Protein AF-0000000075719073 (afdb_homodimer)

Organism: Trichomonas vaginalis (strain ATCC PRA-98 / G3) (NCBI:txid412133)

Structure (mmCIF, N/CA/C/O backbone):
data_AF-0000000075719073-model_v1
#
loop_
_entity.id
_entity.type
_entity.pdbx_description
1 polymer 'DnaK protein'
#
loop_
_atom_site.group_PDB
_atom_site.id
_atom_site.type_symbol
_atom_site.label_atom_id
_atom_site.label_alt_id
_atom_site.label_comp_id
_atom_site.label_asym_id
_atom_site.label_entity_id
_atom_site.label_seq_id
_atom_site.pdbx_PDB_ins_code
_atom_site.Cartn_x
_atom_site.Cartn_y
_atom_site.Cartn_z
_atom_site.occupancy
_atom_site.B_iso_or_equiv
_atom_site.auth_seq_id
_atom_site.auth_comp_id
_atom_site.auth_asym_id
_atom_site.auth_atom_id
_atom_site.pdbx_PDB_model_num
ATOM 1 N N . MET A 1 1 ? 27.406 15.938 10.219 1 43.28 1 MET A N 1
ATOM 2 C CA . MET A 1 1 ? 26.297 15.172 10.789 1 43.28 1 MET A CA 1
ATOM 3 C C . MET A 1 1 ? 25.781 14.141 9.805 1 43.28 1 MET A C 1
ATOM 5 O O . MET A 1 1 ? 25.719 14.398 8.602 1 43.28 1 MET A O 1
ATOM 9 N N . SER A 1 2 ? 25.734 12.969 10.172 1 57.25 2 SER A N 1
ATOM 10 C CA . SER A 1 2 ? 25.484 11.875 9.234 1 57.25 2 SER A CA 1
ATOM 11 C C . SER A 1 2 ? 24.125 12.047 8.555 1 57.25 2 SER A C 1
ATOM 13 O O . SER A 1 2 ? 23.141 12.438 9.195 1 57.25 2 SER A O 1
ATOM 15 N N . SER A 1 3 ? 24.031 12.156 7.238 1 77.94 3 SER A N 1
ATOM 16 C CA . SER A 1 3 ? 22.844 12.438 6.445 1 77.94 3 SER A CA 1
ATOM 17 C C . SER A 1 3 ? 21.781 11.359 6.637 1 77.94 3 SER A C 1
ATOM 19 O O . SER A 1 3 ? 22.109 10.18 6.801 1 77.94 3 SER A O 1
ATOM 21 N N . SER A 1 4 ? 20.594 11.852 7.113 1 86.75 4 SER A N 1
ATOM 22 C CA . SER A 1 4 ? 19.469 10.945 7.266 1 86.75 4 SER A CA 1
ATOM 23 C C . SER A 1 4 ? 18.484 11.094 6.117 1 86.75 4 SER A C 1
ATOM 25 O O . SER A 1 4 ? 18.234 12.203 5.641 1 86.75 4 SER A O 1
ATOM 27 N N . TYR A 1 5 ? 18.062 9.953 5.641 1 89.94 5 TYR A N 1
ATOM 28 C CA . TYR A 1 5 ? 17.047 9.883 4.602 1 89.94 5 TYR A CA 1
ATOM 29 C C . TYR A 1 5 ? 15.781 9.211 5.125 1 89.94 5 TYR A C 1
ATOM 31 O O . TYR A 1 5 ? 15.844 8.141 5.738 1 89.94 5 TYR A O 1
ATOM 39 N N . VAL A 1 6 ? 14.703 9.906 4.922 1 93.94 6 VAL A N 1
ATOM 40 C CA . VAL A 1 6 ? 13.445 9.398 5.457 1 93.94 6 VAL A CA 1
ATOM 41 C C . VAL A 1 6 ? 12.523 8.977 4.312 1 93.94 6 VAL A C 1
ATOM 43 O O . VAL A 1 6 ? 12.336 9.727 3.352 1 93.94 6 VAL A O 1
ATOM 46 N N . GLY A 1 7 ? 12.039 7.746 4.387 1 93.69 7 GLY A N 1
ATOM 47 C CA . GLY A 1 7 ? 10.992 7.262 3.504 1 93.69 7 GLY A CA 1
ATOM 48 C C . GLY A 1 7 ? 9.648 7.109 4.199 1 93.69 7 GLY A C 1
ATOM 49 O O . GLY A 1 7 ? 9.57 6.504 5.27 1 93.69 7 GLY A O 1
ATOM 50 N N . ILE A 1 8 ? 8.609 7.703 3.596 1 95.75 8 ILE A N 1
ATOM 51 C CA . ILE A 1 8 ? 7.262 7.629 4.156 1 95.75 8 ILE A CA 1
ATOM 52 C C . ILE A 1 8 ? 6.348 6.871 3.193 1 95.75 8 ILE A C 1
ATOM 54 O O . ILE A 1 8 ? 6.316 7.168 1.996 1 95.75 8 ILE A O 1
ATOM 58 N N . ASP A 1 9 ? 5.699 5.848 3.699 1 93.19 9 ASP A N 1
ATOM 59 C CA . ASP A 1 9 ? 4.645 5.137 2.986 1 93.19 9 ASP A CA 1
ATOM 60 C C . ASP A 1 9 ? 3.264 5.656 3.385 1 93.19 9 ASP A C 1
ATOM 62 O O . ASP A 1 9 ? 2.785 5.383 4.488 1 93.19 9 ASP A O 1
ATOM 66 N N . LEU A 1 10 ? 2.709 6.355 2.475 1 93.81 10 LEU A N 1
ATOM 67 C CA . LEU A 1 10 ? 1.36 6.863 2.701 1 93.81 10 LEU A CA 1
ATOM 68 C C . LEU A 1 10 ? 0.316 5.922 2.113 1 93.81 10 LEU A C 1
ATOM 70 O O . LEU A 1 10 ? -0.237 6.191 1.045 1 93.81 10 LEU A O 1
ATOM 74 N N . GLY A 1 11 ? -0.044 4.844 2.828 1 90.62 11 GLY A N 1
ATOM 75 C CA . GLY A 1 11 ? -0.973 3.836 2.342 1 90.62 11 GLY A CA 1
ATOM 76 C C . GLY A 1 11 ? -2.426 4.195 2.584 1 90.62 11 GLY A C 1
ATOM 77 O O . GLY A 1 11 ? -2.723 5.133 3.328 1 90.62 11 GLY A O 1
ATOM 78 N N . THR A 1 12 ? -3.266 3.436 1.931 1 90.31 12 THR A N 1
ATOM 79 C CA . THR A 1 12 ? -4.699 3.633 2.117 1 90.31 12 THR A CA 1
ATOM 80 C C . THR A 1 12 ? -5.141 3.137 3.49 1 90.31 12 THR A C 1
ATOM 82 O O . THR A 1 12 ? -5.945 3.783 4.16 1 90.31 12 THR A O 1
ATOM 85 N N . THR A 1 13 ? -4.586 2.051 3.914 1 88.38 13 THR A N 1
ATOM 86 C CA . THR A 1 13 ? -5.016 1.432 5.164 1 88.38 13 THR A CA 1
ATOM 87 C C . THR A 1 13 ? -4.035 1.748 6.289 1 88.38 13 THR A C 1
ATOM 89 O O . THR A 1 13 ? -4.445 2.088 7.402 1 88.38 13 THR A O 1
ATOM 92 N N . TYR A 1 14 ? -2.74 1.656 5.961 1 92.25 14 TYR A N 1
ATOM 93 C CA . TYR A 1 14 ? -1.703 1.934 6.949 1 92.25 14 TYR A CA 1
ATOM 94 C C . TYR A 1 14 ? -0.641 2.865 6.375 1 92.25 14 TYR A C 1
ATOM 96 O O . TYR A 1 14 ? -0.439 2.914 5.16 1 92.25 14 TYR A O 1
ATOM 104 N N . CYS A 1 15 ? -0.053 3.543 7.281 1 95.19 15 CYS A N 1
ATOM 105 C CA . CYS A 1 15 ? 1.117 4.34 6.93 1 95.19 15 CYS A CA 1
ATOM 106 C C . CYS A 1 15 ? 2.312 3.967 7.801 1 95.19 15 CYS A C 1
ATOM 108 O O . CYS A 1 15 ? 2.145 3.412 8.891 1 95.19 15 CYS A O 1
ATOM 110 N N . SER A 1 16 ? 3.449 4.246 7.27 1 95.88 16 SER A N 1
ATOM 111 C CA . SER A 1 16 ? 4.699 3.91 7.941 1 95.88 16 SER A CA 1
ATOM 112 C C . SER A 1 16 ? 5.844 4.793 7.457 1 95.88 16 SER A C 1
ATOM 114 O O . SER A 1 16 ? 5.672 5.582 6.523 1 95.88 16 SER A O 1
ATOM 116 N N . ALA A 1 17 ? 6.957 4.711 8.156 1 96.25 17 ALA A N 1
ATOM 117 C CA . ALA A 1 17 ? 8.164 5.441 7.785 1 96.25 17 ALA A CA 1
ATOM 118 C C . ALA A 1 17 ? 9.414 4.617 8.078 1 96.25 17 ALA A C 1
ATOM 120 O O . ALA A 1 17 ? 9.367 3.66 8.859 1 96.25 17 ALA A O 1
ATOM 121 N N . ALA A 1 18 ? 10.438 4.949 7.406 1 93.81 18 ALA A N 1
ATOM 122 C CA . ALA A 1 18 ? 11.75 4.363 7.652 1 93.81 18 ALA A CA 1
ATOM 123 C C . ALA A 1 18 ? 12.844 5.422 7.562 1 93.81 18 ALA A C 1
ATOM 125 O O . ALA A 1 18 ? 12.688 6.43 6.871 1 93.81 18 ALA A O 1
ATOM 126 N N . VAL A 1 19 ? 13.859 5.195 8.305 1 92.38 19 VAL A N 1
ATOM 127 C CA . VAL A 1 19 ? 14.992 6.113 8.344 1 92.38 19 VAL A CA 1
ATOM 128 C C . VAL A 1 19 ? 16.266 5.383 7.918 1 92.38 19 VAL A C 1
ATOM 130 O O . VAL A 1 19 ? 16.578 4.309 8.438 1 92.38 19 VAL A O 1
ATOM 133 N N . PHE A 1 20 ? 16.859 5.883 6.938 1 87.44 20 PHE A N 1
ATOM 134 C CA . PHE A 1 20 ? 18.188 5.398 6.562 1 87.44 20 PHE A CA 1
ATOM 135 C C . PHE A 1 20 ? 19.266 6.285 7.152 1 87.44 20 PHE A C 1
ATOM 137 O O . PHE A 1 20 ? 19.328 7.484 6.875 1 87.44 20 PHE A O 1
ATOM 144 N N . SER A 1 21 ? 20.016 5.676 7.98 1 84.25 21 SER A N 1
ATOM 145 C CA . SER A 1 21 ? 21.172 6.316 8.617 1 84.25 21 SER A CA 1
ATOM 146 C C . SER A 1 21 ? 22.25 5.301 8.945 1 84.25 21 SER A C 1
ATOM 148 O O . SER A 1 21 ? 21.953 4.145 9.25 1 84.25 21 SER A O 1
ATOM 150 N N . ASN A 1 22 ? 23.469 5.723 8.867 1 79.56 22 ASN A N 1
ATOM 151 C CA . ASN A 1 22 ? 24.594 4.852 9.188 1 79.56 22 ASN A CA 1
ATOM 152 C C . ASN A 1 22 ? 24.547 3.551 8.391 1 79.56 22 ASN A C 1
ATOM 154 O O . ASN A 1 22 ? 24.641 2.463 8.961 1 79.56 22 ASN A O 1
ATOM 158 N N . ASP A 1 23 ? 24.094 3.592 7.176 1 74.12 23 ASP A N 1
ATOM 159 C CA . ASP A 1 23 ? 24.125 2.523 6.18 1 74.12 23 ASP A CA 1
ATOM 160 C C . ASP A 1 23 ? 23.078 1.452 6.492 1 74.12 23 ASP A C 1
ATOM 162 O O . ASP A 1 23 ? 23.234 0.296 6.094 1 74.12 23 ASP A O 1
ATOM 166 N N . LYS A 1 24 ? 22.188 1.879 7.23 1 79.06 24 LYS A N 1
ATOM 167 C CA . LYS A 1 24 ? 21.109 0.94 7.551 1 79.06 24 LYS A CA 1
ATOM 168 C C . LYS A 1 24 ? 19.75 1.621 7.488 1 79.06 24 LYS A C 1
ATOM 170 O O . LYS A 1 24 ? 19.594 2.762 7.93 1 79.06 24 LYS A O 1
ATOM 175 N N . ALA A 1 25 ? 18.828 0.896 6.895 1 85.5 25 ALA A N 1
ATOM 176 C CA . ALA A 1 25 ? 17.438 1.347 6.906 1 85.5 25 ALA A CA 1
ATOM 177 C C . ALA A 1 25 ? 16.656 0.692 8.047 1 85.5 25 ALA A C 1
ATOM 179 O O . ALA A 1 25 ? 16.688 -0.529 8.211 1 85.5 25 ALA A O 1
ATOM 180 N N . LYS A 1 26 ? 16.047 1.54 8.844 1 88.31 26 LYS A N 1
ATOM 181 C CA . LYS A 1 26 ? 15.227 1.032 9.945 1 88.31 26 LYS A CA 1
ATOM 182 C C . LYS A 1 26 ? 13.812 1.588 9.883 1 88.31 26 LYS A C 1
ATOM 184 O O . LYS A 1 26 ? 13.617 2.787 9.672 1 88.31 26 LYS A O 1
ATOM 189 N N . VAL A 1 27 ? 12.906 0.673 10.062 1 93.06 27 VAL A N 1
ATOM 190 C CA . VAL A 1 27 ? 11.516 1.103 10.148 1 93.06 27 VAL A CA 1
ATOM 191 C C . VAL A 1 27 ? 11.312 1.928 11.422 1 93.06 27 VAL A C 1
ATOM 193 O O . VAL A 1 27 ? 11.828 1.581 12.484 1 93.06 27 VAL A O 1
ATOM 196 N N . PHE A 1 28 ? 10.594 3 11.258 1 95.75 28 PHE A N 1
ATOM 197 C CA . PHE A 1 28 ? 10.312 3.879 12.391 1 95.75 28 PHE A CA 1
ATOM 198 C C . PHE A 1 28 ? 9.172 3.332 13.234 1 95.75 28 PHE A C 1
ATOM 200 O O . PHE A 1 28 ? 8.164 2.861 12.695 1 95.75 28 PHE A O 1
ATOM 207 N N . GLU A 1 29 ? 9.344 3.389 14.531 1 95.31 29 GLU A N 1
ATOM 208 C CA . GLU A 1 29 ? 8.297 2.914 15.43 1 95.31 29 GLU A CA 1
ATOM 209 C C . GLU A 1 29 ? 7.484 4.074 16 1 95.31 29 GLU A C 1
ATOM 211 O O . GLU A 1 29 ? 8.047 4.992 16.609 1 95.31 29 GLU A O 1
ATOM 216 N N . PHE A 1 30 ? 6.156 4.035 15.758 1 95.62 30 PHE A N 1
ATOM 217 C CA . PHE A 1 30 ? 5.211 4.957 16.375 1 95.62 30 PHE A CA 1
ATOM 218 C C . PHE A 1 30 ? 4.711 4.41 17.703 1 95.62 30 PHE A C 1
ATOM 220 O O . PHE A 1 30 ? 3.768 3.615 17.734 1 95.62 30 PHE A O 1
ATOM 227 N N . ASP A 1 31 ? 5.293 4.832 18.812 1 91.88 31 ASP A N 1
ATOM 228 C CA . ASP A 1 31 ? 4.918 4.324 20.141 1 91.88 31 ASP A CA 1
ATOM 229 C C . ASP A 1 31 ? 4.891 2.799 20.156 1 91.88 31 ASP A C 1
ATOM 231 O O . ASP A 1 31 ? 3.896 2.195 20.562 1 91.88 31 ASP A O 1
ATOM 235 N N . GLY A 1 32 ? 5.832 2.264 19.5 1 91.56 32 GLY A N 1
ATOM 236 C CA . GLY A 1 32 ? 6.02 0.822 19.547 1 91.56 32 GLY A CA 1
ATOM 237 C C . GLY A 1 32 ? 5.449 0.108 18.328 1 91.56 32 GLY A C 1
ATOM 238 O O . GLY A 1 32 ? 5.668 -1.093 18.156 1 91.56 32 GLY A O 1
ATOM 239 N N . GLU A 1 33 ? 4.746 0.847 17.484 1 93.19 33 GLU A N 1
ATOM 240 C CA . GLU A 1 33 ? 4.133 0.254 16.297 1 93.19 33 GLU A CA 1
ATOM 241 C C . GLU A 1 33 ? 4.902 0.625 15.031 1 93.19 33 GLU A C 1
ATOM 243 O O . GLU A 1 33 ? 5.227 1.796 14.812 1 93.19 33 GLU A O 1
ATOM 248 N N . ASN A 1 34 ? 5.168 -0.373 14.164 1 93.06 34 ASN A N 1
ATOM 249 C CA . ASN A 1 34 ? 5.945 -0.15 12.953 1 93.06 34 ASN A CA 1
ATOM 250 C C . ASN A 1 34 ? 5.102 0.491 11.852 1 93.06 34 ASN A C 1
ATOM 252 O O . ASN A 1 34 ? 5.617 0.822 10.781 1 93.06 34 ASN A O 1
ATOM 256 N N . SER A 1 35 ? 3.791 0.62 12.133 1 95.06 35 SER A N 1
ATOM 257 C CA . SER A 1 35 ? 2.844 1.287 11.242 1 95.06 35 SER A CA 1
ATOM 258 C C . SER A 1 35 ? 1.605 1.752 12 1 95.06 35 SER A C 1
ATOM 260 O O . SER A 1 35 ? 1.35 1.298 13.117 1 95.06 35 SER A O 1
ATOM 262 N N . ILE A 1 36 ? 0.942 2.664 11.414 1 96.06 36 ILE A N 1
ATOM 263 C CA . ILE A 1 36 ? -0.292 3.154 12.023 1 96.06 36 ILE A CA 1
ATOM 264 C C . ILE A 1 36 ? -1.403 3.186 10.977 1 96.06 36 ILE A C 1
ATOM 266 O O . ILE A 1 36 ? -1.142 3.395 9.789 1 96.06 36 ILE A O 1
ATOM 270 N N . PRO A 1 37 ? -2.645 3.006 11.461 1 95.69 37 PRO A N 1
ATOM 271 C CA . PRO A 1 37 ? -3.758 3.172 10.523 1 95.69 37 PRO A CA 1
ATOM 272 C C . PRO A 1 37 ? -3.795 4.559 9.891 1 95.69 37 PRO A C 1
ATOM 274 O O . PRO A 1 37 ? -3.51 5.555 10.555 1 95.69 37 PRO A O 1
ATOM 277 N N . SER A 1 38 ? -4.145 4.543 8.594 1 96.44 38 SER A N 1
ATOM 278 C CA . SER A 1 38 ? -4.312 5.82 7.902 1 96.44 38 SER A CA 1
ATOM 279 C C . SER A 1 38 ? -5.641 6.473 8.258 1 96.44 38 SER A C 1
ATOM 281 O O . SER A 1 38 ? -6.508 6.645 7.398 1 96.44 38 SER A O 1
ATOM 283 N N . MET A 1 39 ? -5.68 6.875 9.539 1 97.31 39 MET A N 1
ATOM 284 C CA . MET A 1 39 ? -6.938 7.387 10.078 1 97.31 39 MET A CA 1
ATOM 285 C C . MET A 1 39 ? -6.691 8.625 10.938 1 97.31 39 MET A C 1
ATOM 287 O O . MET A 1 39 ? -5.695 8.703 11.656 1 97.31 39 MET A O 1
ATOM 291 N N . VAL A 1 40 ? -7.602 9.531 10.828 1 98.12 40 VAL A N 1
ATOM 292 C CA . VAL A 1 40 ? -7.578 10.734 11.648 1 98.12 40 VAL A CA 1
ATOM 293 C C . VAL A 1 40 ? -8.953 10.961 12.281 1 98.12 40 VAL A C 1
ATOM 295 O O . VAL A 1 40 ? -9.977 10.883 11.602 1 98.12 40 VAL A O 1
ATOM 298 N N . TYR A 1 41 ? -8.961 11.125 13.539 1 97.5 41 TYR A N 1
ATOM 299 C CA . TYR A 1 41 ? -10.141 11.656 14.211 1 97.5 41 TYR A CA 1
ATOM 300 C C . TYR A 1 41 ? -10.031 13.164 14.398 1 97.5 41 TYR A C 1
ATOM 302 O O . TYR A 1 41 ? -9.133 13.648 15.086 1 97.5 41 TYR A O 1
ATOM 310 N N . TYR A 1 42 ? -10.938 13.859 13.805 1 96.56 42 TYR A N 1
ATOM 311 C CA . TYR A 1 42 ? -10.969 15.305 13.969 1 96.56 42 TYR A CA 1
ATOM 312 C C . TYR A 1 42 ? -11.828 15.703 15.164 1 96.56 42 TYR A C 1
ATOM 314 O O . TYR A 1 42 ? -13.055 15.75 15.07 1 96.56 42 TYR A O 1
ATOM 322 N N . GLY A 1 43 ? -11.164 16.016 16.234 1 93.38 43 GLY A N 1
ATOM 323 C CA . GLY A 1 43 ? -11.758 16.438 17.5 1 93.38 43 GLY A CA 1
ATOM 324 C C . GLY A 1 43 ? -10.891 17.438 18.25 1 93.38 43 GLY A C 1
ATOM 325 O O . GLY A 1 43 ? -10.164 18.219 17.641 1 93.38 43 GLY A O 1
ATOM 326 N N . THR A 1 44 ? -11.203 17.516 19.578 1 90 44 THR A N 1
ATOM 327 C CA . THR A 1 44 ? -10.398 18.375 20.438 1 90 44 THR A CA 1
ATOM 328 C C . THR A 1 44 ? -9.742 17.562 21.562 1 90 44 THR A C 1
ATOM 330 O O . THR A 1 44 ? -10.383 17.266 22.578 1 90 44 THR A O 1
ATOM 333 N N . PRO A 1 45 ? -8.594 17.125 21.297 1 93.44 45 PRO A N 1
ATOM 334 C CA . PRO A 1 45 ? -7.699 17.312 20.141 1 93.44 45 PRO A CA 1
ATOM 335 C C . PRO A 1 45 ? -7.91 16.266 19.047 1 93.44 45 PRO A C 1
ATOM 337 O O . PRO A 1 45 ? -8.617 15.281 19.266 1 93.44 45 PRO A O 1
ATOM 340 N N . ASN A 1 46 ? -7.238 16.516 17.922 1 96.06 46 ASN A N 1
ATOM 341 C CA . ASN A 1 46 ? -7.199 15.469 16.906 1 96.06 46 ASN A CA 1
ATOM 342 C C . ASN A 1 46 ? -6.484 14.219 17.406 1 96.06 46 ASN A C 1
ATOM 344 O O . ASN A 1 46 ? -5.559 14.312 18.203 1 96.06 46 ASN A O 1
ATOM 348 N N . GLN A 1 47 ? -7.012 13.094 16.969 1 96.69 47 GLN A N 1
ATOM 349 C CA . GLN A 1 47 ? -6.348 11.82 17.234 1 96.69 47 GLN A CA 1
ATOM 350 C C . GLN A 1 47 ? -5.918 11.148 15.938 1 96.69 47 GLN A C 1
ATOM 352 O O . GLN A 1 47 ? -6.555 11.328 14.898 1 96.69 47 GLN A O 1
ATOM 357 N N . TYR A 1 48 ? -4.816 10.367 16.078 1 97.56 48 TYR A N 1
ATOM 358 C CA . TYR A 1 48 ? -4.227 9.781 14.883 1 97.56 48 TYR A CA 1
ATOM 359 C C . TYR A 1 48 ? -3.961 8.297 15.078 1 97.56 48 TYR A C 1
ATOM 361 O O . TYR A 1 48 ? -3.789 7.832 16.219 1 97.56 48 TYR A O 1
ATOM 369 N N . GLY A 1 49 ? -3.941 7.578 13.953 1 96.38 49 GLY A N 1
ATOM 370 C CA . GLY A 1 49 ? -3.529 6.184 13.984 1 96.38 49 GLY A CA 1
ATOM 371 C C . GLY A 1 49 ? -4.445 5.309 14.82 1 96.38 49 GLY A C 1
ATOM 372 O O . GLY A 1 49 ? -5.664 5.336 14.648 1 96.38 49 GLY A O 1
ATOM 373 N N . TYR A 1 50 ? -3.846 4.586 15.711 1 95.62 50 TYR A N 1
ATOM 374 C CA . TYR A 1 50 ? -4.586 3.621 16.516 1 95.62 50 TYR A CA 1
ATOM 375 C C . TYR A 1 50 ? -5.551 4.324 17.469 1 95.62 50 TYR A C 1
ATOM 377 O O . TYR A 1 50 ? -6.625 3.803 17.766 1 95.62 50 TYR A O 1
ATOM 385 N N . LYS A 1 51 ? -5.184 5.484 17.906 1 95.56 51 LYS A N 1
ATOM 386 C CA . LYS A 1 51 ? -6.09 6.254 18.75 1 95.56 51 LYS A CA 1
ATOM 387 C C . LYS A 1 51 ? -7.348 6.656 17.984 1 95.56 51 LYS A C 1
ATOM 389 O O . LYS A 1 51 ? -8.453 6.598 18.531 1 95.56 51 LYS A O 1
ATOM 394 N N . ALA A 1 52 ? -7.199 7.047 16.766 1 96.88 52 ALA A N 1
ATOM 395 C CA . ALA A 1 52 ? -8.352 7.355 15.922 1 96.88 52 ALA A CA 1
ATOM 396 C C . ALA A 1 52 ? -9.18 6.102 15.648 1 96.88 52 ALA A C 1
ATOM 398 O O . ALA A 1 52 ? -10.414 6.141 15.703 1 96.88 52 ALA A O 1
ATOM 399 N N . GLN A 1 53 ? -8.5 5.02 15.391 1 95.19 53 GLN A N 1
ATOM 400 C CA . GLN A 1 53 ? -9.164 3.762 15.078 1 95.19 53 GLN A CA 1
ATOM 401 C C . GLN A 1 53 ? -10.078 3.318 16.219 1 95.19 53 GLN A C 1
ATOM 403 O O . GLN A 1 53 ? -11.172 2.814 15.977 1 95.19 53 GLN A O 1
ATOM 408 N N . LYS A 1 54 ? -9.633 3.484 17.406 1 93.56 54 LYS A N 1
ATOM 409 C CA . LYS A 1 54 ? -10.414 3.086 18.578 1 93.56 54 LYS A CA 1
ATOM 410 C C . LYS A 1 54 ? -11.742 3.826 18.641 1 93.56 54 LYS A C 1
ATOM 412 O O . LYS A 1 54 ? -12.727 3.311 19.172 1 93.56 54 LYS A O 1
ATOM 417 N N . LEU A 1 55 ? -11.812 4.902 18.016 1 93.62 55 LEU A N 1
ATOM 418 C CA . LEU A 1 55 ? -13 5.746 18.094 1 93.62 55 LEU A CA 1
ATOM 419 C C . LEU A 1 55 ? -14.016 5.348 17.031 1 93.62 55 LEU A C 1
ATOM 421 O O . LEU A 1 55 ? -15.164 5.805 17.062 1 93.62 55 LEU A O 1
ATOM 425 N N . LEU A 1 56 ? -13.625 4.465 16.172 1 90.5 56 LEU A N 1
ATOM 426 C CA . LEU A 1 56 ? -14.539 3.969 15.148 1 90.5 56 LEU A CA 1
ATOM 427 C C . LEU A 1 56 ? -15.609 3.07 15.766 1 90.5 56 LEU A C 1
ATOM 429 O O . LEU A 1 56 ? -16.656 2.846 15.172 1 90.5 56 LEU A O 1
ATOM 433 N N . ASN A 1 57 ? -15.352 2.525 16.859 1 85.06 57 ASN A N 1
ATOM 434 C CA . ASN A 1 57 ? -16.266 1.591 17.516 1 85.06 57 ASN A CA 1
ATOM 435 C C . ASN A 1 57 ? -17.297 2.32 18.375 1 85.06 57 ASN A C 1
ATOM 437 O O . ASN A 1 57 ? -18.125 1.687 19.031 1 85.06 57 ASN A O 1
ATOM 441 N N . ASN A 1 58 ? -17.172 3.537 18.359 1 84.25 58 ASN A N 1
ATOM 442 C CA . ASN A 1 58 ? -18.109 4.379 19.125 1 84.25 58 ASN A CA 1
ATOM 443 C C . ASN A 1 58 ? -18.922 5.273 18.203 1 84.25 58 ASN A C 1
ATOM 445 O O . ASN A 1 58 ? -18.391 6.176 17.547 1 84.25 58 ASN A O 1
ATOM 449 N N . ASN A 1 59 ? -20.109 5.09 18.219 1 78.62 59 ASN A N 1
ATOM 450 C CA . ASN A 1 59 ? -21.031 5.746 17.312 1 78.62 59 ASN A CA 1
ATOM 451 C C . ASN A 1 59 ? -20.969 7.266 17.453 1 78.62 59 ASN A C 1
ATOM 453 O O . ASN A 1 59 ? -21.156 7.992 16.469 1 78.62 59 ASN A O 1
ATOM 457 N N . GLU A 1 60 ? -20.656 7.703 18.609 1 82.19 60 GLU A N 1
ATOM 458 C CA . GLU A 1 60 ? -20.625 9.141 18.859 1 82.19 60 GLU A CA 1
ATOM 459 C C . GLU A 1 60 ? -19.469 9.797 18.109 1 82.19 60 GLU A C 1
ATOM 461 O O . GLU A 1 60 ? -19.562 10.953 17.703 1 82.19 60 GLU A O 1
ATOM 466 N N . TYR A 1 61 ? -18.469 9.031 17.812 1 88.56 61 TYR A N 1
ATOM 467 C CA . TYR A 1 61 ? -17.234 9.625 17.312 1 88.56 61 TYR A CA 1
ATOM 468 C C . TYR A 1 61 ? -17 9.234 15.852 1 88.56 61 TYR A C 1
ATOM 470 O O . TYR A 1 61 ? -16.203 9.859 15.156 1 88.56 61 TYR A O 1
ATOM 478 N N . THR A 1 62 ? -17.719 8.305 15.367 1 92.06 62 THR A N 1
ATOM 479 C CA . THR A 1 62 ? -17.406 7.648 14.109 1 92.06 62 THR A CA 1
ATOM 480 C C . THR A 1 62 ? -17.547 8.617 12.938 1 92.06 62 THR A C 1
ATOM 482 O O . THR A 1 62 ? -16.828 8.492 11.938 1 92.06 62 THR A O 1
ATOM 485 N N . LYS A 1 63 ? -18.344 9.609 13.102 1 93.5 63 LYS A N 1
ATOM 486 C CA . LYS A 1 63 ? -18.609 10.539 12.008 1 93.5 63 LYS A CA 1
ATOM 487 C C . LYS A 1 63 ? -17.422 11.453 11.758 1 93.5 63 LYS A C 1
ATOM 489 O O . LYS A 1 63 ? -17.328 12.109 10.719 1 93.5 63 LYS A O 1
ATOM 494 N N . ASN A 1 64 ? -16.516 11.461 12.766 1 96.31 64 ASN A N 1
ATOM 495 C CA . ASN A 1 64 ? -15.367 12.344 12.641 1 96.31 64 ASN A CA 1
ATOM 496 C C . ASN A 1 64 ? -14.062 11.562 12.516 1 96.31 64 ASN A C 1
ATOM 498 O O . ASN A 1 64 ? -12.977 12.133 12.633 1 96.31 64 ASN A O 1
ATOM 502 N N . VAL A 1 65 ? -14.172 10.25 12.352 1 97.25 65 VAL A N 1
ATOM 503 C CA . VAL A 1 65 ? -13.016 9.438 12.023 1 97.25 65 VAL A CA 1
ATOM 504 C C . VAL A 1 65 ? -12.914 9.258 10.508 1 97.25 65 VAL A C 1
ATOM 506 O O . VAL A 1 65 ? -13.742 8.586 9.898 1 97.25 65 VAL A O 1
ATOM 509 N N . ILE A 1 66 ? -11.93 9.852 9.906 1 97.81 66 ILE A N 1
ATOM 510 C CA . ILE A 1 66 ? -11.758 9.82 8.461 1 97.81 66 ILE A CA 1
ATOM 511 C C . ILE A 1 66 ? -10.75 8.734 8.078 1 97.81 66 ILE A C 1
ATOM 513 O O . ILE A 1 66 ? -9.648 8.68 8.633 1 97.81 66 ILE A O 1
ATOM 517 N N . TYR A 1 67 ? -11.172 7.883 7.242 1 96.06 67 TYR A N 1
ATOM 518 C CA . TYR A 1 67 ? -10.359 6.797 6.703 1 96.06 67 TYR A CA 1
ATOM 519 C C . TYR A 1 67 ? -10.562 6.66 5.199 1 96.06 67 TYR A C 1
ATOM 521 O O . TYR A 1 67 ? -11.469 7.277 4.629 1 96.06 67 TYR A O 1
ATOM 529 N N . ASP A 1 68 ? -9.664 6.02 4.504 1 93.31 68 ASP A N 1
ATOM 530 C CA . ASP A 1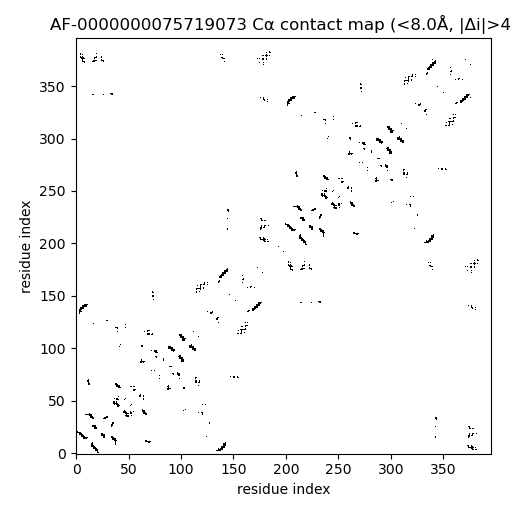 68 ? -9.758 5.762 3.068 1 93.31 68 ASP A CA 1
ATOM 531 C C . ASP A 1 68 ? -9.695 7.066 2.273 1 93.31 68 ASP A C 1
ATOM 533 O O . ASP A 1 68 ? -10.172 7.129 1.136 1 93.31 68 ASP A O 1
ATOM 537 N N . SER A 1 69 ? -9.125 8.055 2.891 1 95 69 SER A N 1
ATOM 538 C CA . SER A 1 69 ? -9.156 9.359 2.23 1 95 69 SER A CA 1
ATOM 539 C C . SER A 1 69 ? -8.297 9.359 0.97 1 95 69 SER A C 1
ATOM 541 O O . SER A 1 69 ? -8.562 10.117 0.034 1 95 69 SER A O 1
ATOM 543 N N . LYS A 1 70 ? -7.266 8.523 0.982 1 93.5 70 LYS A N 1
ATOM 544 C CA . LYS A 1 70 ? -6.402 8.438 -0.192 1 93.5 70 LYS A CA 1
ATOM 545 C C . LYS A 1 70 ? -7.203 8.062 -1.436 1 93.5 70 LYS A C 1
ATOM 547 O O . LYS A 1 70 ? -6.871 8.492 -2.545 1 93.5 70 LYS A O 1
ATOM 552 N N . ARG A 1 71 ? -8.266 7.379 -1.275 1 92.06 71 ARG A N 1
ATOM 553 C CA . ARG A 1 71 ? -9.117 6.949 -2.379 1 92.06 71 ARG A CA 1
ATOM 554 C C . ARG A 1 71 ? -9.828 8.141 -3.021 1 92.06 71 ARG A C 1
ATOM 556 O O . ARG A 1 71 ? -10.289 8.055 -4.16 1 92.06 71 ARG A O 1
ATOM 563 N N . MET A 1 72 ? -9.836 9.188 -2.291 1 96.88 72 MET A N 1
ATOM 564 C CA . MET A 1 72 ? -10.586 10.352 -2.754 1 96.88 72 MET A CA 1
ATOM 565 C C . MET A 1 72 ? -9.688 11.281 -3.572 1 96.88 72 MET A C 1
ATOM 567 O O . MET A 1 72 ? -10.18 12.156 -4.277 1 96.88 72 MET A O 1
ATOM 571 N N . LEU A 1 73 ? -8.414 11.078 -3.434 1 96.44 73 LEU A N 1
ATOM 572 C CA . LEU A 1 73 ? -7.496 11.992 -4.102 1 96.44 73 LEU A CA 1
ATOM 573 C C . LEU A 1 73 ? -7.676 11.938 -5.617 1 96.44 73 LEU A C 1
ATOM 575 O O . LEU A 1 73 ? -7.641 10.852 -6.207 1 96.44 73 LEU A O 1
ATOM 579 N N . GLY A 1 74 ? -7.914 13.055 -6.199 1 94.5 74 GLY A N 1
ATOM 580 C CA . GLY A 1 74 ? -8.023 13.164 -7.645 1 94.5 74 GLY A CA 1
ATOM 581 C C . GLY A 1 74 ? -9.367 12.695 -8.18 1 94.5 74 GLY A C 1
ATOM 582 O O . GLY A 1 74 ? -9.578 12.641 -9.391 1 94.5 74 GLY A O 1
ATOM 583 N N . LYS A 1 75 ? -10.258 12.367 -7.309 1 95.56 75 LYS A N 1
ATOM 584 C CA . LYS A 1 75 ? -11.57 11.875 -7.73 1 95.56 75 LYS A CA 1
ATOM 585 C C . LYS A 1 75 ? -12.641 12.945 -7.574 1 95.56 75 LYS A C 1
ATOM 587 O O . LYS A 1 75 ? -12.5 13.852 -6.754 1 95.56 75 LYS A O 1
ATOM 592 N N . THR A 1 76 ? -13.664 12.812 -8.445 1 96.88 76 THR A N 1
ATOM 593 C CA . THR A 1 76 ? -14.852 13.648 -8.266 1 96.88 76 THR A CA 1
ATOM 594 C C . THR A 1 76 ? -15.852 12.969 -7.336 1 96.88 76 THR A C 1
ATOM 596 O O . THR A 1 76 ? -15.75 11.766 -7.074 1 96.88 76 THR A O 1
ATOM 599 N N . TYR A 1 77 ? -16.719 13.805 -6.879 1 97.56 77 TYR A N 1
ATOM 600 C CA . TYR A 1 77 ? -17.812 13.273 -6.059 1 97.56 77 TYR A CA 1
ATOM 601 C C . TYR A 1 77 ? -18.547 12.172 -6.797 1 97.56 77 TYR A C 1
ATOM 603 O O . TYR A 1 77 ? -18.906 11.141 -6.207 1 97.56 77 TYR A O 1
ATOM 611 N N . LYS A 1 78 ? -18.75 12.32 -8.031 1 96.75 78 LYS A N 1
ATOM 612 C CA . LYS A 1 78 ? -19.469 11.352 -8.852 1 96.75 78 LYS A CA 1
ATOM 613 C C . LYS A 1 78 ? -18.688 10.047 -8.977 1 96.75 78 LYS A C 1
ATOM 615 O O . LYS A 1 78 ? -19.281 8.969 -8.945 1 96.75 78 LYS A O 1
ATOM 620 N N . ASP A 1 79 ? -17.391 10.164 -9.07 1 95 79 ASP A N 1
ATOM 621 C CA . ASP A 1 79 ? -16.531 8.984 -9.164 1 95 79 ASP A CA 1
ATOM 622 C C . ASP A 1 79 ? -16.688 8.094 -7.938 1 95 79 ASP A C 1
ATOM 624 O O . ASP A 1 79 ? -16.469 6.879 -8.016 1 95 79 ASP A O 1
ATOM 628 N N . LEU A 1 80 ? -17.094 8.68 -6.832 1 96.44 80 LEU A N 1
ATOM 629 C CA . LEU A 1 80 ? -17.047 8.008 -5.539 1 96.44 80 LEU A CA 1
ATOM 630 C C . LEU A 1 80 ? -18.438 7.539 -5.125 1 96.44 80 LEU A C 1
ATOM 632 O O . LEU A 1 80 ? -18.656 7.191 -3.963 1 96.44 80 LEU A O 1
ATOM 636 N N . SER A 1 81 ? -19.344 7.504 -6.023 1 95.19 81 SER A N 1
ATOM 637 C CA . SER A 1 81 ? -20.75 7.238 -5.734 1 95.19 81 SER A CA 1
ATOM 638 C C . SER A 1 81 ? -20.922 5.895 -5.039 1 95.19 81 SER A C 1
ATOM 640 O O . SER A 1 81 ? -21.781 5.754 -4.156 1 95.19 81 SER A O 1
ATOM 642 N N . ASN A 1 82 ? -20.125 4.938 -5.363 1 90.06 82 ASN A N 1
ATOM 643 C CA . ASN A 1 82 ? -20.25 3.6 -4.797 1 90.06 82 ASN A CA 1
ATOM 644 C C . ASN A 1 82 ? -19.562 3.494 -3.443 1 90.06 82 ASN A C 1
ATOM 646 O O . ASN A 1 82 ? -19.875 2.611 -2.645 1 90.06 82 ASN A O 1
ATOM 650 N N . GLU A 1 83 ? -18.641 4.363 -3.178 1 92.56 83 GLU A N 1
ATOM 651 C CA . GLU A 1 83 ? -17.828 4.285 -1.966 1 92.56 83 GLU A CA 1
ATOM 652 C C . GLU A 1 83 ? -18.453 5.109 -0.838 1 92.56 83 GLU A C 1
ATOM 654 O O . GLU A 1 83 ? -18.406 4.707 0.327 1 92.56 83 GLU A O 1
ATOM 659 N N . ILE A 1 84 ? -19.062 6.164 -1.185 1 95.56 84 ILE A N 1
ATOM 660 C CA . ILE A 1 84 ? -19.5 7.172 -0.227 1 95.56 84 ILE A CA 1
ATOM 661 C C . ILE A 1 84 ? -20.469 6.543 0.777 1 95.56 84 ILE A C 1
ATOM 663 O O . ILE A 1 84 ? -20.328 6.738 1.987 1 95.56 84 ILE A O 1
ATOM 667 N N . PRO A 1 85 ? -21.375 5.66 0.314 1 93.88 85 PRO A N 1
ATOM 668 C CA . PRO A 1 85 ? -22.312 5.082 1.271 1 93.88 85 PRO A CA 1
ATOM 669 C C . PRO A 1 85 ? -21.641 4.148 2.275 1 93.88 85 PRO A C 1
ATOM 671 O O . PRO A 1 85 ? -22.25 3.805 3.299 1 93.88 85 PRO A O 1
ATOM 674 N N . LYS A 1 86 ? -20.484 3.814 2.018 1 89.44 86 LYS A N 1
ATOM 675 C CA . LYS A 1 86 ? -19.781 2.852 2.869 1 89.44 86 LYS A CA 1
ATOM 676 C C . LYS A 1 86 ? -19.031 3.557 3.998 1 89.44 86 LYS A C 1
ATOM 678 O O . LYS A 1 86 ? -18.578 2.912 4.945 1 89.44 86 LYS A O 1
ATOM 683 N N . TRP A 1 87 ? -18.875 4.812 3.889 1 94.5 87 TRP A N 1
ATOM 684 C CA . TRP A 1 87 ? -18.125 5.566 4.895 1 94.5 87 TRP A CA 1
ATOM 685 C C . TRP A 1 87 ? -19.062 6.094 5.98 1 94.5 87 TRP A C 1
ATOM 687 O O . TRP A 1 87 ? -20.234 6.363 5.723 1 94.5 87 TRP A O 1
ATOM 697 N N . THR A 1 88 ? -18.5 6.219 7.172 1 94.62 88 THR A N 1
ATOM 698 C CA . THR A 1 88 ? -19.312 6.672 8.305 1 94.62 88 THR A CA 1
ATOM 699 C C . THR A 1 88 ? -19.344 8.195 8.375 1 94.62 88 THR A C 1
ATOM 701 O O . THR A 1 88 ? -20.141 8.773 9.109 1 94.62 88 THR A O 1
ATOM 704 N N . PHE A 1 89 ? -18.453 8.82 7.668 1 96.12 89 PHE A N 1
ATOM 705 C CA . PHE A 1 89 ? -18.391 10.281 7.621 1 96.12 89 PHE A CA 1
ATOM 706 C C . PHE A 1 89 ? -19.078 10.805 6.363 1 96.12 89 PHE A C 1
ATOM 708 O O . PHE A 1 89 ? -19.234 10.078 5.383 1 96.12 89 PHE A O 1
ATOM 715 N N . GLY A 1 90 ? -19.484 12.055 6.473 1 95.81 90 GLY A N 1
ATOM 716 C CA . GLY A 1 90 ? -20.203 12.656 5.355 1 95.81 90 GLY A CA 1
ATOM 717 C C . GLY A 1 90 ? -19.266 13.211 4.289 1 95.81 90 GLY A C 1
ATOM 718 O O . GLY A 1 90 ? -18.188 13.711 4.598 1 95.81 90 GLY A O 1
ATOM 719 N N . VAL A 1 91 ? -19.75 13.102 3.02 1 97.69 91 VAL A N 1
ATOM 720 C CA . VAL A 1 91 ? -19.047 13.688 1.879 1 97.69 91 VAL A CA 1
ATOM 721 C C . VAL A 1 91 ? -20.031 14.445 1 1 97.69 91 VAL A C 1
ATOM 723 O O . VAL A 1 91 ? -21.141 13.969 0.75 1 97.69 91 VAL A O 1
ATOM 726 N N . LYS A 1 92 ? -19.672 15.641 0.636 1 97.44 92 LYS A N 1
ATOM 727 C CA . LYS A 1 92 ? -20.484 16.453 -0.277 1 97.44 92 LYS A CA 1
ATOM 728 C C . LYS A 1 92 ? -19.609 17.047 -1.389 1 97.44 92 LYS A C 1
ATOM 730 O O . LYS A 1 92 ? -18.406 17.219 -1.221 1 97.44 92 LYS A O 1
ATOM 735 N N . PRO A 1 93 ? -20.203 17.344 -2.5 1 97.62 93 PRO A N 1
ATOM 736 C CA . PRO A 1 93 ? -19.438 17.984 -3.574 1 97.62 93 PRO A CA 1
ATOM 737 C C . PRO A 1 93 ? -19.281 19.484 -3.365 1 97.62 93 PRO A C 1
ATOM 739 O O . PRO A 1 93 ? -20.156 20.141 -2.809 1 97.62 93 PRO A O 1
ATOM 742 N N . ASP A 1 94 ? -18.156 19.984 -3.787 1 97.19 94 ASP A N 1
ATOM 743 C CA . ASP A 1 94 ? -18.031 21.438 -3.891 1 97.19 94 ASP A CA 1
ATOM 744 C C . ASP A 1 94 ? -18.609 21.953 -5.203 1 97.19 94 ASP A C 1
ATOM 746 O O . ASP A 1 94 ? -19.281 21.203 -5.922 1 97.19 94 ASP A O 1
ATOM 750 N N . SER A 1 95 ? -18.406 23.188 -5.453 1 96.94 95 SER A N 1
ATOM 751 C CA . SER A 1 95 ? -19.016 23.812 -6.625 1 96.94 95 SER A CA 1
ATOM 752 C C . SER A 1 95 ? -18.469 23.203 -7.918 1 96.94 95 SER A C 1
ATOM 754 O O . SER A 1 95 ? -19.156 23.219 -8.945 1 96.94 95 SER A O 1
ATOM 756 N N . ASN A 1 96 ? -17.297 22.609 -7.883 1 96.62 96 ASN A N 1
ATOM 757 C CA . ASN A 1 96 ? -16.672 22.031 -9.07 1 96.62 96 ASN A CA 1
ATOM 758 C C . ASN A 1 96 ? -16.859 20.516 -9.117 1 96.62 96 ASN A C 1
ATOM 760 O O . ASN A 1 96 ? -16.266 19.844 -9.969 1 96.62 96 ASN A O 1
ATOM 764 N N . GLY A 1 97 ? -17.562 19.984 -8.133 1 97.38 97 GLY A N 1
ATOM 765 C CA . GLY A 1 97 ? -17.844 18.562 -8.133 1 97.38 97 GLY A CA 1
ATOM 766 C C . GLY A 1 97 ? -16.812 17.734 -7.398 1 97.38 97 GLY A C 1
ATOM 767 O O . GLY A 1 97 ? -16.844 16.5 -7.426 1 97.38 97 GLY A O 1
ATOM 768 N N . ASN A 1 98 ? -15.875 18.438 -6.77 1 97.31 98 ASN A N 1
ATOM 769 C CA . ASN A 1 98 ? -14.875 17.719 -5.988 1 97.31 98 ASN A CA 1
ATOM 770 C C . ASN A 1 98 ? -15.406 17.344 -4.609 1 97.31 98 ASN A C 1
ATOM 772 O O . ASN A 1 98 ? -16.219 18.062 -4.035 1 97.31 98 ASN A O 1
ATOM 776 N N . PRO A 1 99 ? -14.93 16.281 -4.078 1 98.06 99 PRO A N 1
ATOM 777 C CA . PRO A 1 99 ? -15.438 15.844 -2.777 1 98.06 99 PRO A CA 1
ATOM 778 C C . PRO A 1 99 ? -14.898 16.688 -1.622 1 98.06 99 PRO A C 1
ATOM 780 O O . PRO A 1 99 ? -13.719 17.047 -1.613 1 98.06 99 PRO A O 1
ATOM 783 N N . LEU A 1 100 ? -15.773 16.969 -0.694 1 98.25 100 LEU A N 1
ATOM 784 C CA . LEU A 1 100 ? -15.469 17.578 0.594 1 98.25 100 LEU A CA 1
ATOM 785 C C . LEU A 1 100 ? -15.906 16.672 1.742 1 98.25 100 LEU A C 1
ATOM 787 O O . LEU A 1 100 ? -16.984 16.078 1.692 1 98.25 100 LEU A O 1
ATOM 791 N N . ILE A 1 101 ? -15.008 16.562 2.629 1 98 101 ILE A N 1
ATOM 792 C CA . ILE A 1 101 ? -15.32 15.758 3.805 1 98 101 ILE A CA 1
ATOM 793 C C . ILE A 1 101 ? -15.93 16.641 4.887 1 98 101 ILE A C 1
ATOM 795 O O . ILE A 1 101 ? -15.422 17.719 5.176 1 98 101 ILE A O 1
ATOM 799 N N . LEU A 1 102 ? -16.984 16.156 5.461 1 97.06 102 LEU A N 1
ATOM 800 C CA . LEU A 1 102 ? -17.703 16.906 6.484 1 97.06 102 LEU A CA 1
ATOM 801 C C . LEU A 1 102 ? -17.203 16.547 7.879 1 97.06 102 LEU A C 1
ATOM 803 O O . LEU A 1 102 ? -17.156 15.359 8.227 1 97.06 102 LEU A O 1
ATOM 807 N N . ILE A 1 103 ? -16.781 17.562 8.602 1 95.62 103 ILE A N 1
ATOM 808 C CA . ILE A 1 103 ? -16.359 17.406 9.992 1 95.62 103 ILE A CA 1
ATOM 809 C C . ILE A 1 103 ? -17.344 18.141 10.906 1 95.62 103 ILE A C 1
ATOM 811 O O . ILE A 1 103 ? -17.562 19.344 10.742 1 95.62 103 ILE A O 1
ATOM 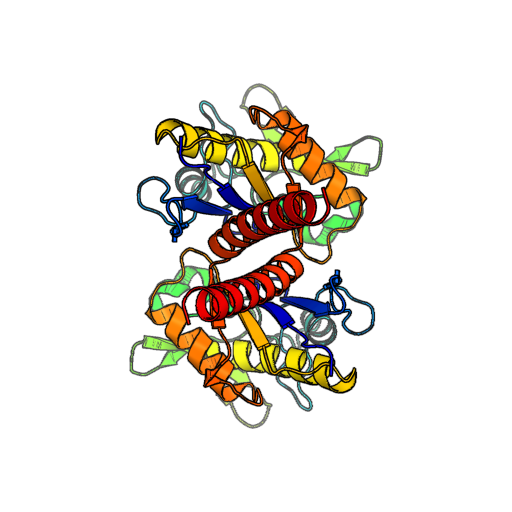815 N N . ASP A 1 104 ? -17.891 17.375 11.82 1 89.56 104 ASP A N 1
ATOM 816 C CA . ASP A 1 104 ? -18.859 17.969 12.742 1 89.56 104 ASP A CA 1
ATOM 817 C C . ASP A 1 104 ? -18.234 18.234 14.102 1 89.56 104 ASP A C 1
ATOM 819 O O . ASP A 1 104 ? -17.922 17.312 14.852 1 89.56 104 ASP A O 1
ATOM 823 N N . ASN A 1 105 ? -18.078 19.469 14.477 1 80.88 105 ASN A N 1
ATOM 824 C CA . ASN A 1 105 ? -17.5 19.812 15.766 1 80.88 105 ASN A CA 1
ATOM 825 C C . ASN A 1 105 ? -18.562 20.125 16.797 1 80.88 105 ASN A C 1
ATOM 827 O O . ASN A 1 105 ? -18.266 20.719 17.844 1 80.88 105 ASN A O 1
ATOM 831 N N . GLY A 1 106 ? -19.766 19.594 16.547 1 75.44 106 GLY A N 1
ATOM 832 C CA . GLY A 1 106 ? -20.875 19.891 17.438 1 75.44 106 GLY A CA 1
ATOM 833 C C . GLY A 1 106 ? -21.484 21.266 17.219 1 75.44 106 GLY A C 1
ATOM 834 O O . GLY A 1 106 ? -22.703 21.422 17.203 1 75.44 106 GLY A O 1
ATOM 835 N N . LYS A 1 107 ? -20.719 22.266 17.094 1 76.5 107 LYS A N 1
ATOM 836 C CA . LYS A 1 107 ? -21.203 23.641 16.938 1 76.5 107 LYS A CA 1
ATOM 837 C C . LYS A 1 107 ? -21.344 24.016 15.469 1 76.5 107 LYS A C 1
ATOM 839 O O . LYS A 1 107 ? -22.25 24.75 15.094 1 76.5 107 LYS A O 1
ATOM 844 N N . CYS A 1 108 ? -20.438 23.609 14.734 1 84.62 108 CYS A N 1
ATOM 845 C CA . CYS A 1 108 ? -20.422 23.953 13.312 1 84.62 108 CYS A CA 1
ATOM 846 C C . CYS A 1 108 ? -19.875 22.781 12.492 1 84.62 108 CYS A C 1
ATOM 848 O O . CYS A 1 108 ? -19.188 21.906 13.031 1 84.62 108 CYS A O 1
ATOM 850 N N . GLN A 1 109 ? -20.344 22.766 11.242 1 88.69 109 GLN A N 1
ATOM 851 C CA . GLN A 1 109 ? -19.812 21.797 10.305 1 88.69 109 GLN A CA 1
ATOM 852 C C . GLN A 1 109 ? -18.75 22.406 9.398 1 88.69 109 GLN A C 1
ATOM 854 O O . GLN A 1 109 ? -19 23.438 8.75 1 88.69 109 GLN A O 1
ATOM 859 N N . THR A 1 110 ? -17.641 21.891 9.602 1 93.5 110 THR A N 1
ATOM 860 C CA . THR A 1 110 ? -16.562 22.344 8.727 1 93.5 110 THR A CA 1
ATOM 861 C C . THR A 1 110 ? -16.328 21.344 7.594 1 93.5 110 THR A C 1
ATOM 863 O O . THR A 1 110 ? -16.703 20.172 7.703 1 93.5 110 THR A O 1
ATOM 866 N N . LYS A 1 111 ? -15.844 21.875 6.477 1 96.56 111 LYS A N 1
ATOM 867 C CA . LYS A 1 111 ? -15.523 21.047 5.32 1 96.56 111 LYS A CA 1
ATOM 868 C C . LYS A 1 111 ? -14.023 21.047 5.039 1 96.56 111 LYS A C 1
ATOM 870 O O . LYS A 1 111 ? -13.383 22.109 5.07 1 96.56 111 LYS A O 1
ATOM 875 N N . ILE A 1 112 ? -13.531 19.844 4.828 1 97.19 112 ILE A N 1
ATOM 876 C CA . ILE A 1 112 ? -12.117 19.766 4.484 1 97.19 112 ILE A CA 1
ATOM 877 C C . ILE A 1 112 ? -11.938 18.953 3.201 1 97.19 112 ILE A C 1
ATOM 879 O O . ILE A 1 112 ? -12.805 18.172 2.834 1 97.19 112 ILE A O 1
ATOM 883 N N . LYS A 1 113 ? -10.836 19.266 2.566 1 97.44 113 LYS A N 1
ATOM 884 C CA . LYS A 1 113 ? -10.492 18.531 1.35 1 97.44 113 LYS A CA 1
ATOM 885 C C . LYS A 1 113 ? -9.758 17.234 1.677 1 97.44 113 LYS A C 1
ATOM 887 O O . LYS A 1 113 ? -9.031 17.156 2.668 1 97.44 113 LYS A O 1
ATOM 892 N N . PRO A 1 114 ? -9.891 16.266 0.797 1 97.62 114 PRO A N 1
ATOM 893 C CA . PRO A 1 114 ? -9.242 14.977 1.042 1 97.62 114 PRO A CA 1
ATOM 894 C C . PRO A 1 114 ? -7.738 15.109 1.277 1 97.62 114 PRO A C 1
ATOM 896 O O . PRO A 1 114 ? -7.184 14.445 2.162 1 97.62 114 PRO A O 1
ATOM 899 N N . TYR A 1 115 ? -7.062 15.969 0.511 1 97.88 115 TYR A N 1
ATOM 900 C CA . TYR A 1 115 ? -5.617 16.062 0.67 1 97.88 115 TYR A CA 1
ATOM 901 C C . TYR A 1 115 ? -5.25 16.656 2.021 1 97.88 115 TYR A C 1
ATOM 903 O O . TYR A 1 115 ? -4.129 16.484 2.502 1 97.88 115 TYR A O 1
ATOM 911 N N . GLU A 1 116 ? -6.203 17.312 2.693 1 98.19 116 GLU A N 1
ATOM 912 C CA . GLU A 1 116 ? -5.961 17.859 4.027 1 98.19 116 GLU A CA 1
ATOM 913 C C . GLU A 1 116 ? -5.875 16.734 5.066 1 98.19 116 GLU A C 1
ATOM 915 O O . GLU A 1 116 ? -5.199 16.891 6.086 1 98.19 116 GLU A O 1
ATOM 920 N N . VAL A 1 117 ? -6.574 15.641 4.824 1 98.25 117 VAL A N 1
ATOM 921 C CA . VAL A 1 117 ? -6.453 14.477 5.691 1 98.25 117 VAL A CA 1
ATOM 922 C C . VAL A 1 117 ? -5.062 13.867 5.547 1 98.25 117 VAL A C 1
ATOM 924 O O . VAL A 1 117 ? -4.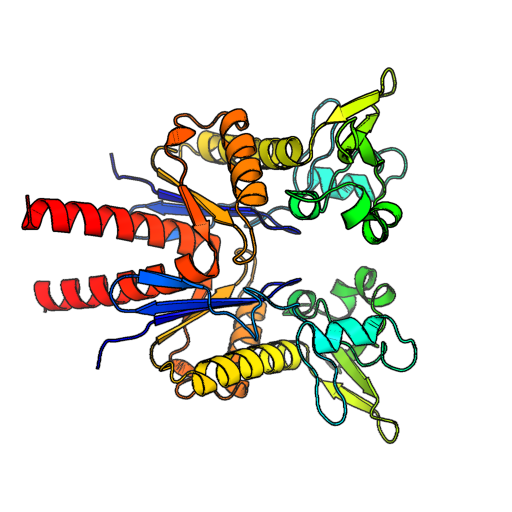406 13.555 6.547 1 98.25 117 VAL A O 1
ATOM 927 N N . SER A 1 118 ? -4.645 13.734 4.309 1 97.94 118 SER A N 1
ATOM 928 C CA . SER A 1 118 ? -3.289 13.258 4.055 1 97.94 118 SER A CA 1
ATOM 929 C C . SER A 1 118 ? -2.252 14.148 4.73 1 97.94 118 SER A C 1
ATOM 931 O O . SER A 1 118 ? -1.27 13.656 5.289 1 97.94 118 SER A O 1
ATOM 933 N N . ALA A 1 119 ? -2.525 15.43 4.695 1 98.38 119 ALA A N 1
ATOM 934 C CA . ALA A 1 119 ? -1.624 16.391 5.332 1 98.38 119 ALA A CA 1
ATOM 935 C C . ALA A 1 119 ? -1.563 16.172 6.84 1 98.38 119 ALA A C 1
ATOM 937 O O . ALA A 1 119 ? -0.49 16.25 7.441 1 98.38 119 ALA A O 1
ATOM 938 N N . SER A 1 120 ? -2.719 15.93 7.398 1 98.25 120 SER A N 1
ATOM 939 C CA . SER A 1 120 ? -2.779 15.672 8.836 1 98.25 120 SER A CA 1
ATOM 940 C C . SER A 1 120 ? -1.962 14.445 9.211 1 98.25 120 SER A C 1
ATOM 942 O O . SER A 1 120 ? -1.24 14.453 10.211 1 98.25 120 SER A O 1
ATOM 944 N N . ILE A 1 121 ? -2.059 13.438 8.43 1 98.12 121 ILE A N 1
ATOM 945 C CA . ILE A 1 121 ? -1.325 12.195 8.672 1 98.12 121 ILE A CA 1
ATOM 946 C C . ILE A 1 121 ? 0.173 12.445 8.516 1 98.12 121 ILE A C 1
ATOM 948 O O . ILE A 1 121 ? 0.967 12.055 9.375 1 98.12 121 ILE A O 1
ATOM 952 N N . LEU A 1 122 ? 0.548 13.125 7.469 1 98.12 122 LEU A N 1
ATOM 953 C CA . LEU A 1 122 ? 1.949 13.445 7.219 1 98.12 122 LEU A CA 1
ATOM 954 C C . LEU A 1 122 ? 2.518 14.312 8.344 1 98.12 122 LEU A C 1
ATOM 956 O O . LEU A 1 122 ? 3.658 14.109 8.766 1 98.12 122 LEU A O 1
ATOM 960 N N . ASN A 1 123 ? 1.697 15.234 8.797 1 98.31 123 ASN A N 1
ATOM 961 C CA . ASN A 1 123 ? 2.117 16.094 9.906 1 98.31 123 ASN A CA 1
ATOM 962 C C . ASN A 1 123 ? 2.367 15.281 11.172 1 98.31 123 ASN A C 1
ATOM 964 O O . ASN A 1 123 ? 3.342 15.523 11.891 1 98.31 123 ASN A O 1
ATOM 968 N N . TYR A 1 124 ? 1.518 14.383 11.422 1 98.06 124 TYR A N 1
ATOM 969 C CA . TYR A 1 124 ? 1.673 13.508 12.578 1 98.06 124 TYR A CA 1
ATOM 970 C C . TYR A 1 124 ? 2.967 12.711 12.492 1 98.06 124 TYR A C 1
ATOM 972 O O . TYR A 1 124 ? 3.701 12.586 13.477 1 98.06 124 TYR A O 1
ATOM 980 N N . ILE A 1 125 ? 3.227 12.148 11.305 1 97.88 125 ILE A N 1
ATOM 981 C CA . ILE A 1 125 ? 4.445 11.383 11.086 1 97.88 125 ILE A CA 1
ATOM 982 C C . ILE A 1 125 ? 5.664 12.281 11.289 1 97.88 125 ILE A C 1
ATOM 984 O O . ILE A 1 125 ? 6.602 11.914 12 1 97.88 125 ILE A O 1
ATOM 988 N N . ARG A 1 126 ? 5.598 13.438 10.664 1 97.19 126 ARG A N 1
ATOM 989 C CA . ARG A 1 126 ? 6.676 14.414 10.781 1 97.19 126 ARG A CA 1
ATOM 990 C C . ARG A 1 126 ? 6.965 14.734 12.242 1 97.19 126 ARG A C 1
ATOM 992 O O . ARG A 1 126 ? 8.117 14.695 12.672 1 97.19 126 ARG A O 1
ATOM 999 N N . LYS A 1 127 ? 5.922 15.039 12.992 1 97.5 127 LYS A N 1
ATOM 1000 C CA . LYS A 1 127 ? 6.07 15.406 14.398 1 97.5 127 LYS A CA 1
ATOM 1001 C C . LYS A 1 127 ? 6.707 14.273 15.195 1 97.5 127 LYS A C 1
ATOM 1003 O O . LYS A 1 127 ? 7.543 14.508 16.062 1 97.5 127 LYS A O 1
ATOM 1008 N N . ASN A 1 128 ? 6.332 13.062 14.945 1 97.5 128 ASN A N 1
ATOM 1009 C CA . ASN A 1 128 ? 6.887 11.914 15.656 1 97.5 128 ASN A CA 1
ATOM 1010 C C . ASN A 1 128 ? 8.359 11.711 15.312 1 97.5 128 ASN A C 1
ATOM 1012 O O . ASN A 1 128 ? 9.164 11.367 16.188 1 97.5 128 ASN A O 1
ATOM 1016 N N . LEU A 1 129 ? 8.703 11.914 14.062 1 96.62 129 LEU A N 1
ATOM 1017 C CA . LEU A 1 129 ? 10.102 11.828 13.656 1 96.62 129 LEU A CA 1
ATOM 1018 C C . LEU A 1 129 ? 10.938 12.906 14.336 1 96.62 129 LEU A C 1
ATOM 1020 O O . LEU A 1 129 ? 12.016 12.625 14.859 1 96.62 129 LEU A O 1
ATOM 1024 N N . GLU A 1 130 ? 10.398 14.094 14.375 1 96.25 130 GLU A N 1
ATOM 1025 C CA . GLU A 1 130 ? 11.094 15.219 15 1 96.25 130 GLU A CA 1
ATOM 1026 C C . GLU A 1 130 ? 11.273 14.992 16.5 1 96.25 130 GLU A C 1
ATOM 1028 O O . GLU A 1 130 ? 12.312 15.336 17.062 1 96.25 130 GLU A O 1
ATOM 1033 N N . LYS A 1 131 ? 10.266 14.477 17.094 1 96.56 131 LYS A N 1
ATOM 1034 C CA . LYS A 1 131 ? 10.328 14.188 18.516 1 96.56 131 LYS A CA 1
ATOM 1035 C C . LYS A 1 131 ? 11.492 13.258 18.844 1 96.56 131 LYS A C 1
ATOM 1037 O O . LYS A 1 131 ? 12.086 13.336 19.922 1 96.56 131 LYS A O 1
ATOM 1042 N N . LYS A 1 132 ? 11.859 12.383 17.906 1 95.56 132 LYS A N 1
ATOM 1043 C CA . LYS A 1 132 ? 12.945 11.422 18.109 1 95.56 132 LYS A CA 1
ATOM 1044 C C . LYS A 1 132 ? 14.273 12 17.625 1 95.56 132 LYS A C 1
ATOM 1046 O O . LYS A 1 132 ? 15.281 11.289 17.594 1 95.56 132 LYS A O 1
ATOM 1051 N N . GLY A 1 133 ? 14.281 13.219 17.109 1 94.81 133 GLY A N 1
ATOM 1052 C CA . GLY A 1 133 ? 15.492 13.906 16.703 1 94.81 133 GLY A CA 1
ATOM 1053 C C . GLY A 1 133 ? 15.953 13.547 15.305 1 94.81 133 GLY A C 1
ATOM 1054 O O . GLY A 1 133 ? 17.125 13.719 14.961 1 94.81 133 GLY A O 1
ATOM 1055 N N . ILE A 1 134 ? 15.117 13.016 14.516 1 93.81 134 ILE A N 1
ATOM 1056 C CA . ILE A 1 134 ? 15.477 12.625 13.164 1 93.81 134 ILE A CA 1
ATOM 1057 C C . ILE A 1 134 ? 15.383 13.836 12.234 1 93.81 134 ILE A C 1
ATOM 1059 O O . ILE A 1 134 ? 14.312 14.43 12.094 1 93.81 134 ILE A O 1
ATOM 1063 N N . PRO A 1 135 ? 16.5 14.148 11.555 1 92.94 135 PRO A N 1
ATOM 1064 C CA . PRO A 1 135 ? 16.438 15.25 10.586 1 92.94 135 PRO A CA 1
ATOM 1065 C C . PRO A 1 135 ? 15.555 14.938 9.383 1 92.94 135 PRO A C 1
ATOM 1067 O O . PRO A 1 135 ? 15.523 13.797 8.914 1 92.94 135 PRO A O 1
ATOM 1070 N N . LEU A 1 136 ? 14.898 15.961 8.875 1 94.31 136 LEU A N 1
ATOM 1071 C CA . LEU A 1 136 ? 13.961 15.781 7.777 1 94.31 136 LEU A CA 1
ATOM 1072 C C . LEU A 1 136 ? 14.43 16.531 6.535 1 94.31 136 LEU A C 1
ATOM 1074 O O . LEU A 1 136 ? 13.609 17.062 5.777 1 94.31 136 LEU A O 1
ATOM 1078 N N . ASP A 1 137 ? 15.672 16.531 6.273 1 89.5 137 ASP A N 1
ATOM 1079 C CA . ASP A 1 137 ? 16.234 17.219 5.125 1 89.5 137 ASP A CA 1
ATOM 1080 C C . ASP A 1 137 ? 15.969 16.453 3.832 1 89.5 137 ASP A C 1
ATOM 1082 O O . ASP A 1 137 ? 15.867 17.062 2.76 1 89.5 137 ASP A O 1
ATOM 1086 N N . HIS A 1 138 ? 15.984 15.141 3.939 1 91 138 HIS A N 1
ATOM 1087 C CA . HIS A 1 138 ? 15.742 14.273 2.791 1 91 138 HIS A CA 1
ATOM 1088 C C . HIS A 1 138 ? 14.555 13.352 3.039 1 91 138 HIS A C 1
ATOM 1090 O O . HIS A 1 138 ? 14.703 12.32 3.701 1 91 138 HIS A O 1
ATOM 1096 N N . VAL A 1 139 ? 13.414 13.773 2.465 1 93.62 139 VAL A N 1
ATOM 1097 C CA . VAL A 1 139 ? 12.188 13.016 2.684 1 93.62 139 VAL A CA 1
ATOM 1098 C C . VAL A 1 139 ? 11.594 12.602 1.34 1 93.62 139 VAL A C 1
ATOM 1100 O O . VAL A 1 139 ? 11.547 13.391 0.4 1 93.62 139 VAL A O 1
ATOM 1103 N N . VAL A 1 140 ? 11.273 11.359 1.262 1 92.44 140 VAL A N 1
ATOM 1104 C CA . VAL A 1 140 ? 10.539 10.852 0.109 1 92.44 140 VAL A CA 1
ATOM 1105 C C . VAL A 1 140 ? 9.203 10.266 0.566 1 92.44 140 VAL A C 1
ATOM 1107 O O . VAL A 1 140 ? 9.125 9.648 1.628 1 92.44 140 VAL A O 1
ATOM 1110 N N . VAL A 1 141 ? 8.164 10.523 -0.154 1 94.38 141 VAL A N 1
ATOM 1111 C CA . VAL A 1 141 ? 6.836 9.961 0.065 1 94.38 141 VAL A CA 1
ATOM 1112 C C . VAL A 1 141 ? 6.457 9.062 -1.108 1 94.38 141 VAL A C 1
ATOM 1114 O O . VAL A 1 141 ? 6.555 9.469 -2.268 1 94.38 141 VAL A O 1
ATOM 1117 N N . THR A 1 142 ? 6.062 7.875 -0.764 1 92.06 142 THR A N 1
ATOM 1118 C CA . THR A 1 142 ? 5.688 6.961 -1.837 1 92.06 142 THR A CA 1
ATOM 1119 C C . THR A 1 142 ? 4.207 7.105 -2.18 1 92.06 142 THR A C 1
ATOM 1121 O O . THR A 1 142 ? 3.389 7.391 -1.305 1 92.06 142 THR A O 1
ATOM 1124 N N . VAL A 1 143 ? 3.943 6.93 -3.451 1 90.94 143 VAL A N 1
ATOM 1125 C CA . VAL A 1 143 ? 2.574 6.988 -3.955 1 90.94 143 VAL A CA 1
ATOM 1126 C C . VAL A 1 143 ? 2.307 5.793 -4.863 1 90.94 143 VAL A C 1
ATOM 1128 O O . VAL A 1 143 ? 3.238 5.203 -5.418 1 90.94 143 VAL A O 1
ATOM 1131 N N . PRO A 1 144 ? 1.059 5.477 -5.008 1 88.88 144 PRO A N 1
ATOM 1132 C CA . PRO A 1 144 ? 0.727 4.348 -5.879 1 88.88 144 PRO A CA 1
ATOM 1133 C C . PRO A 1 144 ? 1.157 4.57 -7.328 1 88.88 144 PRO A C 1
ATOM 1135 O O . PRO A 1 144 ? 1.205 5.715 -7.789 1 88.88 144 PRO A O 1
ATOM 1138 N N . ALA A 1 145 ? 1.341 3.482 -8.047 1 87.44 145 ALA A N 1
ATOM 1139 C CA . ALA A 1 145 ? 1.771 3.508 -9.438 1 87.44 145 ALA A CA 1
ATOM 1140 C C . ALA A 1 145 ? 0.726 4.18 -10.328 1 87.44 145 ALA A C 1
ATOM 1142 O O . ALA A 1 145 ? 1.067 4.832 -11.32 1 87.44 145 ALA A O 1
ATOM 1143 N N . HIS A 1 146 ? -0.525 4.066 -9.938 1 87.06 146 HIS A N 1
ATOM 1144 C CA . HIS A 1 146 ? -1.598 4.469 -10.836 1 87.06 146 HIS A CA 1
ATOM 1145 C C . HIS A 1 146 ? -1.979 5.93 -10.625 1 87.06 146 HIS A C 1
ATOM 1147 O O . HIS A 1 146 ? -2.871 6.449 -11.297 1 87.06 146 HIS A O 1
ATOM 1153 N N . PHE A 1 147 ? -1.327 6.582 -9.672 1 91.31 147 PHE A N 1
ATOM 1154 C CA . PHE A 1 147 ? -1.641 7.988 -9.445 1 91.31 147 PHE A CA 1
ATOM 1155 C C . PHE A 1 147 ? -1.352 8.82 -10.688 1 91.31 147 PHE A C 1
ATOM 1157 O O . PHE A 1 147 ? -0.262 8.734 -11.258 1 91.31 147 PHE A O 1
ATOM 1164 N N . ASP A 1 148 ? -2.332 9.555 -11.102 1 90.88 148 ASP A N 1
ATOM 1165 C CA . ASP A 1 148 ? -2.15 10.484 -12.211 1 90.88 148 ASP A CA 1
ATOM 1166 C C . ASP A 1 148 ? -1.712 11.859 -11.711 1 90.88 148 ASP A C 1
ATOM 1168 O O . ASP A 1 148 ? -1.428 12.031 -10.523 1 90.88 148 ASP A O 1
ATOM 1172 N N . GLN A 1 149 ? -1.606 12.758 -12.641 1 92.75 149 GLN A N 1
ATOM 1173 C CA . GLN A 1 149 ? -1.058 14.07 -12.305 1 92.75 149 GLN A CA 1
ATOM 1174 C C . GLN A 1 149 ? -1.925 14.781 -11.266 1 92.75 149 GLN A C 1
ATOM 1176 O O . GLN A 1 149 ? -1.406 15.43 -10.359 1 92.75 149 GLN A O 1
ATOM 1181 N N . LYS A 1 150 ? -3.219 14.68 -11.445 1 93.88 150 LYS A N 1
ATOM 1182 C CA . LYS A 1 150 ? -4.125 15.32 -10.492 1 93.88 150 LYS A CA 1
ATOM 1183 C C . LYS A 1 150 ? -3.928 14.758 -9.094 1 93.88 150 LYS A C 1
ATOM 1185 O O . LYS A 1 150 ? -3.887 15.508 -8.117 1 93.88 150 LYS A O 1
ATOM 1190 N N . GLN A 1 151 ? -3.811 13.5 -9.008 1 94.94 151 GLN A N 1
ATOM 1191 C CA . GLN A 1 151 ? -3.57 12.828 -7.734 1 94.94 151 GLN A CA 1
ATOM 1192 C C . GLN A 1 151 ? -2.223 13.234 -7.145 1 94.94 151 GLN A C 1
ATOM 1194 O O . GLN A 1 151 ? -2.117 13.5 -5.945 1 94.94 151 GLN A O 1
ATOM 1199 N N . LEU A 1 152 ? -1.203 13.352 -7.98 1 94.56 152 LEU A N 1
ATOM 1200 C CA . LEU A 1 152 ? 0.121 13.773 -7.539 1 94.56 152 LEU A CA 1
ATOM 1201 C C . LEU A 1 152 ? 0.089 15.203 -7.012 1 94.56 152 LEU A C 1
ATOM 1203 O O . LEU A 1 152 ? 0.7 15.5 -5.984 1 94.56 152 LEU A O 1
ATOM 1207 N N . ASP A 1 153 ? -0.619 15.984 -7.691 1 95.5 153 ASP A N 1
ATOM 1208 C CA . ASP A 1 153 ? -0.755 17.375 -7.262 1 95.5 153 ASP A CA 1
ATOM 1209 C C . ASP A 1 153 ? -1.406 17.469 -5.883 1 95.5 153 ASP A C 1
ATOM 1211 O O . ASP A 1 153 ? -1.003 18.281 -5.051 1 95.5 153 ASP A O 1
ATOM 1215 N N . GLU A 1 154 ? -2.354 16.641 -5.652 1 96.69 154 GLU A N 1
ATOM 1216 C CA . GLU A 1 154 ? -3.029 16.625 -4.359 1 96.69 154 GLU A CA 1
ATOM 1217 C C . GLU A 1 154 ? -2.088 16.172 -3.25 1 96.69 154 GLU A C 1
ATOM 1219 O O . GLU A 1 154 ? -2.131 16.688 -2.135 1 96.69 154 GLU A O 1
ATOM 1224 N N . VAL A 1 155 ? -1.256 15.188 -3.545 1 96.56 155 VAL A N 1
ATOM 1225 C CA . VAL A 1 155 ? -0.269 14.758 -2.561 1 96.56 155 VAL A CA 1
ATOM 1226 C C . VAL A 1 155 ? 0.729 15.883 -2.303 1 96.56 155 VAL A C 1
ATOM 1228 O O . VAL A 1 155 ? 1.125 16.125 -1.158 1 96.56 155 VAL A O 1
ATOM 1231 N N . ARG A 1 156 ? 1.1 16.609 -3.332 1 96.31 156 ARG A N 1
ATOM 1232 C CA . ARG A 1 156 ? 1.997 17.75 -3.18 1 96.31 156 ARG A CA 1
ATOM 1233 C C . ARG A 1 156 ? 1.369 18.828 -2.301 1 96.31 156 ARG A C 1
ATOM 1235 O O . ARG A 1 156 ? 2.045 19.422 -1.456 1 96.31 156 ARG A O 1
ATOM 1242 N N . ASN A 1 157 ? 0.099 19.062 -2.559 1 96.94 157 ASN A N 1
ATOM 1243 C CA . ASN A 1 157 ? -0.618 20 -1.705 1 96.94 157 ASN A CA 1
ATOM 1244 C C . ASN A 1 157 ? -0.604 19.547 -0.245 1 96.94 157 ASN A C 1
ATOM 1246 O O . ASN A 1 157 ? -0.422 20.375 0.656 1 96.94 157 ASN A O 1
ATOM 1250 N N . ALA A 1 158 ? -0.791 18.281 -0.014 1 97.94 158 ALA A N 1
ATOM 1251 C CA . ALA A 1 158 ? -0.737 17.734 1.341 1 97.94 158 ALA A CA 1
ATOM 1252 C C . ALA A 1 158 ? 0.633 17.969 1.972 1 97.94 158 ALA A C 1
ATOM 1254 O O . ALA A 1 158 ? 0.729 18.406 3.119 1 97.94 158 ALA A O 1
ATOM 1255 N N . VAL A 1 159 ? 1.667 17.672 1.206 1 97.5 159 VAL A N 1
ATOM 1256 C CA . VAL A 1 159 ? 3.035 17.844 1.683 1 97.5 159 VAL A CA 1
ATOM 1257 C C . VAL A 1 159 ? 3.27 19.312 2.059 1 97.5 159 VAL A C 1
ATOM 1259 O O . VAL A 1 159 ? 3.861 19.594 3.1 1 97.5 159 VAL A O 1
ATOM 1262 N N . LYS A 1 160 ? 2.797 20.219 1.263 1 96.5 160 LYS A N 1
ATOM 1263 C CA . LYS A 1 160 ? 2.986 21.641 1.461 1 96.5 160 LYS A CA 1
ATOM 1264 C C . LYS A 1 160 ? 2.393 22.094 2.791 1 96.5 160 LYS A C 1
ATOM 1266 O O . LYS A 1 160 ? 2.961 22.953 3.471 1 96.5 160 LYS A O 1
ATOM 1271 N N . ILE A 1 161 ? 1.31 21.5 3.199 1 96.88 161 ILE A N 1
ATOM 1272 C CA . ILE A 1 161 ? 0.633 22.031 4.383 1 96.88 161 ILE A CA 1
ATOM 1273 C C . ILE A 1 161 ? 0.941 21.141 5.586 1 96.88 161 ILE A C 1
ATOM 1275 O O . ILE A 1 161 ? 0.495 21.422 6.703 1 96.88 161 ILE A O 1
ATOM 1279 N N . ALA A 1 162 ? 1.676 20.078 5.422 1 97.25 162 ALA A N 1
ATOM 1280 C CA . ALA A 1 162 ? 2.041 19.156 6.5 1 97.25 162 ALA A CA 1
ATOM 1281 C C . ALA A 1 162 ? 3.172 19.734 7.348 1 97.25 162 ALA A C 1
ATOM 1283 O O . ALA A 1 162 ? 3.609 19.109 8.312 1 97.25 162 ALA A O 1
ATOM 1284 N N . GLU A 1 163 ? 3.682 20.891 7 1 94.75 163 GLU A N 1
ATOM 1285 C CA . GLU A 1 163 ? 4.629 21.672 7.793 1 94.75 163 GLU A CA 1
ATOM 1286 C C . GLU A 1 163 ? 6.004 21.016 7.812 1 94.75 163 GLU A C 1
ATOM 1288 O O . GLU A 1 163 ? 6.688 21.016 8.836 1 94.75 163 GLU A O 1
ATOM 1293 N N . PHE A 1 164 ? 6.363 20.312 6.746 1 95.31 164 PHE A N 1
ATOM 1294 C CA . PHE A 1 164 ? 7.75 19.875 6.602 1 95.31 164 PHE A CA 1
ATOM 1295 C C . PHE A 1 164 ? 8.68 21.094 6.535 1 95.31 164 PHE A C 1
ATOM 1297 O O . PHE A 1 164 ? 8.305 22.141 6.016 1 95.31 164 PHE A O 1
ATOM 1304 N N . PRO A 1 165 ? 9.938 20.969 7.031 1 94.38 165 PRO A N 1
ATOM 1305 C CA . PRO A 1 165 ? 10.859 22.109 6.98 1 94.38 165 PRO A CA 1
ATOM 1306 C C . PRO A 1 165 ? 11.141 22.578 5.555 1 94.38 165 PRO A C 1
ATOM 1308 O O . PRO A 1 165 ? 11.25 23.781 5.305 1 94.38 165 PRO A O 1
ATOM 1311 N N . ASN A 1 166 ? 11.258 21.656 4.602 1 93.19 166 ASN A N 1
ATOM 1312 C CA . ASN A 1 166 ? 11.477 21.938 3.188 1 93.19 166 ASN A CA 1
ATOM 1313 C C . ASN A 1 166 ? 10.492 21.188 2.301 1 93.19 166 ASN A C 1
ATOM 1315 O O . ASN A 1 166 ? 10.875 20.25 1.608 1 93.19 166 ASN A O 1
ATOM 1319 N N . PRO A 1 167 ? 9.227 21.688 2.277 1 94.12 167 PRO A N 1
ATOM 1320 C CA . PRO A 1 167 ? 8.203 20.938 1.541 1 94.12 167 PRO A CA 1
ATOM 1321 C C . PRO A 1 167 ? 8.531 20.797 0.057 1 94.12 167 PRO A C 1
ATOM 1323 O O . PRO A 1 167 ? 8.164 19.797 -0.564 1 94.12 167 PRO A O 1
ATOM 1326 N N . GLU A 1 168 ? 9.242 21.688 -0.471 1 91.62 168 GLU A N 1
ATOM 1327 C CA . GLU A 1 168 ? 9.578 21.688 -1.892 1 91.62 168 GLU A CA 1
ATOM 1328 C C . GLU A 1 168 ? 10.633 20.641 -2.215 1 91.62 168 GLU A C 1
ATOM 1330 O O . GLU A 1 168 ? 10.836 20.297 -3.381 1 91.62 168 GLU A O 1
ATOM 1335 N N . LYS A 1 169 ? 11.258 20.125 -1.166 1 89.56 169 LYS A N 1
ATOM 1336 C CA . LYS A 1 169 ? 12.305 19.125 -1.378 1 89.56 169 LYS A CA 1
ATOM 1337 C C . LYS A 1 169 ? 11.797 17.719 -1.094 1 89.56 169 LYS A C 1
ATOM 1339 O O . LYS A 1 169 ? 12.531 16.734 -1.261 1 89.56 169 LYS A O 1
ATOM 1344 N N . VAL A 1 170 ? 10.555 17.656 -0.693 1 92.25 170 VAL A N 1
ATOM 1345 C CA . VAL A 1 170 ? 9.969 16.344 -0.497 1 92.25 170 VAL A CA 1
ATOM 1346 C C . VAL A 1 170 ? 9.672 15.695 -1.851 1 92.25 170 VAL A C 1
ATOM 1348 O O . VAL A 1 170 ? 8.922 16.25 -2.658 1 92.25 170 VAL A O 1
ATOM 1351 N N . PHE A 1 171 ? 10.273 14.57 -2.084 1 89 171 PHE A N 1
ATOM 1352 C CA . PHE A 1 171 ? 10.117 13.883 -3.361 1 89 171 PHE A CA 1
ATOM 1353 C C . PHE A 1 171 ? 8.984 12.859 -3.291 1 89 171 PHE A C 1
ATOM 1355 O O . PHE A 1 171 ? 8.805 12.195 -2.27 1 89 171 PHE A O 1
ATOM 1362 N N . LEU A 1 172 ? 8.273 12.789 -4.363 1 91 172 LEU A N 1
ATOM 1363 C CA . LEU A 1 172 ? 7.273 11.742 -4.523 1 91 172 LEU A CA 1
ATOM 1364 C C . LEU A 1 172 ? 7.789 10.625 -5.422 1 91 172 LEU A C 1
ATOM 1366 O O . LEU A 1 172 ? 8.359 10.891 -6.484 1 91 172 LEU A O 1
ATOM 1370 N N . PHE A 1 173 ? 7.637 9.414 -4.93 1 86.5 173 PHE A N 1
ATOM 1371 C CA . PHE A 1 173 ? 8.125 8.266 -5.688 1 86.5 173 PHE A CA 1
ATOM 1372 C C . PHE A 1 173 ? 7.043 7.207 -5.836 1 86.5 173 PHE A C 1
ATOM 1374 O O . PHE A 1 173 ? 6.387 6.844 -4.855 1 86.5 173 PHE A O 1
ATOM 1381 N N . LYS A 1 174 ? 6.988 6.77 -7.113 1 86.81 174 LYS A N 1
ATOM 1382 C CA . LYS A 1 174 ? 6.043 5.672 -7.312 1 86.81 174 LYS A CA 1
ATOM 1383 C C . LYS A 1 174 ? 6.551 4.387 -6.672 1 86.81 174 LYS A C 1
ATOM 1385 O O . LYS A 1 174 ? 7.707 4.004 -6.863 1 86.81 174 LYS A O 1
ATOM 1390 N N . GLU A 1 175 ? 5.711 3.689 -6.008 1 85.69 175 GLU A N 1
ATOM 1391 C CA . GLU A 1 175 ? 6.066 2.592 -5.113 1 85.69 175 GLU A CA 1
ATOM 1392 C C . GLU A 1 175 ? 6.844 1.507 -5.855 1 85.69 175 GLU A C 1
ATOM 1394 O O . GLU A 1 175 ? 7.984 1.197 -5.5 1 85.69 175 GLU A O 1
ATOM 1399 N N . PRO A 1 176 ? 6.328 1.002 -6.93 1 85 176 PRO A N 1
ATOM 1400 C CA . PRO A 1 176 ? 7.082 -0.08 -7.57 1 85 176 PRO A CA 1
ATOM 1401 C C . PRO A 1 176 ? 8.367 0.406 -8.234 1 85 176 PRO A C 1
ATOM 1403 O O . PRO A 1 176 ? 9.344 -0.344 -8.328 1 85 176 PRO A O 1
ATOM 1406 N N . SER A 1 177 ? 8.375 1.592 -8.734 1 81 177 SER A N 1
ATOM 1407 C CA . SER A 1 177 ? 9.57 2.176 -9.32 1 81 177 SER A CA 1
ATOM 1408 C C . SER A 1 177 ? 10.672 2.35 -8.281 1 81 177 SER A C 1
ATOM 1410 O O . SER A 1 177 ? 11.844 2.102 -8.562 1 81 177 SER A O 1
ATOM 1412 N N . SER A 1 178 ? 10.203 2.76 -7.129 1 78.69 178 SER A N 1
ATOM 1413 C CA . SER A 1 178 ? 11.156 2.895 -6.031 1 78.69 178 SER A CA 1
ATOM 1414 C C . SER A 1 178 ? 11.797 1.555 -5.684 1 78.69 178 SER A C 1
ATOM 1416 O O . SER A 1 178 ? 13.008 1.476 -5.469 1 78.69 178 SER A O 1
ATOM 1418 N N . ALA A 1 179 ? 10.977 0.622 -5.668 1 78.56 179 ALA A N 1
ATOM 1419 C CA . ALA A 1 179 ? 11.461 -0.717 -5.34 1 78.56 179 ALA A CA 1
ATOM 1420 C C . ALA A 1 179 ? 12.477 -1.206 -6.371 1 78.56 179 ALA A C 1
ATOM 1422 O O . ALA A 1 179 ? 13.539 -1.708 -6.016 1 78.56 179 ALA A O 1
ATOM 1423 N N . ALA A 1 180 ? 12.156 -1.024 -7.633 1 80.25 180 ALA A N 1
ATOM 1424 C CA . ALA A 1 180 ? 13.039 -1.461 -8.711 1 80.25 180 ALA A CA 1
ATOM 1425 C C . ALA A 1 180 ? 14.367 -0.706 -8.68 1 80.25 180 ALA A C 1
ATOM 1427 O O . ALA A 1 180 ? 15.438 -1.309 -8.797 1 80.25 180 ALA A O 1
ATOM 1428 N N . LEU A 1 181 ? 14.25 0.53 -8.523 1 76.44 181 LEU A N 1
ATOM 1429 C CA . LEU A 1 181 ? 15.43 1.392 -8.5 1 76.44 181 LEU A CA 1
ATOM 1430 C C . LEU A 1 181 ? 16.297 1.086 -7.285 1 76.44 181 LEU A C 1
ATOM 1432 O O . LEU A 1 181 ? 17.531 1.046 -7.391 1 76.44 181 LEU A O 1
ATOM 1436 N N . CYS A 1 182 ? 15.648 0.945 -6.188 1 74.88 182 CYS A N 1
ATOM 1437 C CA . CYS A 1 182 ? 16.359 0.628 -4.957 1 74.88 182 CYS A CA 1
ATOM 1438 C C . CYS A 1 182 ? 17.156 -0.665 -5.102 1 74.88 182 CYS A C 1
ATOM 1440 O O . CYS A 1 182 ? 18.328 -0.727 -4.723 1 74.88 182 CYS A O 1
ATOM 1442 N N . TYR A 1 183 ? 16.516 -1.572 -5.688 1 74.69 183 TYR A N 1
ATOM 1443 C CA . TYR A 1 183 ? 17.172 -2.859 -5.902 1 74.69 183 TYR A CA 1
ATOM 1444 C C . TYR A 1 183 ? 18.391 -2.709 -6.801 1 74.69 183 TYR A C 1
ATOM 1446 O O . TYR A 1 183 ? 19.469 -3.193 -6.469 1 74.69 183 TYR A O 1
ATOM 1454 N N . ARG A 1 184 ? 18.203 -2.057 -7.863 1 72.19 184 ARG A N 1
ATOM 1455 C CA . ARG A 1 184 ? 19.297 -1.805 -8.789 1 72.19 184 ARG A CA 1
ATOM 1456 C C . ARG A 1 184 ? 20.469 -1.111 -8.086 1 72.19 184 ARG A C 1
ATOM 1458 O O . ARG A 1 184 ? 21.625 -1.512 -8.25 1 72.19 184 ARG A O 1
ATOM 1465 N N . ASN A 1 185 ? 20.125 -0.081 -7.379 1 74.19 185 ASN A N 1
ATOM 1466 C CA . ASN A 1 185 ? 21.141 0.712 -6.711 1 74.19 185 ASN A CA 1
ATOM 1467 C C . ASN A 1 185 ? 21.875 -0.1 -5.645 1 74.19 185 ASN A C 1
ATOM 1469 O O . ASN A 1 185 ? 23.078 0.095 -5.418 1 74.19 185 ASN A O 1
ATOM 1473 N N . THR A 1 186 ? 21.156 -0.976 -5.008 1 71.44 186 THR A N 1
ATOM 1474 C CA . THR A 1 186 ? 21.75 -1.833 -3.994 1 71.44 186 THR A CA 1
ATOM 1475 C C . THR A 1 186 ? 22.75 -2.805 -4.625 1 71.44 186 THR A C 1
ATOM 1477 O O . THR A 1 186 ? 23.844 -2.99 -4.109 1 71.44 186 THR A O 1
ATOM 1480 N N . ILE A 1 187 ? 22.406 -3.336 -5.73 1 72.38 187 ILE A N 1
ATOM 1481 C CA . ILE A 1 187 ? 23.281 -4.27 -6.434 1 72.38 187 ILE A CA 1
ATOM 1482 C C . ILE A 1 187 ? 24.5 -3.531 -6.961 1 72.38 187 ILE A C 1
ATOM 1484 O O . ILE A 1 187 ? 25.625 -4.031 -6.863 1 72.38 187 ILE A O 1
ATOM 1488 N N . SER A 1 188 ? 24.203 -2.398 -7.492 1 70.06 188 SER A N 1
ATOM 1489 C CA . SER A 1 188 ? 25.281 -1.601 -8.055 1 70.06 188 SER A CA 1
ATOM 1490 C C . SER A 1 188 ? 26.281 -1.181 -6.98 1 70.06 188 SER A C 1
ATOM 1492 O O . SER A 1 188 ? 27.484 -1.207 -7.207 1 70.06 188 SER A O 1
ATOM 1494 N N . LEU A 1 189 ? 25.781 -0.748 -5.934 1 67.44 189 LEU A N 1
ATOM 1495 C CA . LEU A 1 189 ? 26.641 -0.309 -4.844 1 67.44 189 LEU A CA 1
ATOM 1496 C C . LEU A 1 189 ? 27.438 -1.478 -4.281 1 67.44 189 LEU A C 1
ATOM 1498 O O . LEU A 1 189 ? 28.609 -1.318 -3.924 1 67.44 189 LEU A O 1
ATOM 1502 N N . ASP A 1 190 ? 26.75 -2.645 -4.172 1 66 190 ASP A N 1
ATOM 1503 C CA . ASP A 1 190 ? 27.438 -3.842 -3.707 1 66 190 ASP A CA 1
ATOM 1504 C C . ASP A 1 190 ? 28.562 -4.227 -4.656 1 66 190 ASP A C 1
ATOM 1506 O O . ASP A 1 190 ? 29.656 -4.605 -4.215 1 66 190 ASP A O 1
ATOM 1510 N N . LYS A 1 191 ? 28.375 -4.098 -5.938 1 65.81 191 LYS A N 1
ATOM 1511 C CA . LYS A 1 191 ? 29.406 -4.383 -6.938 1 65.81 191 LYS A CA 1
ATOM 1512 C C . LYS A 1 191 ? 30.562 -3.395 -6.836 1 65.81 191 LYS A C 1
ATOM 1514 O O . LYS A 1 191 ? 31.719 -3.783 -6.938 1 65.81 191 LYS A O 1
ATOM 1519 N N . GLU A 1 192 ? 30.094 -2.152 -6.727 1 54.44 192 GLU A N 1
ATOM 1520 C CA . GLU A 1 192 ? 31.125 -1.118 -6.629 1 54.44 192 GLU A CA 1
ATOM 1521 C C . GLU A 1 192 ? 32 -1.325 -5.398 1 54.44 19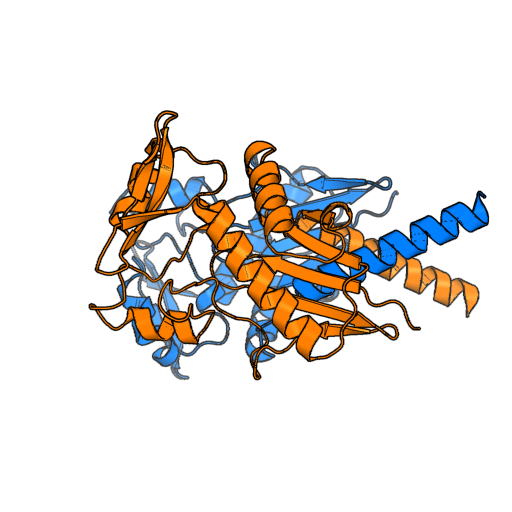2 GLU A C 1
ATOM 1523 O O . GLU A 1 192 ? 33.219 -1.148 -5.461 1 54.44 192 GLU A O 1
ATOM 1528 N N . ARG A 1 193 ? 31.328 -1.693 -4.34 1 52 193 ARG A N 1
ATOM 1529 C CA . ARG A 1 193 ? 32.094 -1.935 -3.117 1 52 193 ARG A CA 1
ATOM 1530 C C . ARG A 1 193 ? 33 -3.15 -3.266 1 52 193 ARG A C 1
ATOM 1532 O O . ARG A 1 193 ? 34.125 -3.135 -2.816 1 52 193 ARG A O 1
ATOM 1539 N N . ARG A 1 194 ? 32.344 -4.105 -3.908 1 57.19 194 ARG A N 1
ATOM 1540 C CA . ARG A 1 194 ? 33.156 -5.301 -4.117 1 57.19 194 ARG A CA 1
ATOM 1541 C C . ARG A 1 194 ? 34.344 -5.008 -5.043 1 57.19 194 ARG A C 1
ATOM 1543 O O . ARG A 1 194 ? 35.438 -5.574 -4.883 1 57.19 194 ARG A O 1
ATOM 1550 N N . SER A 1 195 ? 34.031 -4.113 -6.039 1 54 195 SER A N 1
ATOM 1551 C CA . SER A 1 195 ? 35.094 -3.744 -6.977 1 54 195 SER A CA 1
ATOM 1552 C C . SER A 1 195 ? 36.156 -2.885 -6.301 1 54 195 SER A C 1
ATOM 1554 O O . SER A 1 195 ? 37.344 -2.965 -6.641 1 54 195 SER A O 1
ATOM 1556 N N . LEU A 1 196 ? 35.594 -2.059 -5.422 1 41.12 196 LEU A N 1
ATOM 1557 C CA . LEU A 1 196 ? 36.562 -1.2 -4.727 1 41.12 196 LEU A CA 1
ATOM 1558 C C . LEU A 1 196 ? 37.344 -1.99 -3.688 1 41.12 196 LEU A C 1
ATOM 1560 O O . LEU A 1 196 ? 38.531 -1.703 -3.441 1 41.12 196 LEU A O 1
ATOM 1564 N N . PHE A 1 197 ? 36.438 -2.768 -2.982 1 43.09 197 PHE A N 1
ATOM 1565 C CA . PHE A 1 197 ? 37.156 -3.447 -1.904 1 43.09 197 PHE A CA 1
ATOM 1566 C C . PHE A 1 197 ? 37.562 -4.848 -2.33 1 43.09 197 PHE A C 1
ATOM 1568 O O . PHE A 1 197 ? 38.156 -5.59 -1.545 1 43.09 197 PHE A O 1
ATOM 1575 N N . GLY A 1 198 ? 36.906 -5.344 -3.459 1 39.19 198 GLY A N 1
ATOM 1576 C CA . GLY A 1 198 ? 37.562 -6.57 -3.891 1 39.19 198 GLY A CA 1
ATOM 1577 C C . GLY A 1 198 ? 38.875 -6.328 -4.594 1 39.19 198 GLY A C 1
ATOM 1578 O O . GLY A 1 198 ? 39.125 -5.242 -5.121 1 39.19 198 GLY A O 1
ATOM 1579 N N . MET B 1 1 ? 23.609 -8.141 -22.234 1 43.38 1 MET B N 1
ATOM 1580 C CA . MET B 1 1 ? 22.203 -7.766 -22.219 1 43.38 1 MET B CA 1
ATOM 1581 C C . MET B 1 1 ? 21.891 -6.863 -21.031 1 43.38 1 MET B C 1
ATOM 1583 O O . MET B 1 1 ? 22.453 -7.047 -19.938 1 43.38 1 MET B O 1
ATOM 1587 N N . SER B 1 2 ? 21.359 -5.773 -21.25 1 57.53 2 SER B N 1
ATOM 1588 C CA . SER B 1 2 ? 21.234 -4.75 -20.219 1 57.53 2 SER B CA 1
ATOM 1589 C C . SER B 1 2 ? 20.422 -5.254 -19.031 1 57.53 2 SER B C 1
ATOM 1591 O O . SER B 1 2 ? 19.422 -5.945 -19.203 1 57.53 2 SER B O 1
ATOM 1593 N N . SER B 1 3 ? 20.969 -5.297 -17.812 1 77.94 3 SER B N 1
ATOM 1594 C CA . SER B 1 3 ? 20.375 -5.852 -16.609 1 77.94 3 SER B CA 1
ATOM 1595 C C . SER B 1 3 ? 19.062 -5.137 -16.25 1 77.94 3 SER B C 1
ATOM 1597 O O . SER B 1 3 ? 18.938 -3.928 -16.469 1 77.94 3 SER B O 1
ATOM 1599 N N . SER B 1 4 ? 17.984 -5.965 -16.203 1 86.75 4 SER B N 1
ATOM 1600 C CA . SER B 1 4 ? 16.688 -5.434 -15.781 1 86.75 4 SER B CA 1
ATOM 1601 C C . SER B 1 4 ? 16.391 -5.793 -14.328 1 86.75 4 SER B C 1
ATOM 1603 O O . SER B 1 4 ? 16.719 -6.891 -13.875 1 86.75 4 SER B O 1
ATOM 1605 N N . TYR B 1 5 ? 15.914 -4.797 -13.648 1 89.81 5 TYR B N 1
ATOM 1606 C CA . TYR B 1 5 ? 15.469 -4.961 -12.266 1 89.81 5 TYR B CA 1
ATOM 1607 C C . TYR B 1 5 ? 13.969 -4.727 -12.148 1 89.81 5 TYR B C 1
ATOM 1609 O O . TYR B 1 5 ? 13.453 -3.727 -12.656 1 89.81 5 TYR B O 1
ATOM 1617 N N . VAL B 1 6 ? 13.328 -5.68 -11.547 1 93.94 6 VAL B N 1
ATOM 1618 C CA . VAL B 1 6 ? 11.875 -5.602 -11.453 1 93.94 6 VAL B CA 1
ATOM 1619 C C . VAL B 1 6 ? 11.461 -5.391 -10 1 93.94 6 VAL B C 1
ATOM 1621 O O . VAL B 1 6 ? 11.938 -6.098 -9.102 1 93.94 6 VAL B O 1
ATOM 1624 N N . GLY B 1 7 ? 10.656 -4.359 -9.781 1 93.75 7 GLY B N 1
ATOM 1625 C CA . GLY B 1 7 ? 9.992 -4.141 -8.5 1 93.75 7 GLY B CA 1
ATOM 1626 C C . GLY B 1 7 ? 8.508 -4.43 -8.539 1 93.75 7 GLY B C 1
ATOM 1627 O O . GLY B 1 7 ? 7.801 -3.957 -9.43 1 93.75 7 GLY B O 1
ATOM 1628 N N . ILE B 1 8 ? 8.047 -5.258 -7.586 1 95.75 8 ILE B N 1
ATOM 1629 C CA . ILE B 1 8 ? 6.637 -5.609 -7.504 1 95.75 8 ILE B CA 1
ATOM 1630 C C . ILE B 1 8 ? 6.047 -5.09 -6.199 1 95.75 8 ILE B C 1
ATOM 1632 O O . ILE B 1 8 ? 6.621 -5.293 -5.125 1 95.75 8 ILE B O 1
ATOM 1636 N N . ASP B 1 9 ? 4.969 -4.336 -6.312 1 93.12 9 ASP B N 1
ATOM 1637 C CA . ASP B 1 9 ? 4.164 -3.912 -5.172 1 93.12 9 ASP B CA 1
ATOM 1638 C C . ASP B 1 9 ? 2.961 -4.832 -4.973 1 93.12 9 ASP B C 1
ATOM 1640 O O . ASP B 1 9 ? 2 -4.781 -5.742 1 93.12 9 ASP B O 1
ATOM 1644 N N . LEU B 1 10 ? 3.084 -5.59 -3.955 1 93.69 10 LEU B N 1
ATOM 1645 C CA . LEU B 1 10 ? 1.979 -6.48 -3.617 1 93.69 10 LEU B CA 1
ATOM 1646 C C . LEU B 1 10 ? 1.065 -5.844 -2.576 1 93.69 10 LEU B C 1
ATOM 1648 O O . LEU B 1 10 ? 1.123 -6.195 -1.395 1 93.69 10 LEU B O 1
ATOM 1652 N N . GLY B 1 11 ? 0.142 -4.977 -2.996 1 90.5 11 GLY B N 1
ATOM 1653 C CA . GLY B 1 11 ? -0.737 -4.254 -2.092 1 90.5 11 GLY B CA 1
ATOM 1654 C C . GLY B 1 11 ? -1.979 -5.035 -1.713 1 90.5 11 GLY B C 1
ATOM 1655 O O . GLY B 1 11 ? -2.277 -6.066 -2.32 1 90.5 11 GLY B O 1
ATOM 1656 N N . THR B 1 12 ? -2.643 -4.512 -0.716 1 90.25 12 THR B N 1
ATOM 1657 C CA . THR B 1 12 ? -3.891 -5.133 -0.287 1 90.25 12 THR B CA 1
ATOM 1658 C C . THR B 1 12 ? -5 -4.879 -1.304 1 90.25 12 THR B C 1
ATOM 1660 O O . THR B 1 12 ? -5.781 -5.777 -1.615 1 90.25 12 THR B O 1
ATOM 1663 N N . THR B 1 13 ? -5.031 -3.707 -1.847 1 88.31 13 THR B N 1
ATOM 1664 C CA . THR B 1 13 ? -6.109 -3.324 -2.75 1 88.31 13 THR B CA 1
ATOM 1665 C C . THR B 1 13 ? -5.656 -3.418 -4.203 1 88.31 13 THR B C 1
ATOM 1667 O O . THR B 1 13 ? -6.383 -3.943 -5.051 1 88.31 13 THR B O 1
ATOM 1670 N N . TYR B 1 14 ? -4.438 -2.93 -4.457 1 92.25 14 TYR B N 1
ATOM 1671 C CA . TYR B 1 14 ? -3.891 -2.959 -5.809 1 92.25 14 TYR B CA 1
ATOM 1672 C C . TYR B 1 14 ? -2.467 -3.502 -5.809 1 92.25 14 TYR B C 1
ATOM 1674 O O . TYR B 1 14 ? -1.761 -3.414 -4.805 1 92.25 14 TYR B O 1
ATOM 1682 N N . CYS B 1 15 ? -2.145 -4.039 -6.93 1 95.12 15 CYS B N 1
ATOM 1683 C CA . CYS B 1 15 ? -0.763 -4.441 -7.168 1 95.12 15 CYS B CA 1
ATOM 1684 C C . CYS B 1 15 ? -0.22 -3.799 -8.438 1 95.12 15 CYS B C 1
ATOM 1686 O O . CYS B 1 15 ? -0.99 -3.391 -9.312 1 95.12 15 CYS B O 1
ATOM 1688 N N . SER B 1 16 ? 1.05 -3.691 -8.469 1 95.94 16 SER B N 1
ATOM 1689 C CA . SER B 1 16 ? 1.736 -3.055 -9.586 1 95.94 16 SER B CA 1
ATOM 1690 C C . SER B 1 16 ? 3.18 -3.535 -9.695 1 95.94 16 SER B C 1
ATOM 1692 O O . SER B 1 16 ? 3.658 -4.277 -8.836 1 95.94 16 SER B O 1
ATOM 1694 N N . ALA B 1 17 ? 3.809 -3.188 -10.797 1 96.25 17 ALA B N 1
ATOM 1695 C CA . ALA B 1 17 ? 5.215 -3.508 -11.023 1 96.25 17 ALA B CA 1
ATOM 1696 C C . ALA B 1 17 ? 5.918 -2.379 -11.773 1 96.25 17 ALA B C 1
ATOM 1698 O O . ALA B 1 17 ? 5.266 -1.53 -12.391 1 96.25 17 ALA B O 1
ATOM 1699 N N . ALA B 1 18 ? 7.176 -2.352 -11.625 1 93.75 18 ALA B N 1
ATOM 1700 C CA . ALA B 1 18 ? 8.023 -1.43 -12.375 1 93.75 18 ALA B CA 1
ATOM 1701 C C . ALA B 1 18 ? 9.312 -2.115 -12.836 1 93.75 18 ALA B C 1
ATOM 1703 O O . ALA B 1 18 ? 9.766 -3.076 -12.211 1 93.75 18 ALA B O 1
ATOM 1704 N N . VAL B 1 19 ? 9.797 -1.647 -13.922 1 92.38 19 VAL B N 1
ATOM 1705 C CA . VAL B 1 19 ? 11.023 -2.195 -14.5 1 92.38 19 VAL B CA 1
ATOM 1706 C C . VAL B 1 19 ? 12.078 -1.1 -14.609 1 92.38 19 VAL B C 1
ATOM 1708 O O . VAL B 1 19 ? 11.805 -0.016 -15.133 1 92.38 19 VAL B O 1
ATOM 1711 N N . PHE B 1 20 ? 13.148 -1.341 -14.023 1 87.38 20 PHE B N 1
ATOM 1712 C CA . PHE B 1 20 ? 14.305 -0.467 -14.211 1 87.38 20 PHE B CA 1
ATOM 1713 C C . PHE B 1 20 ? 15.242 -1.032 -15.273 1 87.38 20 PHE B C 1
ATOM 1715 O O . PHE B 1 20 ? 15.75 -2.145 -15.125 1 87.38 20 PHE B O 1
ATOM 1722 N N . SER B 1 21 ? 15.352 -0.289 -16.297 1 84.06 21 SER B N 1
ATOM 1723 C CA . SER B 1 21 ? 16.25 -0.606 -17.406 1 84.06 21 SER B CA 1
ATOM 1724 C C . SER B 1 21 ? 16.75 0.659 -18.094 1 84.06 21 SER B C 1
ATOM 1726 O O . SER B 1 21 ? 16.016 1.656 -18.172 1 84.06 21 SER B O 1
ATOM 1728 N N . ASN B 1 22 ? 17.938 0.614 -18.578 1 79.56 22 ASN B N 1
ATOM 1729 C CA . ASN B 1 22 ? 18.516 1.755 -19.297 1 79.56 22 ASN B CA 1
ATOM 1730 C C . ASN B 1 22 ? 18.422 3.031 -18.453 1 79.56 22 ASN B C 1
ATOM 1732 O O . ASN B 1 22 ? 17.938 4.059 -18.938 1 79.56 22 ASN B O 1
ATOM 1736 N N . ASP B 1 23 ? 18.578 2.938 -17.172 1 74.25 23 ASP B N 1
ATOM 1737 C CA . ASP B 1 23 ? 18.719 4.031 -16.219 1 74.25 23 ASP B CA 1
ATOM 1738 C C . ASP B 1 23 ? 17.375 4.73 -15.977 1 74.25 23 ASP B C 1
ATOM 1740 O O . ASP B 1 23 ? 17.344 5.906 -15.609 1 74.25 23 ASP B O 1
ATOM 1744 N N . LYS B 1 24 ? 16.422 4.012 -16.297 1 79.06 24 LYS B N 1
ATOM 1745 C CA . LYS B 1 24 ? 15.086 4.574 -16.062 1 79.06 24 LYS B CA 1
ATOM 1746 C C . LYS B 1 24 ? 14.148 3.531 -15.469 1 79.06 24 LYS B C 1
ATOM 1748 O O . LYS B 1 24 ? 14.164 2.367 -15.875 1 79.06 24 LYS B O 1
ATOM 1753 N N . ALA B 1 25 ? 13.398 3.992 -14.484 1 85 25 ALA B N 1
ATOM 1754 C CA . ALA B 1 25 ? 12.336 3.156 -13.93 1 85 25 ALA B CA 1
ATOM 1755 C C . ALA B 1 25 ? 10.992 3.479 -14.578 1 85 25 ALA B C 1
ATOM 1757 O O . ALA B 1 25 ? 10.602 4.645 -14.656 1 85 25 ALA B O 1
ATOM 1758 N N . LYS B 1 26 ? 10.375 2.441 -15.086 1 88.19 26 LYS B N 1
ATOM 1759 C CA . LYS B 1 26 ? 9.055 2.617 -15.695 1 88.19 26 LYS B CA 1
ATOM 1760 C C . LYS B 1 26 ? 8.031 1.678 -15.07 1 88.19 26 LYS B C 1
ATOM 1762 O O . LYS B 1 26 ? 8.305 0.491 -14.875 1 88.19 26 LYS B O 1
ATOM 1767 N N . VAL B 1 27 ? 6.918 2.273 -14.781 1 92.94 27 VAL B N 1
ATOM 1768 C CA . VAL B 1 27 ? 5.812 1.451 -14.297 1 92.94 27 VAL B CA 1
ATOM 1769 C C . VAL B 1 27 ? 5.336 0.52 -15.406 1 92.94 27 VAL B C 1
ATOM 1771 O O . VAL B 1 27 ? 5.227 0.931 -16.562 1 92.94 27 VAL B O 1
ATOM 1774 N N . PHE B 1 28 ? 5.102 -0.707 -15.023 1 95.69 28 PHE B N 1
ATOM 1775 C CA . PHE B 1 28 ? 4.637 -1.7 -15.984 1 95.69 28 PHE B CA 1
ATOM 1776 C C . PHE B 1 28 ? 3.135 -1.566 -16.219 1 95.69 28 PHE B C 1
ATOM 1778 O O . PHE B 1 28 ? 2.369 -1.371 -15.273 1 95.69 28 PHE B O 1
ATOM 1785 N N . GLU B 1 29 ? 2.746 -1.664 -17.469 1 95.25 29 GLU B N 1
ATOM 1786 C CA . GLU B 1 29 ? 1.328 -1.572 -17.797 1 95.25 29 GLU B CA 1
ATOM 1787 C C . GLU B 1 29 ? 0.728 -2.955 -18.031 1 95.25 29 GLU B C 1
ATOM 1789 O O . GLU B 1 29 ? 1.209 -3.709 -18.891 1 95.25 29 GLU B O 1
ATOM 1794 N N . PHE B 1 30 ? -0.321 -3.281 -17.25 1 95.56 30 PHE B N 1
ATOM 1795 C CA . PHE B 1 30 ? -1.13 -4.477 -17.453 1 95.56 30 PHE B CA 1
ATOM 1796 C C . PHE B 1 30 ? -2.291 -4.184 -18.406 1 95.56 30 PHE B C 1
ATOM 1798 O O . PHE B 1 30 ? -3.34 -3.697 -17.969 1 95.56 30 PHE B O 1
ATOM 1805 N N . ASP B 1 31 ? -2.154 -4.504 -19.688 1 91.81 31 ASP B N 1
ATOM 1806 C CA . ASP B 1 31 ? -3.189 -4.215 -20.672 1 91.81 31 ASP B CA 1
ATOM 1807 C C . ASP B 1 31 ? -3.658 -2.766 -20.578 1 91.81 31 ASP B C 1
ATOM 1809 O O . ASP B 1 31 ? -4.859 -2.5 -20.469 1 91.81 31 ASP B O 1
ATOM 1813 N N . GLY B 1 32 ? -2.721 -1.935 -20.359 1 91.5 32 GLY B N 1
ATOM 1814 C CA . GLY B 1 32 ? -2.996 -0.507 -20.391 1 91.5 32 GLY B CA 1
ATOM 1815 C C . GLY B 1 32 ? -3.17 0.093 -19.016 1 91.5 32 GLY B C 1
ATOM 1816 O O . GLY B 1 32 ? -3.264 1.313 -18.859 1 91.5 32 GLY B O 1
ATOM 1817 N N . GLU B 1 33 ? -3.193 -0.757 -17.984 1 93.12 33 GLU B N 1
ATOM 1818 C CA . GLU B 1 33 ? -3.381 -0.287 -16.625 1 93.12 33 GLU B CA 1
ATOM 1819 C C . GLU B 1 33 ? -2.074 -0.334 -15.836 1 93.12 33 GLU B C 1
ATOM 1821 O O . GLU B 1 33 ? -1.364 -1.342 -15.859 1 93.12 33 GLU B O 1
ATOM 1826 N N . ASN B 1 34 ? -1.76 0.756 -15.102 1 93.06 34 ASN B N 1
ATOM 1827 C CA . ASN B 1 34 ? -0.509 0.851 -14.359 1 93.06 34 ASN B CA 1
ATOM 1828 C C . ASN B 1 34 ? -0.572 0.065 -13.055 1 93.06 34 ASN B C 1
ATOM 1830 O O . ASN B 1 34 ? 0.422 -0.029 -12.328 1 93.06 34 ASN B O 1
ATOM 1834 N N . SER B 1 35 ? -1.783 -0.458 -12.742 1 95 35 SER B N 1
ATOM 1835 C CA . SER B 1 35 ? -2.018 -1.311 -11.578 1 95 35 SER B CA 1
ATOM 1836 C C . SER B 1 35 ? -3.271 -2.16 -11.766 1 95 35 SER B C 1
ATOM 1838 O O . SER B 1 35 ? -4.102 -1.873 -12.625 1 95 35 SER B O 1
ATOM 1840 N N . ILE B 1 36 ? -3.322 -3.182 -11.016 1 96.06 36 ILE B N 1
ATOM 1841 C CA . ILE B 1 36 ? -4.5 -4.043 -11.062 1 96.06 36 ILE B CA 1
ATOM 1842 C C . ILE B 1 36 ? -4.988 -4.328 -9.648 1 96.06 36 ILE B C 1
ATOM 1844 O O . ILE B 1 36 ? -4.195 -4.379 -8.711 1 96.06 36 ILE B O 1
ATOM 1848 N N . PRO B 1 37 ? -6.32 -4.551 -9.539 1 95.62 37 PRO B N 1
ATOM 1849 C CA . PRO B 1 37 ? -6.824 -4.973 -8.227 1 95.62 37 PRO B CA 1
ATOM 1850 C C . PRO B 1 37 ? -6.18 -6.266 -7.734 1 95.62 37 PRO B C 1
ATOM 1852 O O . PRO B 1 37 ? -5.934 -7.18 -8.531 1 95.62 37 PRO B O 1
ATOM 1855 N N . SER B 1 38 ? -5.922 -6.281 -6.418 1 96.44 38 SER B N 1
ATOM 1856 C CA . SER B 1 38 ? -5.398 -7.5 -5.812 1 96.44 38 SER B CA 1
ATOM 1857 C C . SER B 1 38 ? -6.5 -8.531 -5.605 1 96.44 38 SER B C 1
ATOM 1859 O O . SER B 1 38 ? -6.812 -8.898 -4.473 1 96.44 38 SER B O 1
ATOM 1861 N N . MET B 1 39 ? -6.977 -9 -6.766 1 97.31 39 MET B 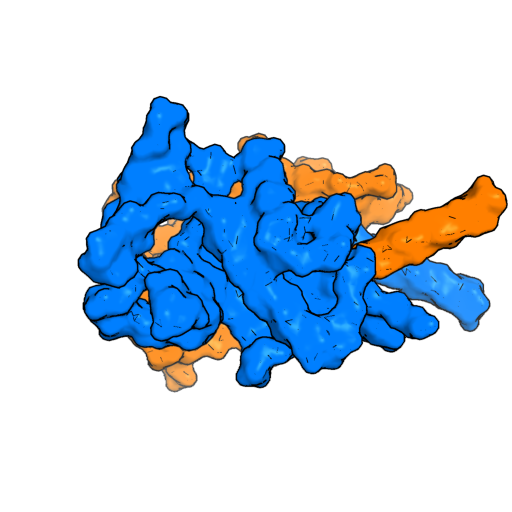N 1
ATOM 1862 C CA . MET B 1 39 ? -8.133 -9.891 -6.75 1 97.31 39 MET B CA 1
ATOM 1863 C C . MET B 1 39 ? -7.93 -11.055 -7.707 1 97.31 39 MET B C 1
ATOM 1865 O O . MET B 1 39 ? -7.367 -10.891 -8.789 1 97.31 39 MET B O 1
ATOM 1869 N N . VAL B 1 40 ? -8.398 -12.188 -7.285 1 98.12 40 VAL B N 1
ATOM 1870 C CA . VAL B 1 40 ? -8.383 -13.383 -8.117 1 98.12 40 VAL B CA 1
ATOM 1871 C C . VAL B 1 40 ? -9.766 -14.039 -8.109 1 98.12 40 VAL B C 1
ATOM 1873 O O . VAL B 1 40 ? -10.367 -14.211 -7.051 1 98.12 40 VAL B O 1
ATOM 1876 N N . TYR B 1 41 ? -10.258 -14.273 -9.258 1 97.5 41 TYR B N 1
ATOM 1877 C CA . TYR B 1 41 ? -11.398 -15.172 -9.391 1 97.5 41 TYR B CA 1
ATOM 1878 C C . TYR B 1 41 ? -10.945 -16.594 -9.695 1 97.5 41 TYR B C 1
ATOM 1880 O O . TYR B 1 41 ? -10.328 -16.844 -10.734 1 97.5 41 TYR B O 1
ATOM 1888 N N . TYR B 1 42 ? -11.266 -17.484 -8.82 1 96.56 42 TYR B N 1
ATOM 1889 C CA . TYR B 1 42 ? -10.945 -18.891 -9.055 1 96.56 42 TYR B CA 1
ATOM 1890 C C . TYR B 1 42 ? -12.07 -19.594 -9.797 1 96.56 42 TYR B C 1
ATOM 1892 O O . TYR B 1 42 ? -13.078 -19.984 -9.188 1 96.56 42 TYR B O 1
ATOM 1900 N N . GLY B 1 43 ? -11.875 -19.781 -11.055 1 93.38 43 GLY B N 1
ATOM 1901 C CA . GLY B 1 43 ? -12.789 -20.453 -11.969 1 93.38 43 GLY B CA 1
ATOM 1902 C C . GLY B 1 43 ? -12.086 -21.188 -13.086 1 93.38 43 GLY B C 1
ATOM 1903 O O . GLY B 1 43 ? -10.977 -21.688 -12.898 1 93.38 43 GLY B O 1
ATOM 1904 N N . THR B 1 44 ? -12.891 -21.438 -14.164 1 90 44 THR B N 1
ATOM 1905 C CA . THR B 1 44 ? -12.32 -22.094 -15.336 1 90 44 THR B CA 1
ATOM 1906 C C . THR B 1 44 ? -12.469 -21.219 -16.578 1 90 44 THR B C 1
ATOM 1908 O O . THR B 1 44 ? -13.523 -21.188 -17.203 1 90 44 THR B O 1
ATOM 1911 N N . PRO B 1 45 ? -11.492 -20.438 -16.781 1 93.38 45 PRO B N 1
ATOM 1912 C CA . PRO B 1 45 ? -10.188 -20.281 -16.141 1 93.38 45 PRO B CA 1
ATOM 1913 C C . PRO B 1 45 ? -10.203 -19.266 -15 1 93.38 45 PRO B C 1
ATOM 1915 O O . PRO B 1 45 ? -11.188 -18.547 -14.82 1 93.38 45 PRO B O 1
ATOM 1918 N N . ASN B 1 46 ? -9.078 -19.219 -14.281 1 96.06 46 ASN B N 1
ATOM 1919 C CA . ASN B 1 46 ? -8.906 -18.156 -13.312 1 96.06 46 ASN B CA 1
ATOM 1920 C C . ASN B 1 46 ? -8.875 -16.781 -13.984 1 96.06 46 ASN B C 1
ATOM 1922 O O . ASN B 1 46 ? -8.398 -16.656 -15.117 1 96.06 46 ASN B O 1
ATOM 1926 N N . GLN B 1 47 ? -9.484 -15.828 -13.297 1 96.62 47 GLN B N 1
ATOM 1927 C CA . GLN B 1 47 ? -9.398 -14.438 -13.742 1 96.62 47 GLN B CA 1
ATOM 1928 C C . GLN B 1 47 ? -8.672 -13.578 -12.711 1 96.62 47 GLN B C 1
ATOM 1930 O O . GLN B 1 47 ? -8.719 -13.859 -11.508 1 96.62 47 GLN B O 1
ATOM 1935 N N . TYR B 1 48 ? -8.016 -12.531 -13.266 1 97.56 48 TYR B N 1
ATOM 1936 C CA . TYR B 1 48 ? -7.172 -11.711 -12.398 1 97.56 48 TYR B CA 1
ATOM 1937 C C . TYR B 1 48 ? -7.461 -10.227 -12.594 1 97.56 48 TYR B C 1
ATOM 1939 O O . TYR B 1 48 ? -7.938 -9.82 -13.648 1 97.56 48 TYR B O 1
ATOM 1947 N N . GLY B 1 49 ? -7.164 -9.469 -11.539 1 96.38 49 GLY B N 1
ATOM 1948 C CA . GLY B 1 49 ? -7.23 -8.023 -11.648 1 96.38 49 GLY B CA 1
ATOM 1949 C C . GLY B 1 49 ? -8.625 -7.508 -11.945 1 96.38 49 GLY B C 1
ATOM 1950 O O . GLY B 1 49 ? -9.586 -7.875 -11.266 1 96.38 49 GLY B O 1
ATOM 1951 N N . TYR B 1 50 ? -8.703 -6.699 -12.961 1 95.62 50 TYR B N 1
ATOM 1952 C CA . TYR B 1 50 ? -9.969 -6.047 -13.305 1 95.62 50 TYR B CA 1
ATOM 1953 C C . TYR B 1 50 ? -10.992 -7.066 -13.789 1 95.62 50 TYR B C 1
ATOM 1955 O O . TYR B 1 50 ? -12.195 -6.902 -13.562 1 95.62 50 TYR B O 1
ATOM 1963 N N . LYS B 1 51 ? -10.531 -8.102 -14.414 1 95.56 51 LYS B N 1
ATOM 1964 C CA . LYS B 1 51 ? -11.445 -9.156 -14.844 1 95.56 51 LYS B CA 1
ATOM 1965 C C . LYS B 1 51 ? -12.078 -9.852 -13.641 1 95.56 51 LYS B C 1
ATOM 1967 O O . LYS B 1 51 ? -13.273 -10.156 -13.648 1 95.56 51 LYS B O 1
ATOM 1972 N N . ALA B 1 52 ? -11.312 -10.094 -12.625 1 96.88 52 ALA B N 1
ATOM 1973 C CA . ALA B 1 52 ? -11.852 -10.664 -11.391 1 96.88 52 ALA B CA 1
ATOM 1974 C C . ALA B 1 52 ? -12.805 -9.695 -10.703 1 96.88 52 ALA B C 1
ATOM 1976 O O . ALA B 1 52 ? -13.867 -10.086 -10.234 1 96.88 52 ALA B O 1
ATOM 1977 N N . GLN B 1 53 ? -12.422 -8.445 -10.703 1 95.19 53 GLN B N 1
ATOM 1978 C CA . GLN B 1 53 ? -13.227 -7.418 -10.047 1 95.19 53 GLN B CA 1
ATOM 1979 C C . GLN B 1 53 ? -14.617 -7.34 -10.656 1 95.19 53 GLN B C 1
ATOM 1981 O O . GLN B 1 53 ? -15.609 -7.164 -9.938 1 95.19 53 GLN B O 1
ATOM 1986 N N . LYS B 1 54 ? -14.711 -7.445 -11.93 1 93.56 54 LYS B N 1
ATOM 1987 C CA . LYS B 1 54 ? -15.992 -7.367 -12.633 1 93.56 54 LYS B CA 1
ATOM 1988 C C . LYS B 1 54 ? -16.938 -8.469 -12.164 1 93.56 54 LYS B C 1
ATOM 1990 O O . LYS B 1 54 ? -18.156 -8.297 -12.195 1 93.56 54 LYS B O 1
ATOM 1995 N N . LEU B 1 55 ? -16.406 -9.477 -11.648 1 93.62 55 LEU B N 1
ATOM 1996 C CA . LEU B 1 55 ? -17.219 -10.633 -11.266 1 93.62 55 LEU B CA 1
ATOM 1997 C C . LEU B 1 55 ? -17.75 -10.484 -9.844 1 93.62 55 LEU B C 1
ATOM 1999 O O . LEU B 1 55 ? -18.609 -11.25 -9.414 1 93.62 55 LEU B O 1
ATOM 2003 N N . LEU B 1 56 ? -17.297 -9.469 -9.172 1 90.56 56 LEU B N 1
ATOM 2004 C CA . LEU B 1 56 ? -17.797 -9.195 -7.828 1 90.56 56 LEU B CA 1
ATOM 2005 C C . LEU B 1 56 ? -19.234 -8.688 -7.871 1 90.56 56 LEU B C 1
ATOM 2007 O O . LEU B 1 56 ? -19.953 -8.75 -6.863 1 90.56 56 LEU B O 1
ATOM 2011 N N . ASN B 1 57 ? -19.641 -8.164 -8.922 1 85.19 57 ASN B N 1
ATOM 2012 C CA . ASN B 1 57 ? -20.969 -7.582 -9.062 1 85.19 57 ASN B CA 1
ATOM 2013 C C . ASN B 1 57 ? -22 -8.633 -9.445 1 85.19 57 ASN B C 1
ATOM 2015 O O . ASN B 1 57 ? -23.172 -8.312 -9.633 1 85.19 57 ASN B O 1
ATOM 2019 N N . ASN B 1 58 ? -21.547 -9.758 -9.562 1 84.31 58 ASN B N 1
ATOM 2020 C CA . ASN B 1 58 ? -22.422 -10.883 -9.906 1 84.31 58 ASN B CA 1
ATOM 2021 C C . ASN B 1 58 ? -22.469 -11.914 -8.781 1 84.31 58 ASN B C 1
ATOM 2023 O O . ASN B 1 58 ? -21.469 -12.57 -8.5 1 84.31 58 ASN B O 1
ATOM 2027 N N . ASN B 1 59 ? -23.547 -12.086 -8.281 1 79 59 ASN B N 1
ATOM 2028 C CA . ASN B 1 59 ? -23.75 -12.922 -7.105 1 79 59 ASN B CA 1
ATOM 2029 C C . ASN B 1 59 ? -23.312 -14.367 -7.359 1 79 59 ASN B C 1
ATOM 2031 O O . ASN B 1 59 ? -22.859 -15.055 -6.449 1 79 59 ASN B O 1
ATOM 2035 N N . GLU B 1 60 ? -23.422 -14.766 -8.586 1 82.12 60 GLU B N 1
ATOM 2036 C CA . GLU B 1 60 ? -23.078 -16.141 -8.922 1 82.12 60 GLU B CA 1
ATOM 2037 C C . GLU B 1 60 ? -21.578 -16.375 -8.781 1 82.12 60 GLU B C 1
ATOM 2039 O O . GLU B 1 60 ? -21.141 -17.5 -8.461 1 82.12 60 GLU B O 1
ATOM 2044 N N . TYR B 1 61 ? -20.828 -15.336 -8.891 1 88.69 61 TYR B N 1
ATOM 2045 C CA . TYR B 1 61 ? -19.391 -15.516 -9 1 88.69 61 TYR B CA 1
ATOM 2046 C C . TYR B 1 61 ? -18.672 -14.977 -7.766 1 88.69 61 TYR B C 1
ATOM 2048 O O . TYR B 1 61 ? -17.5 -15.289 -7.523 1 88.69 61 TYR B O 1
ATOM 2056 N N . THR B 1 62 ? -19.359 -14.273 -6.961 1 92.12 62 THR B N 1
ATOM 2057 C CA . THR B 1 62 ? -18.734 -13.469 -5.918 1 92.12 62 THR B CA 1
ATOM 2058 C C . THR B 1 62 ? -18.062 -14.352 -4.867 1 92.12 62 THR B C 1
ATOM 2060 O O . THR B 1 62 ? -17.062 -13.961 -4.254 1 92.12 62 THR B O 1
ATOM 2063 N N . LYS B 1 63 ? -18.531 -15.539 -4.742 1 93.5 63 LYS B N 1
ATOM 2064 C CA . LYS B 1 63 ? -18.031 -16.438 -3.707 1 93.5 63 LYS B CA 1
ATOM 2065 C C . LYS B 1 63 ? -16.625 -16.938 -4.055 1 93.5 63 LYS B C 1
ATOM 2067 O O . LYS B 1 63 ? -15.922 -17.453 -3.195 1 93.5 63 LYS B O 1
ATOM 2072 N N . ASN B 1 64 ? -16.297 -16.75 -5.348 1 96.31 64 ASN B N 1
ATOM 2073 C CA . ASN B 1 64 ? -15 -17.266 -5.781 1 96.31 64 ASN B CA 1
ATOM 2074 C C . ASN B 1 64 ? -14.055 -16.125 -6.172 1 96.31 64 ASN B C 1
ATOM 2076 O O . ASN B 1 64 ? -13.008 -16.359 -6.781 1 96.31 64 ASN B O 1
ATOM 2080 N N . VAL B 1 65 ? -14.461 -14.898 -5.895 1 97.25 65 VAL B N 1
ATOM 2081 C CA . VAL B 1 65 ? -13.562 -13.75 -6.039 1 97.25 65 VAL B CA 1
ATOM 2082 C C . VAL B 1 65 ? -12.883 -13.461 -4.707 1 97.25 65 VAL B C 1
ATOM 2084 O O . VAL B 1 65 ? -13.531 -13.008 -3.758 1 97.25 65 VAL B O 1
ATOM 2087 N N . ILE B 1 66 ? -11.609 -13.688 -4.629 1 97.81 66 ILE B N 1
ATOM 2088 C CA . ILE B 1 66 ? -10.852 -13.508 -3.393 1 97.81 66 ILE B CA 1
ATOM 2089 C C . ILE B 1 66 ? -10.148 -12.156 -3.414 1 97.81 66 ILE B C 1
ATOM 2091 O O . ILE B 1 66 ? -9.461 -11.82 -4.383 1 97.81 66 ILE B O 1
ATOM 2095 N N . TYR B 1 67 ? -10.398 -11.406 -2.418 1 96.06 67 TYR B N 1
ATOM 2096 C CA . TYR B 1 67 ? -9.789 -10.094 -2.205 1 96.06 67 TYR B CA 1
ATOM 2097 C C . TYR B 1 67 ? -9.367 -9.922 -0.753 1 96.06 67 TYR B C 1
ATOM 2099 O O . TYR B 1 67 ? -9.711 -10.734 0.105 1 96.06 67 TYR B O 1
ATOM 2107 N N . ASP B 1 68 ? -8.484 -9.008 -0.463 1 93.38 68 ASP B N 1
ATOM 2108 C CA . ASP B 1 68 ? -8.023 -8.695 0.886 1 93.38 68 ASP B CA 1
ATOM 2109 C C . ASP B 1 68 ? -7.246 -9.867 1.486 1 93.38 68 ASP B C 1
ATOM 2111 O O . ASP B 1 68 ? -7.137 -9.984 2.709 1 93.38 68 ASP B O 1
ATOM 2115 N N . SER B 1 69 ? -6.734 -10.68 0.617 1 95.06 69 SER B N 1
ATOM 2116 C CA . SER B 1 69 ? -6.102 -11.891 1.136 1 95.06 69 SER B CA 1
ATOM 2117 C C . SER B 1 69 ? -4.828 -11.555 1.908 1 95.06 69 SER B C 1
ATOM 2119 O O . SER B 1 69 ? -4.434 -12.289 2.814 1 95.06 69 SER B O 1
ATOM 2121 N N . LYS B 1 70 ? -4.184 -10.461 1.509 1 93.5 70 LYS B N 1
ATOM 2122 C CA . LYS B 1 70 ? -2.969 -10.047 2.203 1 93.5 70 LYS B CA 1
ATOM 2123 C C . LYS B 1 70 ? -3.23 -9.836 3.691 1 93.5 70 LYS B C 1
ATOM 2125 O O . LYS B 1 70 ? -2.348 -10.07 4.52 1 93.5 70 LYS B O 1
ATOM 2130 N N . ARG B 1 71 ? -4.418 -9.508 4.051 1 92.06 71 ARG B N 1
ATOM 2131 C CA . ARG B 1 71 ? -4.797 -9.266 5.438 1 92.06 71 ARG B CA 1
ATOM 2132 C C . ARG B 1 71 ? -4.777 -10.562 6.242 1 92.06 71 ARG B C 1
ATOM 2134 O O . ARG B 1 71 ? -4.715 -10.539 7.473 1 92.06 71 ARG B O 1
ATOM 2141 N N . MET B 1 72 ? -4.793 -11.609 5.52 1 96.88 72 MET B N 1
ATOM 2142 C CA . MET B 1 72 ? -4.891 -12.906 6.176 1 96.88 72 MET B CA 1
ATOM 2143 C C . MET B 1 72 ? -3.508 -13.477 6.469 1 96.88 72 MET B C 1
ATOM 2145 O O . MET B 1 72 ? -3.371 -14.414 7.262 1 96.88 72 MET B O 1
ATOM 2149 N N . LEU B 1 73 ? -2.531 -12.93 5.82 1 96.44 73 LEU B N 1
ATOM 2150 C CA . LEU B 1 73 ? -1.194 -13.5 5.969 1 96.44 73 LEU B CA 1
ATOM 2151 C C . LEU B 1 73 ? -0.718 -13.391 7.414 1 96.44 73 LEU B C 1
ATOM 2153 O O . LEU B 1 73 ? -0.745 -12.305 8 1 96.44 73 LEU B O 1
ATOM 2157 N N . GLY B 1 74 ? -0.345 -14.492 7.969 1 94.56 74 GLY B N 1
ATOM 2158 C CA . GLY B 1 74 ? 0.209 -14.531 9.312 1 94.56 74 GLY B CA 1
ATOM 2159 C C . GLY B 1 74 ? -0.848 -14.438 10.398 1 94.56 74 GLY B C 1
ATOM 2160 O O . GLY B 1 74 ? -0.522 -14.352 11.586 1 94.56 74 GLY B O 1
ATOM 2161 N N . LYS B 1 75 ? -2.084 -14.445 10.016 1 95.62 75 LYS B N 1
ATOM 2162 C CA . LYS B 1 75 ? -3.166 -14.32 10.984 1 95.62 75 LYS B CA 1
ATOM 2163 C C . LYS B 1 75 ? -3.84 -15.664 11.227 1 95.62 75 LYS B C 1
ATOM 2165 O O . LYS B 1 75 ? -3.805 -16.547 10.367 1 95.62 75 LYS B O 1
ATOM 2170 N N . THR B 1 76 ? -4.383 -15.781 12.461 1 96.88 76 THR B N 1
ATOM 2171 C CA . THR B 1 76 ? -5.23 -16.938 12.75 1 96.88 76 THR B CA 1
ATOM 2172 C C . THR B 1 76 ? -6.684 -16.641 12.383 1 96.88 76 THR B C 1
ATOM 2174 O O . THR B 1 76 ? -7.055 -15.477 12.18 1 96.88 76 THR B O 1
ATOM 2177 N N . TYR B 1 77 ? -7.387 -17.734 12.289 1 97.56 77 TYR B N 1
ATOM 2178 C CA . TYR B 1 77 ? -8.82 -17.578 12.055 1 97.56 77 TYR B CA 1
ATOM 2179 C C . TYR B 1 77 ? -9.461 -16.703 13.109 1 97.56 77 TYR B C 1
ATOM 2181 O O . TYR B 1 77 ? -10.312 -15.859 12.797 1 97.56 77 TYR B O 1
ATOM 2189 N N . LYS B 1 78 ? -9.055 -16.812 14.289 1 96.75 78 LYS B N 1
ATOM 2190 C CA . LYS B 1 78 ? -9.609 -16.047 15.398 1 96.75 78 LYS B CA 1
ATOM 2191 C C . LYS B 1 78 ? -9.266 -14.562 15.266 1 96.75 78 LYS B C 1
ATOM 2193 O O . LYS B 1 78 ? -10.094 -13.703 15.562 1 96.75 78 LYS B O 1
ATOM 2198 N N . ASP B 1 79 ? -8.086 -14.289 14.789 1 95.06 79 ASP B N 1
ATOM 2199 C CA . ASP B 1 79 ? -7.656 -12.914 14.586 1 95.06 79 ASP B CA 1
ATOM 2200 C C . ASP B 1 79 ? -8.57 -12.188 13.602 1 95.06 79 ASP B C 1
ATOM 2202 O O . ASP B 1 79 ? -8.703 -10.961 13.664 1 95.06 79 ASP B O 1
ATOM 2206 N N . LEU B 1 80 ? -9.211 -12.938 12.742 1 96.5 80 LEU B N 1
ATOM 2207 C CA . LEU B 1 80 ? -9.922 -12.367 11.602 1 96.5 80 LEU B CA 1
ATOM 2208 C C . LEU B 1 80 ? -11.43 -12.359 11.859 1 96.5 80 LEU B C 1
ATOM 2210 O O . LEU B 1 80 ? -12.219 -12.164 10.93 1 96.5 80 LEU B O 1
ATOM 2214 N N . SER B 1 81 ? -11.836 -12.516 13.055 1 95.25 81 SER B N 1
ATOM 2215 C CA . SER B 1 81 ? -13.242 -12.695 13.414 1 95.25 81 SER B CA 1
ATOM 2216 C C . SER B 1 81 ? -14.078 -11.508 12.953 1 95.25 81 SER B C 1
ATOM 2218 O O . SER B 1 81 ? -15.227 -11.68 12.539 1 95.25 81 SER B O 1
ATOM 2220 N N . ASN B 1 82 ? -13.531 -10.344 12.969 1 90.19 82 ASN B N 1
ATOM 2221 C CA . ASN B 1 82 ? -14.273 -9.141 12.602 1 90.19 82 ASN B CA 1
ATOM 2222 C C . ASN B 1 82 ? -14.289 -8.938 11.086 1 90.19 82 ASN B C 1
ATOM 2224 O O . ASN B 1 82 ? -15.156 -8.242 10.562 1 90.19 82 ASN B O 1
ATOM 2228 N N . GLU B 1 83 ? -13.367 -9.508 10.398 1 92.62 83 GLU B N 1
ATOM 2229 C CA . GLU B 1 83 ? -13.219 -9.289 8.969 1 92.62 83 GLU B CA 1
ATOM 2230 C C . GLU B 1 83 ? -13.984 -10.336 8.164 1 92.62 83 GLU B C 1
ATOM 2232 O O . GLU B 1 83 ? -14.562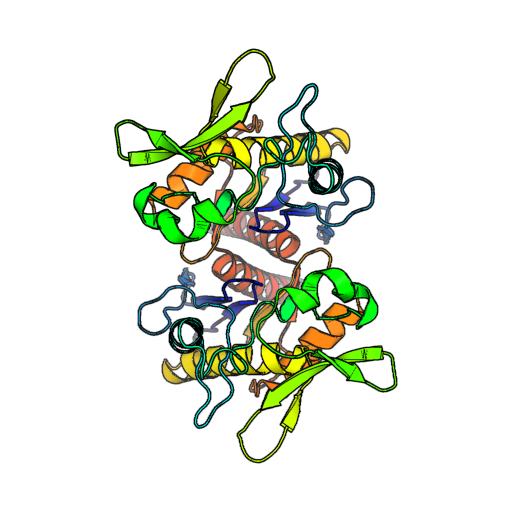 -10.023 7.117 1 92.62 83 GLU B O 1
ATOM 2237 N N . ILE B 1 84 ? -14.062 -11.492 8.664 1 95.62 84 ILE B N 1
ATOM 2238 C CA . ILE B 1 84 ? -14.555 -12.648 7.926 1 95.62 84 ILE B CA 1
ATOM 2239 C C . ILE B 1 84 ? -15.992 -12.398 7.477 1 95.62 84 ILE B C 1
ATOM 2241 O O . ILE B 1 84 ? -16.328 -12.625 6.312 1 95.62 84 ILE B O 1
ATOM 2245 N N . PRO B 1 85 ? -16.828 -11.789 8.344 1 93.94 85 PRO B N 1
ATOM 2246 C CA . PRO B 1 85 ? -18.203 -11.578 7.922 1 93.94 85 PRO B CA 1
ATOM 2247 C C . PRO B 1 85 ? -18.344 -10.555 6.793 1 93.94 85 PRO B C 1
ATOM 2249 O O . PRO B 1 85 ? -19.391 -10.477 6.145 1 93.94 85 PRO B O 1
ATOM 2252 N N . LYS B 1 86 ? -17.312 -9.883 6.547 1 89.56 86 LYS B N 1
ATOM 2253 C CA . LYS B 1 86 ? -17.359 -8.82 5.547 1 89.56 86 LYS B CA 1
ATOM 2254 C C . LYS B 1 86 ? -17 -9.352 4.16 1 89.56 86 LYS B C 1
ATOM 2256 O O . LYS B 1 86 ? -17.203 -8.672 3.156 1 89.56 86 LYS B O 1
ATOM 2261 N N . TRP B 1 87 ? -16.453 -10.5 4.105 1 94.56 87 TRP B N 1
ATOM 2262 C CA . TRP B 1 87 ? -16.031 -11.07 2.832 1 94.56 87 TRP B CA 1
ATOM 2263 C C . TRP B 1 87 ? -17.141 -11.914 2.213 1 94.56 87 TRP B C 1
ATOM 2265 O O . TRP B 1 87 ? -17.953 -12.5 2.928 1 94.56 87 TRP B O 1
ATOM 2275 N N . THR B 1 88 ? -17.125 -11.945 0.888 1 94.75 88 THR B N 1
ATOM 2276 C CA . THR B 1 88 ? -18.172 -12.688 0.182 1 94.75 88 THR B CA 1
ATOM 2277 C C . THR B 1 88 ? -17.781 -14.156 0.031 1 94.75 88 THR B C 1
ATOM 2279 O O . THR B 1 88 ? -18.609 -14.992 -0.327 1 94.75 88 THR B O 1
ATOM 2282 N N . PHE B 1 89 ? -16.531 -14.453 0.255 1 96.12 89 PHE B N 1
ATOM 2283 C CA . PHE B 1 89 ? -16.047 -15.82 0.181 1 96.12 89 PHE B CA 1
ATOM 2284 C C . PHE B 1 89 ? -15.938 -16.438 1.572 1 96.12 89 PHE B C 1
ATOM 2286 O O . PHE B 1 89 ? -15.867 -15.719 2.57 1 96.12 89 PHE B O 1
ATOM 2293 N N . GLY B 1 90 ? -15.969 -17.75 1.571 1 95.81 90 GLY B N 1
ATOM 2294 C CA . GLY B 1 90 ? -15.93 -18.453 2.848 1 95.81 90 GLY B CA 1
ATOM 2295 C C . GLY B 1 90 ? -14.516 -18.641 3.375 1 95.81 90 GLY B C 1
ATOM 2296 O O . GLY B 1 90 ? -13.578 -18.812 2.6 1 95.81 90 GLY B O 1
ATOM 2297 N N . VAL B 1 91 ? -14.406 -18.594 4.715 1 97.69 91 VAL B N 1
ATOM 2298 C CA . VAL B 1 91 ? -13.148 -18.859 5.406 1 97.69 91 VAL B CA 1
ATOM 2299 C C . VAL B 1 91 ? -13.398 -19.812 6.57 1 97.69 91 VAL B C 1
ATOM 2301 O O . VAL B 1 91 ? -14.383 -19.672 7.301 1 97.69 91 VAL B O 1
ATOM 2304 N N . LYS B 1 92 ? -12.586 -20.828 6.676 1 97.44 92 LYS B N 1
ATOM 2305 C CA . LYS B 1 92 ? -12.648 -21.766 7.789 1 97.44 92 LYS B CA 1
ATOM 2306 C C . LYS B 1 92 ? -11.266 -22.016 8.383 1 97.44 92 LYS B C 1
ATOM 2308 O O . LYS B 1 92 ? -10.25 -21.828 7.703 1 97.44 92 LYS B O 1
ATOM 2313 N N . PRO B 1 93 ? -11.211 -22.406 9.609 1 97.56 93 PRO B N 1
ATOM 2314 C CA . PRO B 1 93 ? -9.906 -22.719 10.211 1 97.56 93 PRO B CA 1
ATOM 2315 C C . PRO B 1 93 ? -9.414 -24.125 9.852 1 97.56 93 PRO B C 1
ATOM 2317 O O . PRO B 1 93 ? -10.227 -25.031 9.68 1 97.56 93 PRO B O 1
ATOM 2320 N N . ASP B 1 94 ? -8.133 -24.234 9.719 1 97.19 94 ASP B N 1
ATOM 2321 C CA . ASP B 1 94 ? -7.551 -25.578 9.656 1 97.19 94 ASP B CA 1
ATOM 2322 C C . ASP B 1 94 ? -7.344 -26.141 11.062 1 97.19 94 ASP B C 1
ATOM 2324 O O . ASP B 1 94 ? -7.828 -25.578 12.047 1 97.19 94 ASP B O 1
ATOM 2328 N N . SER B 1 95 ? -6.699 -27.25 11.117 1 97 95 SER B N 1
ATOM 2329 C CA . SER B 1 95 ? -6.523 -27.938 12.391 1 97 95 SER B CA 1
ATOM 2330 C C . SER B 1 95 ? -5.695 -27.109 13.359 1 97 95 SER B C 1
ATOM 2332 O O . SER B 1 95 ? -5.832 -27.25 14.578 1 97 95 SER B O 1
ATOM 2334 N N . ASN B 1 96 ? -4.879 -26.203 12.867 1 96.62 96 ASN B N 1
ATOM 2335 C CA . ASN B 1 96 ? -4.004 -25.391 13.703 1 96.62 96 ASN B CA 1
ATOM 2336 C C . ASN B 1 96 ? -4.582 -24 13.922 1 96.62 96 ASN B C 1
ATOM 2338 O O . ASN B 1 96 ? -3.916 -23.125 14.492 1 96.62 96 ASN B O 1
ATOM 2342 N N . GLY B 1 97 ? -5.762 -23.781 13.359 1 97.31 97 GLY B N 1
ATOM 2343 C CA . GLY B 1 97 ? -6.422 -22.5 13.578 1 97.31 97 GLY B CA 1
ATOM 2344 C C . GLY B 1 97 ? -6.086 -21.469 12.523 1 97.31 97 GLY B C 1
ATOM 2345 O O . GLY B 1 97 ? -6.473 -20.297 12.648 1 97.31 97 GLY B O 1
ATOM 2346 N N . ASN B 1 98 ? -5.355 -21.891 11.516 1 97.31 98 ASN B N 1
ATOM 2347 C CA . ASN B 1 98 ? -5.043 -20.969 10.43 1 97.31 98 ASN B CA 1
ATOM 2348 C C . ASN B 1 98 ? -6.199 -20.859 9.438 1 97.31 98 ASN B C 1
ATOM 2350 O O . ASN B 1 98 ? -6.938 -21.828 9.227 1 97.31 98 ASN B O 1
ATOM 2354 N N . PRO B 1 99 ? -6.328 -19.75 8.836 1 98.06 99 PRO B N 1
ATOM 2355 C CA . PRO B 1 99 ? -7.449 -19.562 7.906 1 98.06 99 PRO B CA 1
ATOM 2356 C C . PRO B 1 99 ? -7.238 -20.297 6.582 1 98.06 99 PRO B C 1
ATOM 2358 O O . PRO B 1 99 ? -6.129 -20.312 6.043 1 98.06 99 PRO B O 1
ATOM 2361 N N . LEU B 1 100 ? -8.305 -20.875 6.105 1 98.25 100 LEU B N 1
ATOM 2362 C CA . LEU B 1 100 ? -8.414 -21.453 4.77 1 98.25 100 LEU B CA 1
ATOM 2363 C C . LEU B 1 100 ? -9.547 -20.797 3.984 1 98.25 100 LEU B C 1
ATOM 2365 O O . LEU B 1 100 ? -10.625 -20.562 4.531 1 98.25 100 LEU B O 1
ATOM 2369 N N . ILE B 1 101 ? -9.188 -20.484 2.811 1 98 101 ILE B N 1
ATOM 2370 C CA . ILE B 1 101 ? -10.188 -19.891 1.937 1 98 101 ILE B CA 1
ATOM 2371 C C . ILE B 1 101 ? -10.922 -20.984 1.164 1 98 101 ILE B C 1
ATOM 2373 O O . ILE B 1 101 ? -10.297 -21.891 0.613 1 98 101 ILE B O 1
ATOM 2377 N N . LEU B 1 102 ? -12.203 -20.859 1.127 1 97 102 LEU B N 1
ATOM 2378 C CA . LEU B 1 102 ? -13.031 -21.859 0.462 1 97 102 LEU B CA 1
ATOM 2379 C C . LEU B 1 102 ? -13.312 -21.469 -0.983 1 97 102 LEU B C 1
ATOM 2381 O O . LEU B 1 102 ? -13.75 -20.344 -1.249 1 97 102 LEU B O 1
ATOM 2385 N N . ILE B 1 103 ? -12.953 -22.359 -1.878 1 95.56 103 ILE B N 1
ATOM 2386 C CA . ILE B 1 103 ? -13.242 -22.188 -3.295 1 95.56 103 ILE B CA 1
ATOM 2387 C C . ILE B 1 103 ? -14.258 -23.234 -3.754 1 95.56 103 ILE B C 1
ATOM 2389 O O . ILE B 1 103 ? -14.031 -24.438 -3.588 1 95.56 103 ILE B O 1
ATOM 2393 N N . ASP B 1 104 ? -15.32 -22.734 -4.305 1 89.44 104 ASP B N 1
ATOM 2394 C CA . ASP B 1 104 ? -16.375 -23.641 -4.758 1 89.44 104 ASP B CA 1
ATOM 2395 C C . ASP B 1 104 ? -16.328 -23.812 -6.273 1 89.44 104 ASP B C 1
ATOM 2397 O O . ASP B 1 104 ? -16.641 -22.891 -7.027 1 89.44 104 ASP B O 1
ATOM 2401 N N . ASN B 1 105 ? -16 -24.984 -6.738 1 80.75 105 ASN B N 1
ATOM 2402 C CA . ASN B 1 105 ? -15.945 -25.234 -8.172 1 80.75 105 ASN B CA 1
ATOM 2403 C C . ASN B 1 105 ? -17.203 -25.922 -8.672 1 80.75 105 ASN B C 1
ATOM 2405 O O . ASN B 1 105 ? -17.219 -26.469 -9.773 1 80.75 105 ASN B O 1
ATOM 2409 N N . GLY B 1 106 ? -18.297 -25.75 -7.895 1 75.56 106 GLY B N 1
ATOM 2410 C CA . GLY B 1 106 ? -19.531 -26.406 -8.242 1 75.56 106 GLY B CA 1
ATOM 2411 C C . GLY B 1 106 ? -19.562 -27.875 -7.875 1 75.56 106 GLY B C 1
ATOM 2412 O O . GLY B 1 106 ? -20.562 -28.375 -7.344 1 75.56 106 GLY B O 1
ATOM 2413 N N . LYS B 1 107 ? -18.562 -28.625 -8.156 1 76.62 107 LYS B N 1
ATOM 2414 C CA . LYS B 1 107 ? -18.531 -30.047 -7.895 1 76.62 107 LYS B CA 1
ATOM 2415 C C . LYS B 1 107 ? -17.906 -30.344 -6.535 1 76.62 107 LYS B C 1
ATOM 2417 O O . LYS B 1 107 ? -18.312 -31.281 -5.848 1 76.62 107 LYS B O 1
ATOM 2422 N N . CYS B 1 108 ? -16.938 -29.641 -6.219 1 84.62 108 CYS B N 1
ATOM 2423 C CA . CYS B 1 108 ? -16.234 -29.828 -4.965 1 84.62 108 CYS B CA 1
ATOM 2424 C C . CYS B 1 108 ? -15.75 -28.5 -4.395 1 84.62 108 CYS B C 1
ATOM 2426 O O . CYS B 1 108 ? -15.625 -27.516 -5.121 1 84.62 108 CYS B O 1
ATOM 2428 N N . GLN B 1 109 ? -15.617 -28.547 -3.066 1 88.31 109 GLN B N 1
ATOM 2429 C CA . GLN B 1 109 ? -15.047 -27.391 -2.389 1 88.31 109 GLN B CA 1
ATOM 2430 C C . GLN B 1 109 ? -13.57 -27.609 -2.064 1 88.31 109 GLN B C 1
ATOM 2432 O O . GLN B 1 109 ? -13.211 -28.609 -1.441 1 88.31 109 GLN B O 1
ATOM 2437 N N . THR B 1 110 ? -12.859 -26.812 -2.697 1 93.38 110 THR B N 1
ATOM 2438 C CA . THR B 1 110 ? -11.438 -26.859 -2.398 1 93.38 110 THR B CA 1
ATOM 2439 C C . THR B 1 110 ? -11.047 -25.766 -1.413 1 93.38 110 THR B C 1
ATOM 2441 O O . THR B 1 110 ? -11.75 -24.766 -1.275 1 93.38 110 THR B O 1
ATOM 2444 N N . LYS B 1 111 ? -9.984 -26.062 -0.656 1 96.56 111 LYS B N 1
ATOM 2445 C CA . LYS B 1 111 ? -9.461 -25.094 0.306 1 96.56 111 LYS B CA 1
ATOM 2446 C C . LYS B 1 111 ? -8.055 -24.641 -0.084 1 96.56 111 LYS B C 1
ATOM 2448 O O . LYS B 1 111 ? -7.215 -25.469 -0.456 1 96.56 111 LYS B O 1
ATOM 2453 N N . ILE B 1 112 ? -7.898 -23.344 -0.013 1 97.19 112 ILE B N 1
ATOM 2454 C CA . ILE B 1 112 ? -6.562 -22.844 -0.302 1 97.19 112 ILE B CA 1
ATOM 2455 C C . ILE B 1 112 ? -6.098 -21.938 0.832 1 97.19 112 ILE B C 1
ATOM 2457 O O . ILE B 1 112 ? -6.914 -21.406 1.589 1 97.19 112 ILE B O 1
ATOM 2461 N N . LYS B 1 113 ? -4.789 -21.859 0.906 1 97.44 113 LYS B N 1
ATOM 2462 C CA . LYS B 1 113 ? -4.191 -20.969 1.906 1 97.44 113 LYS B CA 1
ATOM 2463 C C . LYS B 1 113 ? -4.086 -19.547 1.385 1 97.44 113 LYS B C 1
ATOM 2465 O O . LYS B 1 113 ? -3.908 -19.328 0.184 1 97.44 113 LYS B O 1
ATOM 2470 N N . PRO B 1 114 ? -4.105 -18.594 2.289 1 97.62 114 PRO B N 1
ATOM 2471 C CA . PRO B 1 114 ? -4.023 -17.188 1.877 1 97.62 114 PRO B CA 1
ATOM 2472 C C . PRO B 1 114 ? -2.801 -16.906 1.012 1 97.62 114 PRO B C 1
ATOM 2474 O O . PRO B 1 114 ? -2.898 -16.172 0.023 1 97.62 114 PRO B O 1
ATOM 2477 N N . TYR B 1 115 ? -1.646 -17.469 1.353 1 97.88 115 TYR B N 1
ATOM 2478 C CA . TYR B 1 115 ? -0.448 -17.156 0.584 1 97.88 115 TYR B CA 1
ATOM 2479 C C . TYR B 1 115 ? -0.542 -17.719 -0.832 1 97.88 115 TYR B C 1
ATOM 2481 O O . TYR B 1 115 ? 0.163 -17.25 -1.733 1 97.88 115 TYR B O 1
ATOM 2489 N N . GLU B 1 116 ? -1.451 -18.656 -1.07 1 98.19 116 GLU B N 1
ATOM 2490 C CA . GLU B 1 116 ? -1.659 -19.188 -2.412 1 98.19 116 GLU B CA 1
ATOM 2491 C C . GLU B 1 116 ? -2.357 -18.172 -3.311 1 98.19 116 GLU B C 1
ATOM 2493 O O . GLU B 1 116 ? -2.174 -18.188 -4.527 1 98.19 116 GLU B O 1
ATOM 2498 N N . VAL B 1 117 ? -3.17 -17.312 -2.719 1 98.25 117 VAL B N 1
ATOM 2499 C CA . VAL B 1 117 ? -3.777 -16.219 -3.473 1 98.25 117 VAL B CA 1
ATOM 2500 C C . VAL B 1 117 ? -2.701 -15.227 -3.898 1 98.25 117 VAL B C 1
ATOM 2502 O O . VAL B 1 117 ? -2.656 -14.812 -5.059 1 98.25 117 VAL B O 1
ATOM 2505 N N . SER B 1 118 ? -1.857 -14.891 -2.953 1 97.94 118 SER B N 1
ATOM 2506 C CA . SER B 1 118 ? -0.729 -14.023 -3.273 1 97.94 118 SER B CA 1
ATOM 2507 C C . SER B 1 118 ? 0.129 -14.617 -4.387 1 97.94 118 SER B C 1
ATOM 2509 O O . SER B 1 118 ? 0.586 -13.898 -5.277 1 97.94 118 SER B O 1
ATOM 2511 N N . ALA B 1 119 ? 0.292 -15.922 -4.32 1 98.38 119 ALA B N 1
ATOM 2512 C CA . ALA B 1 119 ? 1.07 -16.609 -5.344 1 98.38 119 ALA B CA 1
ATOM 2513 C C . ALA B 1 119 ? 0.412 -16.484 -6.715 1 98.38 119 ALA B C 1
ATOM 2515 O O . ALA B 1 119 ? 1.095 -16.297 -7.723 1 98.38 119 ALA B O 1
ATOM 2516 N N . SER B 1 120 ? -0.881 -16.641 -6.703 1 98.25 120 SER B N 1
ATOM 2517 C CA . SER B 1 120 ? -1.621 -16.516 -7.953 1 98.25 120 SER B CA 1
ATOM 2518 C C . SER B 1 120 ? -1.442 -15.125 -8.562 1 98.25 120 SER B C 1
ATOM 2520 O O . SER B 1 120 ? -1.25 -14.992 -9.773 1 98.25 120 SER B O 1
ATOM 2522 N N . ILE B 1 121 ? -1.482 -14.141 -7.754 1 98.19 121 ILE B N 1
ATOM 2523 C CA . ILE B 1 121 ? -1.319 -12.766 -8.203 1 98.19 121 ILE B CA 1
ATOM 2524 C C . ILE B 1 121 ? 0.102 -12.555 -8.727 1 98.19 121 ILE B C 1
ATOM 2526 O O . ILE B 1 121 ? 0.3 -12.008 -9.812 1 98.19 121 ILE B O 1
ATOM 2530 N N . LEU B 1 122 ? 1.067 -13.023 -7.984 1 98.12 122 LEU B N 1
ATOM 2531 C CA . LEU B 1 122 ? 2.465 -12.906 -8.383 1 98.12 122 LEU B CA 1
ATOM 2532 C C . LEU B 1 122 ? 2.721 -13.648 -9.695 1 98.12 122 LEU B C 1
ATOM 2534 O O . LEU B 1 122 ? 3.459 -13.156 -10.555 1 98.12 122 LEU B O 1
ATOM 2538 N N . ASN B 1 123 ? 2.09 -14.797 -9.82 1 98.31 123 ASN B N 1
ATOM 2539 C CA . ASN B 1 123 ? 2.223 -15.562 -11.055 1 98.31 123 ASN B CA 1
ATOM 2540 C C . ASN B 1 123 ? 1.656 -14.805 -12.25 1 98.31 123 ASN B C 1
ATOM 2542 O O . ASN B 1 123 ? 2.254 -14.797 -13.328 1 98.31 123 ASN B O 1
ATOM 2546 N N . TYR B 1 124 ? 0.566 -14.211 -12.047 1 98.12 124 TYR B N 1
ATOM 2547 C CA . TYR B 1 124 ? -0.051 -13.406 -13.102 1 98.12 124 TYR B CA 1
ATOM 2548 C C . TYR B 1 124 ? 0.864 -12.266 -13.516 1 98.12 124 TYR B C 1
ATOM 2550 O O . TYR B 1 124 ? 1.035 -12 -14.711 1 98.12 124 TYR B O 1
ATOM 2558 N N . ILE B 1 125 ? 1.428 -11.578 -12.531 1 97.88 125 ILE B N 1
ATOM 2559 C CA . ILE B 1 125 ? 2.344 -10.477 -12.805 1 97.88 125 ILE B CA 1
ATOM 2560 C C . ILE B 1 125 ? 3.561 -10.992 -13.57 1 97.88 125 ILE B C 1
ATOM 2562 O O . ILE B 1 125 ? 3.947 -10.422 -14.594 1 97.88 125 ILE B O 1
ATOM 2566 N N . ARG B 1 126 ? 4.102 -12.07 -13.055 1 97.19 126 ARG B N 1
ATOM 2567 C CA . ARG B 1 126 ? 5.258 -12.695 -13.688 1 97.19 126 ARG B CA 1
ATOM 2568 C C . ARG B 1 126 ? 4.969 -13.023 -15.148 1 97.19 126 ARG B C 1
ATOM 2570 O O . ARG B 1 126 ? 5.758 -12.68 -16.031 1 97.19 126 ARG B O 1
ATOM 2577 N N . LYS B 1 127 ? 3.848 -13.664 -15.398 1 97.5 127 LYS B N 1
ATOM 2578 C CA . LYS B 1 127 ? 3.479 -14.062 -16.75 1 97.5 127 LYS B CA 1
ATOM 2579 C C . LYS B 1 127 ? 3.354 -12.852 -17.672 1 97.5 127 LYS B C 1
ATOM 2581 O O . LYS B 1 127 ? 3.762 -12.898 -18.828 1 97.5 127 LYS B O 1
ATOM 2586 N N . ASN B 1 128 ? 2.785 -11.789 -17.203 1 97.5 128 ASN B N 1
ATOM 2587 C CA . ASN B 1 128 ? 2.625 -10.578 -18 1 97.5 128 ASN B CA 1
ATOM 2588 C C . ASN B 1 128 ? 3.971 -9.93 -18.312 1 97.5 128 ASN B C 1
ATOM 2590 O O . ASN B 1 128 ? 4.18 -9.43 -19.422 1 97.5 128 ASN B O 1
ATOM 2594 N N . LEU B 1 129 ? 4.863 -9.953 -17.344 1 96.62 129 LEU B N 1
ATOM 2595 C CA . LEU B 1 129 ? 6.207 -9.438 -17.562 1 96.62 129 LEU B CA 1
ATOM 2596 C C . LEU B 1 129 ? 6.941 -10.266 -18.609 1 96.62 129 LEU B C 1
ATOM 2598 O O . LEU B 1 129 ? 7.555 -9.719 -19.531 1 96.62 129 LEU B O 1
ATOM 2602 N N . GLU B 1 130 ? 6.809 -11.555 -18.5 1 96.25 130 GLU B N 1
ATOM 2603 C CA . GLU B 1 130 ? 7.457 -12.469 -19.438 1 96.25 130 GLU B CA 1
ATOM 2604 C C . GLU B 1 130 ? 6.906 -12.305 -20.844 1 96.25 130 GLU B C 1
ATOM 2606 O O . GLU B 1 130 ? 7.656 -12.367 -21.828 1 96.25 130 GLU B O 1
ATOM 2611 N N . LYS B 1 131 ? 5.645 -12.148 -20.906 1 96.5 131 LYS B N 1
ATOM 2612 C CA . LYS B 1 131 ? 5 -11.945 -22.203 1 96.5 131 LYS B CA 1
ATOM 2613 C C . LYS B 1 131 ? 5.59 -10.742 -22.938 1 96.5 131 LYS B C 1
ATOM 2615 O O . LYS B 1 131 ? 5.656 -10.719 -24.172 1 96.5 131 LYS B O 1
ATOM 2620 N N . LYS B 1 132 ? 6.047 -9.734 -22.203 1 95.56 132 LYS B N 1
ATOM 2621 C CA . LYS B 1 132 ? 6.617 -8.523 -22.781 1 95.56 132 LYS B CA 1
ATOM 2622 C C . LYS B 1 132 ? 8.125 -8.648 -22.953 1 95.56 132 LYS B C 1
ATOM 2624 O O . LYS B 1 132 ? 8.805 -7.684 -23.297 1 95.56 132 LYS B O 1
ATOM 2629 N N . GLY B 1 133 ? 8.711 -9.789 -22.562 1 94.81 133 GLY B N 1
ATOM 2630 C CA . GLY B 1 133 ? 10.125 -10.062 -22.766 1 94.81 133 GLY B CA 1
ATOM 2631 C C . GLY B 1 133 ? 11.008 -9.492 -21.672 1 94.81 133 GLY B C 1
ATOM 2632 O O . GLY B 1 133 ? 12.203 -9.297 -21.875 1 94.81 133 GLY B O 1
ATOM 2633 N N . ILE B 1 134 ? 10.477 -9.18 -20.578 1 93.75 134 ILE B N 1
ATOM 2634 C CA . ILE B 1 134 ? 11.258 -8.602 -19.484 1 93.75 134 ILE B CA 1
ATOM 2635 C C . ILE B 1 134 ? 11.922 -9.719 -18.688 1 93.75 134 ILE B C 1
ATOM 2637 O O . ILE B 1 134 ? 11.242 -10.586 -18.141 1 93.75 134 ILE B O 1
ATOM 2641 N N . PRO B 1 135 ? 13.25 -9.656 -18.562 1 92.88 135 PRO B N 1
ATOM 2642 C CA . PRO B 1 135 ? 13.938 -10.656 -17.75 1 92.88 135 PRO B CA 1
ATOM 2643 C C . PRO B 1 135 ? 13.602 -10.531 -16.266 1 92.88 135 PRO B C 1
ATOM 2645 O O . PRO B 1 135 ? 13.445 -9.422 -15.75 1 92.88 135 PRO B O 1
ATOM 2648 N N . LEU B 1 136 ? 13.555 -11.672 -15.602 1 94.25 136 LEU B N 1
ATOM 2649 C CA . LEU B 1 136 ? 13.172 -11.688 -14.195 1 94.25 136 LEU B CA 1
ATOM 2650 C C . LEU B 1 136 ? 14.32 -12.188 -13.328 1 94.25 136 LEU B C 1
ATOM 2652 O O . LEU B 1 136 ? 14.094 -12.883 -12.328 1 94.25 136 LEU B O 1
ATOM 2656 N N . ASP B 1 137 ? 15.5 -11.797 -13.625 1 89.44 137 ASP B N 1
ATOM 2657 C CA . ASP B 1 137 ? 16.688 -12.219 -12.883 1 89.44 137 ASP B CA 1
ATOM 2658 C C . ASP B 1 137 ? 16.797 -11.484 -11.547 1 89.44 137 ASP B C 1
ATOM 2660 O O . ASP B 1 137 ? 17.328 -12.016 -10.578 1 89.44 137 ASP B O 1
ATOM 2664 N N . HIS B 1 138 ? 16.359 -10.242 -11.562 1 91 138 HIS B N 1
ATOM 2665 C CA . HIS B 1 138 ? 16.406 -9.414 -10.367 1 91 138 HIS B CA 1
ATOM 2666 C C . HIS B 1 138 ? 15.016 -8.891 -10.016 1 91 138 HIS B C 1
ATOM 2668 O O . HIS B 1 138 ? 14.547 -7.91 -10.609 1 91 138 HIS B O 1
ATOM 2674 N N . VAL B 1 139 ? 14.406 -9.578 -9.031 1 93.62 139 VAL B N 1
ATOM 2675 C CA . VAL B 1 139 ? 13.047 -9.234 -8.648 1 93.62 139 VAL B CA 1
ATOM 2676 C C . VAL B 1 139 ? 12.992 -8.906 -7.16 1 93.62 139 VAL B C 1
ATOM 2678 O O . VAL B 1 139 ? 13.586 -9.617 -6.34 1 93.62 139 VAL B O 1
ATOM 2681 N N . VAL B 1 140 ? 12.383 -7.809 -6.871 1 92.38 140 VAL B N 1
ATOM 2682 C CA . VAL B 1 140 ? 12.102 -7.461 -5.484 1 92.38 140 VAL B CA 1
ATOM 2683 C C . VAL B 1 140 ? 10.594 -7.316 -5.285 1 92.38 140 VAL B C 1
ATOM 2685 O O . VAL B 1 140 ? 9.891 -6.816 -6.164 1 92.38 140 VAL B O 1
ATOM 2688 N N . VAL B 1 141 ? 10.102 -7.824 -4.203 1 94.38 141 VAL B N 1
ATOM 2689 C CA . VAL B 1 141 ? 8.703 -7.684 -3.793 1 94.38 141 VAL B CA 1
ATOM 2690 C C . VAL B 1 141 ? 8.625 -6.855 -2.512 1 94.38 141 VAL B C 1
ATOM 2692 O O . VAL B 1 141 ? 9.32 -7.141 -1.537 1 94.38 141 VAL B O 1
ATOM 2695 N N . THR B 1 142 ? 7.793 -5.863 -2.574 1 92.06 142 THR B N 1
ATOM 2696 C CA . THR B 1 142 ? 7.668 -5.027 -1.385 1 92.06 142 THR B CA 1
ATOM 2697 C C . THR B 1 142 ? 6.59 -5.57 -0.451 1 92.06 142 THR B C 1
ATOM 2699 O O . THR B 1 142 ? 5.598 -6.145 -0.907 1 92.06 142 THR B O 1
ATOM 2702 N N . VAL B 1 143 ? 6.859 -5.387 0.814 1 91.06 143 VAL B N 1
ATOM 2703 C CA . VAL B 1 143 ? 5.926 -5.809 1.852 1 91.06 143 VAL B CA 1
ATOM 2704 C C . VAL B 1 143 ? 5.738 -4.684 2.865 1 91.06 143 VAL B C 1
ATOM 2706 O O . VAL B 1 143 ? 6.602 -3.812 3.006 1 91.06 143 VAL B O 1
ATOM 2709 N N . PRO B 1 144 ? 4.637 -4.738 3.557 1 89.06 144 PRO B N 1
ATOM 2710 C CA . PRO B 1 144 ? 4.398 -3.699 4.559 1 89.06 144 PRO B CA 1
ATOM 2711 C C . PRO B 1 144 ? 5.453 -3.689 5.664 1 89.06 144 PRO B C 1
ATOM 2713 O O . PRO B 1 144 ? 6.023 -4.734 5.984 1 89.06 144 PRO B O 1
ATOM 2716 N N . ALA B 1 145 ? 5.598 -2.549 6.312 1 87.62 145 ALA B N 1
ATOM 2717 C CA . ALA B 1 145 ? 6.574 -2.354 7.383 1 87.62 145 ALA B CA 1
ATOM 2718 C C . ALA B 1 145 ? 6.258 -3.24 8.586 1 87.62 145 ALA B C 1
ATOM 2720 O O . ALA B 1 145 ? 7.1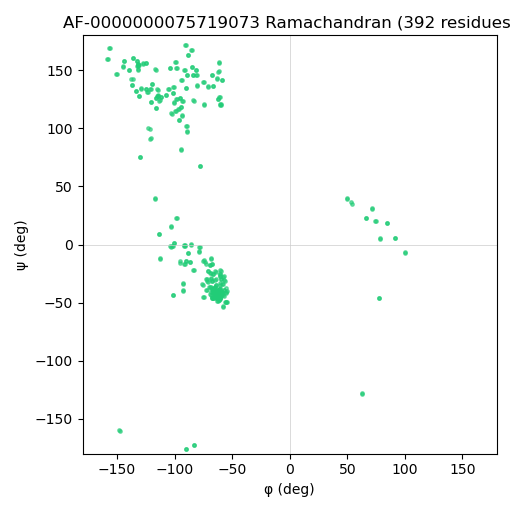64 -3.689 9.289 1 87.62 145 ALA B O 1
ATOM 2721 N N . HIS B 1 146 ? 4.977 -3.518 8.773 1 87.19 146 HIS B N 1
ATOM 2722 C CA . HIS B 1 146 ? 4.566 -4.152 10.023 1 87.19 146 HIS B CA 1
ATOM 2723 C C . HIS B 1 146 ? 4.57 -5.672 9.891 1 87.19 146 HIS B C 1
ATOM 2725 O O . HIS B 1 146 ? 4.242 -6.383 10.844 1 87.19 146 HIS B O 1
ATOM 2731 N N . PHE B 1 147 ? 4.906 -6.18 8.719 1 91.31 147 PHE B N 1
ATOM 2732 C CA . PHE B 1 147 ? 4.945 -7.625 8.555 1 91.31 147 PHE B CA 1
ATOM 2733 C C . PHE B 1 147 ? 5.969 -8.258 9.492 1 91.31 147 PHE B C 1
ATOM 2735 O O . PHE B 1 147 ? 7.121 -7.82 9.547 1 91.31 147 PHE B O 1
ATOM 2742 N N . ASP B 1 148 ? 5.523 -9.211 10.234 1 91.06 148 ASP B N 1
ATOM 2743 C CA . ASP B 1 148 ? 6.426 -9.977 11.094 1 91.06 148 ASP B CA 1
ATOM 2744 C C . ASP B 1 148 ? 6.984 -11.188 10.359 1 91.06 148 ASP B C 1
ATOM 2746 O O . ASP B 1 148 ? 6.773 -11.344 9.156 1 91.06 148 ASP B O 1
ATOM 2750 N N . GLN B 1 149 ? 7.73 -11.953 11.086 1 92.81 149 GLN B N 1
ATOM 2751 C CA . GLN B 1 149 ? 8.438 -13.07 10.461 1 92.81 149 GLN B CA 1
ATOM 2752 C C . GLN B 1 149 ? 7.457 -14.062 9.852 1 92.81 149 GLN B C 1
ATOM 2754 O O . GLN B 1 149 ? 7.699 -14.594 8.766 1 92.81 149 GLN B O 1
ATOM 2759 N N . LYS B 1 150 ? 6.402 -14.344 10.578 1 93.94 150 LYS B N 1
ATOM 2760 C CA . LYS B 1 150 ? 5.402 -15.273 10.062 1 93.94 150 LYS B CA 1
ATOM 2761 C C . LYS B 1 150 ? 4.805 -14.773 8.75 1 93.94 150 LYS B C 1
ATOM 2763 O O . LYS B 1 150 ? 4.641 -15.539 7.801 1 93.94 150 LYS B O 1
ATOM 2768 N N . GLN B 1 151 ? 4.5 -13.555 8.711 1 94.94 151 GLN B N 1
ATOM 2769 C CA . GLN B 1 151 ? 3.967 -12.922 7.504 1 94.94 151 GLN B CA 1
ATOM 2770 C C . GLN B 1 151 ? 4.984 -12.953 6.367 1 94.94 151 GLN B C 1
ATOM 2772 O O . GLN B 1 151 ? 4.637 -13.25 5.223 1 94.94 151 GLN B O 1
ATOM 2777 N N . LEU B 1 152 ? 6.242 -12.711 6.684 1 94.62 152 LEU B N 1
ATOM 2778 C CA . LEU B 1 152 ? 7.309 -12.758 5.688 1 94.62 152 LEU B CA 1
ATOM 2779 C C . LEU B 1 152 ? 7.473 -14.172 5.129 1 94.62 152 LEU B C 1
ATOM 2781 O O . LEU B 1 152 ? 7.641 -14.352 3.922 1 94.62 152 LEU B O 1
ATOM 2785 N N . ASP B 1 153 ? 7.383 -15.07 5.992 1 95.5 153 ASP B N 1
ATOM 2786 C CA . ASP B 1 153 ? 7.484 -16.469 5.57 1 95.5 153 ASP B CA 1
ATOM 2787 C C . ASP B 1 153 ? 6.363 -16.828 4.598 1 95.5 153 ASP B C 1
ATOM 2789 O O . ASP B 1 153 ? 6.586 -17.547 3.621 1 95.5 153 ASP B O 1
ATOM 2793 N N . GLU B 1 154 ? 5.223 -16.328 4.855 1 96.69 154 GLU B N 1
ATOM 2794 C CA . GLU B 1 154 ? 4.09 -16.609 3.977 1 96.69 154 GLU B CA 1
ATOM 2795 C C . GLU B 1 154 ? 4.285 -15.961 2.605 1 96.69 154 GLU B C 1
ATOM 2797 O O . GLU B 1 154 ? 3.922 -16.547 1.583 1 96.69 154 GLU B O 1
ATOM 2802 N N . VAL B 1 155 ? 4.832 -14.773 2.576 1 96.56 155 VAL B N 1
ATOM 2803 C CA . VAL B 1 155 ? 5.133 -14.141 1.294 1 96.56 155 VAL B CA 1
ATOM 2804 C C . VAL B 1 155 ? 6.203 -14.945 0.56 1 96.56 155 VAL B C 1
ATOM 2806 O O . VAL B 1 155 ? 6.121 -15.133 -0.656 1 96.56 155 VAL B O 1
ATOM 2809 N N . ARG B 1 156 ? 7.176 -15.461 1.29 1 96.31 156 ARG B N 1
ATOM 2810 C CA . ARG B 1 156 ? 8.211 -16.297 0.694 1 96.31 156 ARG B CA 1
ATOM 2811 C C . ARG B 1 156 ? 7.605 -17.578 0.096 1 96.31 156 ARG B C 1
ATOM 2813 O O . ARG B 1 156 ? 7.996 -18 -0.994 1 96.31 156 ARG B O 1
ATOM 2820 N N . ASN B 1 157 ? 6.691 -18.141 0.856 1 96.94 157 ASN B N 1
ATOM 2821 C CA . ASN B 1 157 ? 5.988 -19.297 0.331 1 96.94 157 ASN B CA 1
ATOM 2822 C C . ASN B 1 157 ? 5.246 -18.969 -0.962 1 96.94 157 ASN B C 1
ATOM 2824 O O . ASN B 1 157 ? 5.254 -19.766 -1.907 1 96.94 157 ASN B O 1
ATOM 2828 N N . ALA B 1 158 ? 4.621 -17.828 -1.009 1 97.94 158 ALA B N 1
ATOM 2829 C CA . ALA B 1 158 ? 3.928 -17.375 -2.217 1 97.94 158 ALA B CA 1
ATOM 2830 C C . ALA B 1 158 ? 4.898 -17.234 -3.387 1 97.94 158 ALA B C 1
ATOM 2832 O O . ALA B 1 158 ? 4.617 -17.703 -4.492 1 97.94 158 ALA B O 1
ATOM 2833 N N . VAL B 1 159 ? 6.023 -16.609 -3.115 1 97.5 159 VAL B N 1
ATOM 2834 C CA . VAL B 1 159 ? 7.039 -16.422 -4.141 1 97.5 159 VAL B CA 1
ATOM 2835 C C . VAL B 1 159 ? 7.504 -17.766 -4.676 1 97.5 159 VAL B C 1
ATOM 2837 O O . VAL B 1 159 ? 7.652 -17.953 -5.891 1 97.5 159 VAL B O 1
ATOM 2840 N N . LYS B 1 160 ? 7.699 -18.719 -3.82 1 96.5 160 LYS B N 1
ATOM 2841 C CA . LYS B 1 160 ? 8.195 -20.047 -4.176 1 96.5 160 LYS B CA 1
ATOM 2842 C C . LYS B 1 160 ? 7.246 -20.75 -5.148 1 96.5 160 LYS B C 1
ATOM 2844 O O . LYS B 1 160 ? 7.688 -21.438 -6.062 1 96.5 160 LYS B O 1
ATOM 2849 N N . ILE B 1 161 ? 5.965 -20.5 -5.016 1 96.81 161 ILE B N 1
ATOM 2850 C CA . ILE B 1 161 ? 5.027 -21.281 -5.824 1 96.81 161 ILE B CA 1
ATOM 2851 C C . ILE B 1 161 ? 4.516 -20.422 -6.98 1 96.81 161 ILE B C 1
ATOM 2853 O O . ILE B 1 161 ? 3.732 -20.906 -7.809 1 96.81 161 ILE B O 1
ATOM 2857 N N . ALA B 1 162 ? 4.922 -19.188 -7.078 1 97.25 162 ALA B N 1
ATOM 2858 C CA . ALA B 1 162 ? 4.508 -18.281 -8.148 1 97.25 162 ALA B CA 1
ATOM 2859 C C . ALA B 1 162 ? 5.277 -18.562 -9.43 1 97.25 162 ALA B C 1
ATOM 2861 O O . ALA B 1 162 ? 5.055 -17.906 -10.453 1 97.25 162 ALA B O 1
ATOM 2862 N N . GLU B 1 163 ? 6.199 -19.5 -9.414 1 94.69 163 GLU B N 1
ATOM 2863 C CA . GLU B 1 163 ? 6.895 -20.016 -10.586 1 94.69 163 GLU B CA 1
ATOM 2864 C C . GLU B 1 163 ? 7.875 -18.984 -11.148 1 94.69 163 GLU B C 1
ATOM 2866 O O . GLU B 1 163 ? 8.023 -18.859 -12.367 1 94.69 163 GLU B O 1
ATOM 2871 N N . PHE B 1 164 ? 8.43 -18.156 -10.289 1 95.25 164 PHE B N 1
ATOM 2872 C CA . PHE B 1 164 ? 9.555 -17.328 -10.727 1 95.25 164 PHE B CA 1
ATOM 2873 C C . PHE B 1 164 ? 10.734 -18.203 -11.148 1 95.25 164 PHE B C 1
ATOM 2875 O O . PHE B 1 164 ? 10.938 -19.281 -10.594 1 95.25 164 PHE B O 1
ATOM 2882 N N . PRO B 1 165 ? 11.555 -17.75 -12.133 1 94.25 165 PRO B N 1
ATOM 2883 C CA . PRO B 1 165 ? 12.695 -18.578 -12.555 1 94.25 165 PRO B CA 1
ATOM 2884 C C . PRO B 1 165 ? 13.68 -18.844 -11.422 1 94.25 165 PRO B C 1
ATOM 2886 O O . PRO B 1 165 ? 14.234 -19.953 -11.328 1 94.25 165 PRO B O 1
ATOM 2889 N N . ASN B 1 166 ? 13.93 -17.875 -10.555 1 93.06 166 ASN B N 1
ATOM 2890 C CA . ASN B 1 166 ? 14.805 -17.984 -9.398 1 93.06 166 ASN B CA 1
ATOM 2891 C C . ASN B 1 166 ? 14.125 -17.484 -8.125 1 93.06 166 ASN B C 1
ATOM 2893 O O . ASN B 1 166 ? 14.477 -16.422 -7.605 1 93.06 166 ASN B O 1
ATOM 2897 N N . PRO B 1 167 ? 13.195 -18.328 -7.594 1 94.06 167 PRO B N 1
ATOM 2898 C CA . PRO B 1 167 ? 12.414 -17.859 -6.441 1 94.06 167 PRO B CA 1
ATOM 2899 C C . PRO B 1 167 ? 13.297 -17.531 -5.234 1 94.06 167 PRO B C 1
ATOM 2901 O O . PRO B 1 167 ? 12.961 -16.625 -4.457 1 94.06 167 PRO B O 1
ATOM 2904 N N . GLU B 1 168 ? 14.383 -18.125 -5.125 1 91.56 168 GLU B N 1
ATOM 2905 C CA . GLU B 1 168 ? 15.281 -17.938 -3.99 1 91.56 168 GLU B CA 1
ATOM 2906 C C . GLU B 1 168 ? 16.016 -16.609 -4.086 1 91.56 168 GLU B C 1
ATOM 2908 O O . GLU B 1 168 ? 16.594 -16.141 -3.102 1 91.56 168 GLU B O 1
ATOM 2913 N N . LYS B 1 169 ? 15.953 -16.016 -5.277 1 89.56 169 LYS B N 1
ATOM 2914 C CA . LYS B 1 169 ? 16.656 -14.742 -5.477 1 89.56 169 LYS B CA 1
ATOM 2915 C C . LYS B 1 169 ? 15.688 -13.562 -5.418 1 89.56 169 LYS B C 1
ATOM 2917 O O . LYS B 1 169 ? 16.109 -12.406 -5.527 1 89.56 169 LYS B O 1
ATOM 2922 N N . VAL B 1 170 ? 14.438 -13.906 -5.238 1 92.25 170 VAL B N 1
ATOM 2923 C CA . VAL B 1 170 ? 13.469 -12.82 -5.07 1 92.25 170 VAL B CA 1
ATOM 2924 C C . VAL B 1 170 ? 13.617 -12.211 -3.68 1 92.25 170 VAL B C 1
ATOM 2926 O O . VAL B 1 170 ? 13.484 -12.906 -2.67 1 92.25 170 VAL B O 1
ATOM 2929 N N . PHE B 1 171 ? 13.898 -10.938 -3.65 1 89 171 PHE B N 1
ATOM 2930 C CA . PHE B 1 171 ? 14.117 -10.25 -2.387 1 89 171 PHE B CA 1
ATOM 2931 C C . PHE B 1 171 ? 12.828 -9.602 -1.894 1 89 171 PHE B C 1
ATOM 2933 O O . PHE B 1 171 ? 12.039 -9.078 -2.689 1 89 171 PHE B O 1
ATOM 2940 N N . LEU B 1 172 ? 12.656 -9.664 -0.624 1 90.94 172 LEU B N 1
ATOM 2941 C CA . LEU B 1 172 ? 11.562 -8.945 0.023 1 90.94 172 LEU B CA 1
ATOM 2942 C C . LEU B 1 172 ? 12.07 -7.672 0.687 1 90.94 172 LEU B C 1
ATOM 2944 O O . LEU B 1 172 ? 13.086 -7.688 1.381 1 90.94 172 LEU B O 1
ATOM 2948 N N . PHE B 1 173 ? 11.375 -6.586 0.392 1 86.56 173 PHE B N 1
ATOM 2949 C CA . PHE B 1 173 ? 11.789 -5.301 0.941 1 86.56 173 PHE B CA 1
ATOM 2950 C C . PHE B 1 173 ? 10.617 -4.598 1.612 1 86.56 173 PHE B C 1
ATOM 2952 O O . PHE B 1 173 ? 9.523 -4.504 1.038 1 86.56 173 PHE B O 1
ATOM 2959 N N . LYS B 1 174 ? 10.984 -4.102 2.807 1 86.88 174 LYS B N 1
ATOM 2960 C CA . LYS B 1 174 ? 9.945 -3.316 3.465 1 86.88 174 LYS B CA 1
ATOM 2961 C C . LYS B 1 174 ? 9.727 -1.984 2.754 1 86.88 174 LYS B C 1
ATOM 2963 O O . LYS B 1 174 ? 10.688 -1.27 2.459 1 86.88 174 LYS B O 1
ATOM 2968 N N . GLU B 1 175 ? 8.523 -1.609 2.557 1 85.69 175 GLU B N 1
ATOM 2969 C CA . GLU B 1 175 ? 8.125 -0.515 1.674 1 85.69 175 GLU B CA 1
ATOM 2970 C C . GLU B 1 175 ? 8.797 0.793 2.086 1 85.69 175 GLU B C 1
ATOM 2972 O O . GLU B 1 175 ? 9.523 1.401 1.298 1 85.69 175 GLU B O 1
ATOM 2977 N N . PRO B 1 176 ? 8.68 1.188 3.318 1 85.12 176 PRO B N 1
ATOM 2978 C CA . PRO B 1 176 ? 9.281 2.48 3.652 1 85.12 176 PRO B CA 1
ATOM 2979 C C . PRO B 1 176 ? 10.805 2.432 3.668 1 85.12 176 PRO B C 1
ATOM 2981 O O . PRO B 1 176 ? 11.461 3.439 3.389 1 85.12 176 PRO B O 1
ATOM 2984 N N . SER B 1 177 ? 11.367 1.331 4.02 1 81.25 177 SER B N 1
ATOM 2985 C CA . SER B 1 177 ? 12.82 1.16 3.992 1 81.25 177 SER B CA 1
ATOM 2986 C C . SER B 1 177 ? 13.359 1.247 2.568 1 81.25 177 SER B C 1
ATOM 2988 O O . SER B 1 177 ? 14.406 1.844 2.334 1 81.25 177 SER B O 1
ATOM 2990 N N . SER B 1 178 ? 12.594 0.637 1.709 1 79.12 178 SER B N 1
ATOM 2991 C CA . SER B 1 178 ? 12.969 0.718 0.301 1 79.12 178 SER B CA 1
ATOM 2992 C C . SER B 1 178 ? 12.977 2.162 -0.187 1 79.12 178 SER B C 1
ATOM 2994 O O . SER B 1 178 ? 13.898 2.58 -0.891 1 79.12 178 SER B O 1
ATOM 2996 N N . ALA B 1 179 ? 12 2.822 0.214 1 78.94 179 ALA B N 1
ATOM 2997 C CA . ALA B 1 179 ? 11.883 4.219 -0.194 1 78.94 179 ALA B CA 1
ATOM 2998 C C . ALA B 1 179 ? 13.047 5.047 0.332 1 78.94 179 ALA B C 1
ATOM 3000 O O . ALA B 1 179 ? 13.664 5.812 -0.416 1 78.94 179 ALA B O 1
ATOM 3001 N N . ALA B 1 180 ? 13.375 4.859 1.59 1 80.5 180 ALA B N 1
ATOM 3002 C CA . ALA B 1 180 ? 14.469 5.605 2.211 1 80.5 180 ALA B CA 1
ATOM 3003 C C . ALA B 1 180 ? 15.805 5.262 1.559 1 80.5 180 ALA B C 1
ATOM 3005 O O . ALA B 1 180 ? 16.594 6.152 1.249 1 80.5 180 ALA B O 1
ATOM 3006 N N . LEU B 1 181 ? 15.992 4.035 1.386 1 77.06 181 LEU B N 1
ATOM 3007 C CA . LEU B 1 181 ? 17.234 3.551 0.797 1 77.06 181 LEU B CA 1
ATOM 3008 C C . LEU B 1 181 ? 17.375 4.016 -0.649 1 77.06 181 LEU B C 1
ATOM 3010 O O . LEU B 1 181 ? 18.453 4.418 -1.08 1 77.06 181 LEU B O 1
ATOM 3014 N N . CYS B 1 182 ? 16.312 3.885 -1.354 1 75 182 CYS B N 1
ATOM 3015 C CA . CYS B 1 182 ? 16.297 4.316 -2.748 1 75 182 CYS B CA 1
ATOM 3016 C C . CYS B 1 182 ? 16.672 5.789 -2.865 1 75 182 CYS B C 1
ATOM 3018 O O . CYS B 1 182 ? 17.484 6.164 -3.707 1 75 182 CYS B O 1
ATOM 3020 N N . TYR B 1 183 ? 16.109 6.512 -2.01 1 75.25 183 TYR B N 1
ATOM 3021 C CA . TYR B 1 183 ? 16.391 7.945 -2.01 1 75.25 183 TYR B CA 1
ATOM 3022 C C . TYR B 1 183 ? 17.859 8.219 -1.732 1 75.25 183 TYR B C 1
ATOM 3024 O O . TYR B 1 183 ? 18.5 8.977 -2.461 1 75.25 183 TYR B O 1
ATOM 3032 N N . ARG B 1 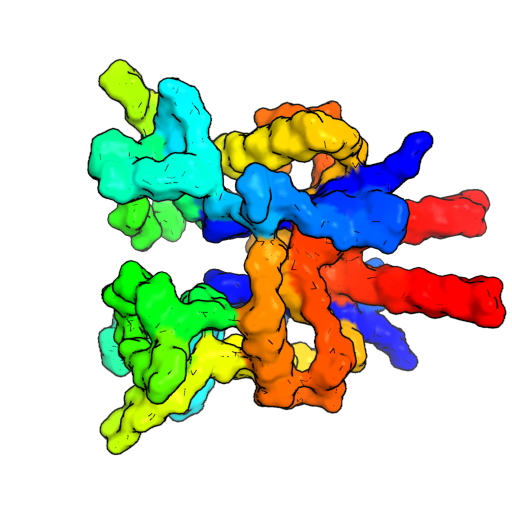184 ? 18.344 7.609 -0.744 1 72.81 184 ARG B N 1
ATOM 3033 C CA . ARG B 1 184 ? 19.766 7.75 -0.397 1 72.81 184 ARG B CA 1
ATOM 3034 C C . ARG B 1 184 ? 20.656 7.375 -1.575 1 72.81 184 ARG B C 1
ATOM 3036 O O . ARG B 1 184 ? 21.594 8.102 -1.901 1 72.81 184 ARG B O 1
ATOM 3043 N N . ASN B 1 185 ? 20.359 6.246 -2.131 1 74.5 185 ASN B N 1
ATOM 3044 C CA . ASN B 1 185 ? 21.172 5.742 -3.23 1 74.5 185 ASN B CA 1
ATOM 3045 C C . ASN B 1 185 ? 21.094 6.66 -4.445 1 74.5 185 ASN B C 1
ATOM 3047 O O . ASN B 1 185 ? 22.078 6.809 -5.176 1 74.5 185 ASN B O 1
ATOM 3051 N N . THR B 1 186 ? 19.953 7.238 -4.652 1 71.75 186 THR B N 1
ATOM 3052 C CA . THR B 1 186 ? 19.781 8.164 -5.766 1 71.75 186 THR B CA 1
ATOM 3053 C C . THR B 1 186 ? 20.609 9.422 -5.559 1 71.75 186 THR B C 1
ATOM 3055 O O . THR B 1 186 ? 21.281 9.891 -6.48 1 71.75 186 THR B O 1
ATOM 3058 N N . ILE B 1 187 ? 20.656 9.906 -4.371 1 72.69 187 ILE B N 1
ATOM 3059 C CA . ILE B 1 187 ? 21.422 11.094 -4.051 1 72.69 187 ILE B CA 1
ATOM 3060 C C . ILE B 1 187 ? 22.922 10.781 -4.148 1 72.69 187 ILE B C 1
ATOM 3062 O O . ILE B 1 187 ? 23.688 11.578 -4.68 1 72.69 187 ILE B O 1
ATOM 3066 N N . SER B 1 188 ? 23.219 9.648 -3.623 1 70.38 188 SER B N 1
ATOM 3067 C CA . SER B 1 188 ? 24.609 9.234 -3.631 1 70.38 188 SER B CA 1
ATOM 3068 C C . SER B 1 188 ? 25.125 9.055 -5.055 1 70.38 188 SER B C 1
ATOM 3070 O O . SER B 1 188 ? 26.25 9.445 -5.371 1 70.38 188 SER B O 1
ATOM 3072 N N . LEU B 1 189 ? 24.375 8.422 -5.812 1 67.56 189 LEU B N 1
ATOM 3073 C CA . LEU B 1 189 ? 24.781 8.188 -7.195 1 67.56 189 LEU B CA 1
ATOM 3074 C C . LEU B 1 189 ? 24.875 9.492 -7.965 1 67.56 189 LEU B C 1
ATOM 3076 O O . LEU B 1 189 ? 25.766 9.656 -8.797 1 67.56 189 LEU B O 1
ATOM 3080 N N . ASP B 1 190 ? 23.891 10.406 -7.695 1 66.12 190 ASP B N 1
ATOM 3081 C CA . ASP B 1 190 ? 23.938 11.719 -8.336 1 66.12 190 ASP B CA 1
ATOM 3082 C C . ASP B 1 190 ? 25.203 12.477 -7.938 1 66.12 190 ASP B C 1
ATOM 3084 O O . ASP B 1 190 ? 25.844 13.125 -8.773 1 66.12 190 ASP B O 1
ATOM 3088 N N . LYS B 1 191 ? 25.641 12.375 -6.711 1 65.5 191 LYS B N 1
ATOM 3089 C CA . LYS B 1 191 ? 26.859 13.016 -6.23 1 65.5 191 LYS B CA 1
ATOM 3090 C C . LYS B 1 191 ? 28.094 12.406 -6.883 1 65.5 191 LYS B C 1
ATOM 3092 O O . LYS B 1 191 ? 29.031 13.125 -7.262 1 65.5 191 LYS B O 1
ATOM 3097 N N . GLU B 1 192 ? 28 11.062 -6.871 1 54.34 192 GLU B N 1
ATOM 3098 C CA . GLU B 1 192 ? 29.141 10.367 -7.469 1 54.34 192 GLU B CA 1
ATOM 3099 C C . GLU B 1 192 ? 29.297 10.742 -8.938 1 54.34 192 GLU B C 1
ATOM 3101 O O . GLU B 1 192 ? 30.422 10.922 -9.422 1 54.34 192 GLU B O 1
ATOM 3106 N N . ARG B 1 193 ? 28.156 10.844 -9.57 1 52.19 193 ARG B N 1
ATOM 3107 C CA . ARG B 1 193 ? 28.219 11.211 -10.984 1 52.19 193 ARG B CA 1
ATOM 3108 C C . ARG B 1 193 ? 28.703 12.648 -11.156 1 52.19 193 ARG B C 1
ATOM 3110 O O . ARG B 1 193 ? 29.5 12.938 -12.055 1 52.19 193 ARG B O 1
ATOM 3117 N N . ARG B 1 194 ? 28.156 13.422 -10.25 1 56.84 194 ARG B N 1
ATOM 3118 C CA . ARG B 1 194 ? 28.594 14.812 -10.328 1 56.84 194 ARG B CA 1
ATOM 3119 C C . ARG B 1 194 ? 30.078 14.93 -10.016 1 56.84 194 ARG B C 1
ATOM 3121 O O . ARG B 1 194 ? 30.766 15.781 -10.586 1 56.84 194 ARG B O 1
ATOM 3128 N N . SER B 1 195 ? 30.484 14.055 -9.047 1 54.12 195 SER B N 1
ATOM 3129 C CA . SER B 1 195 ? 31.906 14.07 -8.68 1 54.12 195 SER B CA 1
ATOM 3130 C C . SER B 1 195 ? 32.781 13.516 -9.805 1 54.12 195 SER B C 1
ATOM 3132 O O . SER B 1 195 ? 33.906 13.961 -10 1 54.12 195 SER B O 1
ATOM 3134 N N . LEU B 1 196 ? 32.156 12.516 -10.422 1 41.62 196 LEU B N 1
ATOM 3135 C CA . LEU B 1 196 ? 32.938 11.922 -11.516 1 41.62 196 LEU B CA 1
ATOM 3136 C C . LEU B 1 196 ? 32.938 12.836 -12.734 1 41.62 196 LEU B C 1
ATOM 3138 O O . LEU B 1 196 ? 33.906 12.891 -13.477 1 41.62 196 LEU B O 1
ATOM 3142 N N . PHE B 1 197 ? 31.609 13.281 -12.922 1 43.56 197 PHE B N 1
ATOM 3143 C CA . PHE B 1 197 ? 31.562 14.062 -14.156 1 43.56 197 PHE B CA 1
ATOM 3144 C C . PHE B 1 197 ? 31.703 15.547 -13.859 1 43.56 197 PHE B C 1
ATOM 3146 O O . PHE B 1 197 ? 31.641 16.375 -14.766 1 43.56 197 PHE B O 1
ATOM 3153 N N . GLY B 1 198 ? 31.531 15.898 -12.531 1 38.88 198 GLY B N 1
ATOM 3154 C CA . GLY B 1 198 ? 31.953 17.281 -12.336 1 38.88 198 GLY B CA 1
ATOM 3155 C C . GLY B 1 198 ? 33.469 17.453 -12.359 1 38.88 198 GLY B C 1
ATOM 3156 O O . GLY B 1 198 ? 34.219 16.5 -12.109 1 38.88 198 GLY B O 1
#

Nearest PDB structures (foldseek):
  6rzq-assembly1_A  TM=8.818E-01  e=1.409E-15  Plasmodium falciparum 3D7
  3gl1-assembly2_B  TM=8.664E-01  e=3.636E-14  Saccharomyces cerevisiae
  3d2e-assembly2_C  TM=8.579E-01  e=1.496E-11  Saccharomyces cerevisiae
  2qxl-assembly1_A  TM=8.622E-01  e=9.104E-11  Saccharomyces cerevisiae
  2qxl-assembly1_B  TM=8.591E-01  e=1.027E-10  Saccharomyces cerevisiae

Foldseek 3Di:
DWDKAKEWEDDQFKIWMWIDTPNDIDTDDDVNHSIFTLKWAVAVHIDGGPRLVVCCVPLVRQQRIDGSLLVLQPDFQVRCVPPQVVGSHHWDADPVRRIWTWHCHPVDIDTDHSLLSVLCHLLVVVVSCVVVVHDDPHYEYEDAPPDDPRNVVSPLVSLVNNPRVCSVRYHYHYDVVCVVVVVVVVVVVVVVCVVVVD/DWDKAKEWEDDQFKIWMWIDTPNDIDTDDDVNHSIFGLKWAVAVHIDGGPRLVVCCVPLVRQQRIDGSLLVQQPDFQVRCVPPQVVGSHHWDADPVRRIWTWHCHPVDIDTDHSLLSVLCHLLVVVVSCVVVPHDDPHYEYEDAPPDDPRNVVSPLVSLVNNPRVCSVRYHYHYDVVCVVVVVVVVVVVVVVCVVVVD

Sequence (396 aa):
MSSSYVGIDLGTTYCSAAVFSNDKAKVFEFDGENSIPSMVYYGTPNQYGYKAQKLLNNNEYTKNVIYDSKRMLGKTYKDLSNEIPKWTFGVKPDSNGNPLILIDNGKCQTKIKPYEVSASILNYIRKNLEKKGIPLDHVVVTVPAHFDQKQLDEVRNAVKIAEFPNPEKVFLFKEPSSAALCYRNTISLDKERRSLFGMSSSYVGIDLGTTYCSAAVFSNDKAKVFEFDGENSIPSMVYYGTPNQYGYKAQKLLNNNEYTKNVIYDSKRMLGKTYKDLSNEIPKWTFGVKPDSNGNPLILIDNGKCQTKIKPYEVSASILNYIRKNLEKKGIPLDHVVVTVPAHFDQKQLDEVRNAVKIAEFPNPEKVFLFKEPSSAALCYRNTISLDKERRSLFG

InterPro domains:
  IPR013126 Heat shock protein 70 family [PF00012] (6-183)
  IPR013126 Heat shock protein 70 family [PTHR19375] (6-185)
  IPR018181 Heat shock protein 70, conserved site [PS00297] (8-15)
  IPR043129 ATPase, nucleotide binding domain [SSF53067] (3-183)

Secondary structure (DSSP, 8-state):
-PPPEEEEEE-SSEEEEEEEETTEEEEPPBTTBS-EES-EE-SSS-EETHHHHHGGGSTTTGGGEE--GGGGTT--TGGGTTTGGG-SS-EEE-TTS-EEEEEE-SS-EEEE-HHHHHHHHHHHHHHHHHHTT---SEEEEEE-TT--HHHHHHHHHHHHHTT-SSGGGPEEEEHHHHHHHHHHHHHHHHHHHHHHH-/-PPPEEEEEE-SSEEEEEEEETTEEEEPPBTTBS-EES-EE-SSS-EETHHHHHGGG-TTTGGGEE--GGGGTT--TGGGTTTGGG-SS-EEE-TTS-EEEEEE-SS-EEEE-HHHHHHHHHHHHHHHHHHTT---SEEEEEE-TT--HHHHHHHHHHHHHTT-SSGGGPEEEEHHHHHHHHHHHHHHHHHHHHHHH-

pLDDT: mean 89.8, std 11.44, range [38.88, 98.38]

Radius of gyration: 21.43 Å; Cα contacts (8 Å, |Δi|>4): 786; chains: 2; bounding box: 61×54×43 Å

Solvent-accessible surface area (backbone atoms only — not comparable to full-atom values): 20363 Å² total; per-residue (Å²): 129,86,73,41,21,30,5,32,31,69,43,54,63,41,26,36,33,9,40,22,43,93,92,38,64,38,71,39,62,62,94,82,28,39,49,34,43,38,29,37,21,65,58,94,66,66,34,54,20,63,63,15,54,63,35,57,80,32,80,91,44,20,42,29,36,49,56,52,42,65,74,45,50,68,40,40,36,73,76,36,60,84,53,53,79,74,46,72,34,51,72,45,60,48,98,86,36,36,48,26,38,43,37,64,72,85,81,52,77,44,74,42,48,41,38,55,54,53,11,51,52,48,25,52,52,50,51,55,38,47,74,74,67,50,67,68,80,36,35,34,38,37,40,62,62,63,58,47,71,62,29,49,49,36,52,50,53,13,42,58,69,24,68,51,93,49,42,89,58,50,41,78,36,40,45,17,32,31,40,7,45,24,50,46,46,52,54,49,50,51,48,48,45,41,60,70,73,86,128,85,73,42,21,31,4,32,30,69,42,54,63,42,28,36,32,8,40,21,42,95,92,38,63,39,72,39,62,61,95,81,28,38,47,34,42,38,29,38,20,64,57,96,66,66,33,54,18,63,63,17,53,64,35,57,81,32,78,90,43,22,41,28,37,48,58,52,42,64,74,45,48,68,39,40,37,73,76,37,60,81,53,52,80,74,47,73,34,51,72,46,59,47,98,86,36,36,49,27,38,43,36,63,72,86,83,50,75,44,76,42,48,41,38,55,54,54,11,51,52,49,26,53,52,50,51,57,40,47,73,74,68,49,64,67,81,34,37,34,37,37,37,64,61,64,59,46,69,62,30,48,51,37,52,51,53,12,42,58,70,24,68,50,93,50,43,88,58,49,39,79,37,39,45,17,32,32,39,6,45,25,50,46,47,51,52,49,49,52,47,49,45,42,61,68,72,87